Protein 2F4I (pdb70)

Solvent-accessible surface area: 35828 Å² total

Structure (mmCIF, N/CA/C/O backbone):
data_2F4I
#
_entry.id   2F4I
#
_cell.length_a   65.677
_cell.length_b   78.075
_cell.length_c   82.487
_cell.angle_alpha   90.00
_cell.angle_beta   93.40
_cell.angle_gamma   90.00
#
_symmetry.space_group_name_H-M   'P 1 21 1'
#
loop_
_entity.id
_entity.type
_entity.pdbx_description
1 polymer 'hypothetical protein TM0957'
2 non-polymer 'CHLORIDE ION'
3 non-polymer 'MAGNESIUM ION'
4 water water
#
loop_
_atom_site.group_PDB
_atom_site.id
_atom_site.type_symbol
_atom_site.label_atom_id
_atom_site.label_alt_id
_atom_site.label_comp_id
_atom_site.label_asym_id
_atom_site.label_entity_id
_atom_site.label_seq_id
_atom_site.pdbx_PDB_ins_code
_atom_site.Cartn_x
_atom_site.Cartn_y
_atom_site.Cartn_z
_atom_site.occupancy
_atom_site.B_iso_or_equiv
_atom_site.auth_seq_id
_atom_site.auth_comp_id
_atom_site.auth_asym_id
_atom_site.auth_atom_id
_atom_site.pdbx_PDB_model_num
ATOM 1 N N . PHE A 1 19 ? 62.967 52.175 -10.387 1.00 25.11 39 PHE A N 1
ATOM 2 C CA . PHE A 1 19 ? 63.433 51.486 -9.137 1.00 23.70 39 PHE A CA 1
ATOM 3 C C . PHE A 1 19 ? 62.596 50.234 -8.912 1.00 22.85 39 PHE A C 1
ATOM 4 O O . PHE A 1 19 ? 61.369 50.280 -9.006 1.00 24.17 39 PHE A O 1
ATOM 12 N N . ASP A 1 20 ? 63.264 49.120 -8.640 1.00 21.98 40 ASP A N 1
ATOM 13 C CA . ASP A 1 20 ? 62.610 47.849 -8.441 1.00 20.53 40 ASP A CA 1
ATOM 14 C C . ASP A 1 20 ? 62.692 47.431 -6.968 1.00 18.87 40 ASP A C 1
ATOM 15 O O . ASP A 1 20 ? 63.725 46.942 -6.520 1.00 17.96 40 ASP A O 1
ATOM 20 N N . PRO A 1 21 ? 61.604 47.627 -6.214 1.00 18.75 41 PRO A N 1
ATOM 21 C CA . PRO A 1 21 ? 61.625 47.211 -4.811 1.00 18.14 41 PRO A CA 1
ATOM 22 C C . PRO A 1 21 ? 61.629 45.689 -4.576 1.00 17.52 41 PRO A C 1
ATOM 23 O O . PRO A 1 21 ? 62.072 45.234 -3.521 1.00 16.07 41 PRO A O 1
ATOM 36 N N . ARG A 1 23 ? 63.269 43.245 -6.452 1.00 19.14 43 ARG A N 1
ATOM 37 C CA . ARG A 1 23 ? 64.674 42.894 -6.547 1.00 17.13 43 ARG A CA 1
ATOM 38 C C . ARG A 1 23 ? 65.468 43.442 -5.347 1.00 16.69 43 ARG A C 1
ATOM 39 O O . ARG A 1 23 ? 66.294 42.737 -4.746 1.00 17.31 43 ARG A O 1
ATOM 47 N N . TYR A 1 24 ? 65.242 44.691 -4.993 1.00 17.65 44 TYR A N 1
ATOM 48 C CA . TYR A 1 24 ? 66.004 45.286 -3.893 1.00 17.16 44 TYR A CA 1
ATOM 49 C C . TYR A 1 24 ? 65.790 44.506 -2.600 1.00 16.50 44 TYR A C 1
ATOM 50 O O . TYR A 1 24 ? 66.740 44.215 -1.856 1.00 16.21 44 TYR A O 1
ATOM 59 N N . ALA A 1 25 ? 64.538 44.140 -2.335 1.00 16.34 45 ALA A N 1
ATOM 60 C CA . ALA A 1 25 ? 64.198 43.362 -1.156 1.00 15.92 45 ALA A CA 1
ATOM 61 C C . ALA A 1 25 ? 64.871 42.001 -1.145 1.00 15.35 45 ALA A C 1
ATOM 62 O O . ALA A 1 25 ? 65.339 41.527 -0.104 1.00 15.14 45 ALA A O 1
ATOM 64 N N . ARG A 1 26 ? 64.868 41.341 -2.291 1.00 15.34 46 ARG A N 1
ATOM 65 C CA . ARG A 1 26 ? 65.468 40.010 -2.464 1.00 15.96 46 ARG A CA 1
ATOM 66 C C . ARG A 1 26 ? 66.973 40.042 -2.204 1.00 16.77 46 ARG A C 1
ATOM 67 O O . ARG A 1 26 ? 67.514 39.147 -1.539 1.00 14.80 46 ARG A O 1
ATOM 75 N N . GLU A 1 27 ? 67.622 41.106 -2.671 1.00 17.14 47 GLU A N 1
ATOM 76 C CA . GLU A 1 27 ? 69.044 41.362 -2.388 1.00 17.66 47 GLU A CA 1
ATOM 77 C C . GLU A 1 27 ? 69.320 41.651 -0.923 1.00 16.17 47 GLU A C 1
ATOM 78 O O . GLU A 1 27 ? 70.302 41.162 -0.368 1.00 15.27 47 GLU A O 1
ATOM 84 N N . LEU A 1 28 ? 68.453 42.433 -0.278 1.00 15.94 48 LEU A N 1
ATOM 85 C CA . LEU A 1 28 ? 68.610 42.646 1.158 1.00 16.81 48 LEU A CA 1
ATOM 86 C C . LEU A 1 28 ? 68.494 41.313 1.928 1.00 17.15 48 LEU A C 1
ATOM 87 O O . LEU A 1 28 ? 69.170 41.103 2.925 1.00 17.37 48 LEU A O 1
ATOM 92 N N . TRP A 1 29 ? 67.599 40.443 1.485 1.00 15.57 49 TRP A N 1
ATOM 93 C CA . TRP A 1 29 ? 67.313 39.194 2.173 1.00 15.89 49 TRP A CA 1
ATOM 94 C C . TRP A 1 29 ? 68.524 38.295 2.136 1.00 17.20 49 TRP A C 1
ATOM 95 O O . TRP A 1 29 ? 68.891 37.730 3.131 1.00 18.97 49 TRP A O 1
ATOM 106 N N . PHE A 1 30 ? 69.137 38.158 0.964 1.00 16.94 50 PHE A N 1
ATOM 107 C CA . PHE A 1 30 ? 70.418 37.472 0.811 1.00 16.25 50 PHE A CA 1
ATOM 108 C C . PHE A 1 30 ? 71.532 38.014 1.721 1.00 17.38 50 PHE A C 1
ATOM 109 O O . PHE A 1 30 ? 72.314 37.262 2.264 1.00 16.18 50 PHE A O 1
ATOM 126 N N . LEU A 1 32 ? 70.936 39.674 4.567 1.00 19.07 52 LEU A N 1
ATOM 127 C CA . LEU A 1 32 ? 70.456 39.301 5.892 1.00 19.33 52 LEU A CA 1
ATOM 128 C C . LEU A 1 32 ? 70.706 37.807 6.238 1.00 19.62 52 LEU A C 1
ATOM 129 O O . LEU A 1 32 ? 71.095 37.459 7.364 1.00 15.90 52 LEU A O 1
ATOM 134 N N . GLN A 1 33 ? 70.480 36.930 5.259 1.00 18.97 53 GLN A N 1
ATOM 135 C CA . GLN A 1 33 ? 70.795 35.518 5.424 1.00 18.52 53 GLN A CA 1
ATOM 136 C C . GLN A 1 33 ? 72.263 35.288 5.757 1.00 19.00 53 GLN A C 1
ATOM 137 O O . GLN A 1 33 ? 72.598 34.475 6.622 1.00 18.82 53 GLN A O 1
ATOM 143 N N . ASP A 1 34 ? 73.146 35.987 5.047 1.00 18.68 54 ASP A N 1
ATOM 144 C CA . ASP A 1 34 ? 74.577 35.929 5.329 1.00 16.46 54 ASP A CA 1
ATOM 145 C C . ASP A 1 34 ? 74.890 36.417 6.740 1.00 16.92 54 ASP A C 1
ATOM 146 O O . ASP A 1 34 ? 75.686 35.820 7.443 1.00 16.35 54 ASP A O 1
ATOM 167 N N . ASN A 1 37 ? 73.846 33.747 9.226 1.00 21.98 57 ASN A N 1
ATOM 168 C CA . ASN A 1 37 ? 74.868 32.709 9.225 1.00 25.74 57 ASN A CA 1
ATOM 169 C C . ASN A 1 37 ? 76.098 33.083 10.052 1.00 25.84 57 ASN A C 1
ATOM 170 O O . ASN A 1 37 ? 76.765 32.224 10.576 1.00 25.37 57 ASN A O 1
ATOM 175 N N . GLU A 1 38 ? 76.374 34.371 10.165 1.00 26.22 58 GLU A N 1
ATOM 176 C CA . GLU A 1 38 ? 77.600 34.843 10.750 1.00 26.81 58 GLU A CA 1
ATOM 177 C C . GLU A 1 38 ? 77.433 35.071 12.247 1.00 27.91 58 GLU A C 1
ATOM 178 O O . GLU A 1 38 ? 78.423 35.203 12.986 1.00 26.93 58 GLU A O 1
ATOM 184 N N . GLY A 1 39 ? 76.173 35.119 12.680 1.00 26.97 59 GLY A N 1
ATOM 185 C CA . GLY A 1 39 ? 75.830 35.370 14.077 1.00 25.11 59 GLY A CA 1
ATOM 186 C C . GLY A 1 39 ? 75.068 36.672 14.190 1.00 25.02 59 GLY A C 1
ATOM 187 O O . GLY A 1 39 ? 75.620 37.766 13.999 1.00 26.46 59 GLY A O 1
ATOM 188 N N . LEU A 1 40 ? 73.778 36.562 14.483 1.00 23.48 60 LEU A N 1
ATOM 189 C CA . LEU A 1 40 ? 72.954 37.726 14.661 1.00 22.63 60 LEU A CA 1
ATOM 190 C C . LEU A 1 40 ? 71.893 37.490 15.744 1.00 21.47 60 LEU A C 1
ATOM 191 O O . LEU A 1 40 ? 71.174 36.514 15.671 1.00 22.16 60 LEU A O 1
ATOM 196 N N . GLY A 1 41 ? 71.771 38.386 16.728 1.00 18.26 61 GLY A N 1
ATOM 197 C CA . GLY A 1 41 ? 70.726 38.315 17.732 1.00 17.36 61 GLY A CA 1
ATOM 198 C C . GLY A 1 41 ? 71.299 38.107 19.114 1.00 16.76 61 GLY A C 1
ATOM 199 O O . GLY A 1 41 ? 72.278 37.376 19.271 1.00 17.90 61 GLY A O 1
ATOM 200 N N . TYR A 1 42 ? 70.680 38.728 20.104 1.00 15.46 62 TYR A N 1
ATOM 201 C CA . TYR A 1 42 ? 71.056 38.515 21.496 1.00 16.75 62 TYR A CA 1
ATOM 202 C C . TYR A 1 42 ? 70.351 37.255 22.045 1.00 16.21 62 TYR A C 1
ATOM 203 O O . TYR A 1 42 ? 69.282 36.847 21.578 1.00 15.88 62 TYR A O 1
ATOM 212 N N . ASP A 1 43 ? 70.968 36.643 23.035 1.00 17.45 63 ASP A N 1
ATOM 213 C CA . ASP A 1 43 ? 70.396 35.510 23.703 1.00 17.08 63 ASP A CA 1
ATOM 214 C C . ASP A 1 43 ? 68.972 35.829 24.209 1.00 17.08 63 ASP A C 1
ATOM 215 O O . ASP A 1 43 ? 68.782 36.738 25.031 1.00 15.90 63 ASP A O 1
ATOM 220 N N . ALA A 1 44 ? 67.992 35.069 23.714 1.00 16.15 64 ALA A N 1
ATOM 221 C CA . ALA A 1 44 ? 66.578 35.283 24.040 1.00 16.42 64 ALA A CA 1
ATOM 222 C C . ALA A 1 44 ? 66.259 35.293 25.559 1.00 16.79 64 ALA A C 1
ATOM 223 O O . ALA A 1 44 ? 65.571 36.194 26.038 1.00 16.01 64 ALA A O 1
ATOM 225 N N . VAL A 1 45 ? 66.782 34.332 26.315 1.00 16.99 65 VAL A N 1
ATOM 226 C CA . VAL A 1 45 ? 66.495 34.246 27.759 1.00 16.82 65 VAL A CA 1
ATOM 227 C C . VAL A 1 45 ? 67.030 35.473 28.497 1.00 18.65 65 VAL A C 1
ATOM 228 O O . VAL A 1 45 ? 66.313 36.077 29.295 1.00 19.04 65 VAL A O 1
ATOM 232 N N . GLU A 1 46 ? 68.271 35.870 28.189 1.00 20.09 66 GLU A N 1
ATOM 233 C CA . GLU A 1 46 ? 68.870 37.060 28.805 1.00 20.90 66 GLU A CA 1
ATOM 234 C C . GLU A 1 46 ? 68.067 38.337 28.531 1.00 20.35 66 GLU A C 1
ATOM 235 O O . GLU A 1 46 ? 67.842 39.125 29.451 1.00 19.58 66 GLU A O 1
ATOM 246 N N . VAL A 1 47 ? 67.707 38.573 27.261 1.00 18.04 67 VAL A N 1
ATOM 247 C CA . VAL A 1 47 ? 66.910 39.738 26.887 1.00 15.96 67 VAL A CA 1
ATOM 248 C C . VAL A 1 47 ? 65.550 39.745 27.636 1.00 16.52 67 VAL A C 1
ATOM 249 O O . VAL A 1 47 ? 65.219 40.735 28.305 1.00 14.99 67 VAL A O 1
ATOM 253 N N . LEU A 1 48 ? 64.791 38.650 27.560 1.00 15.25 68 LEU A N 1
ATOM 254 C CA . LEU A 1 48 ? 63.504 38.603 28.245 1.00 16.38 68 LEU A CA 1
ATOM 255 C C . LEU A 1 48 ? 63.606 38.761 29.790 1.00 16.51 68 LEU A C 1
ATOM 256 O O . LEU A 1 48 ? 62.796 39.436 30.405 1.00 15.07 68 LEU A O 1
ATOM 261 N N . ASN A 1 49 ? 64.600 38.125 30.399 1.00 17.14 69 ASN A N 1
ATOM 262 C CA . ASN A 1 49 ? 64.842 38.315 31.833 1.00 16.97 69 ASN A CA 1
ATOM 263 C C . ASN A 1 49 ? 65.134 39.760 32.173 1.00 16.57 69 ASN A C 1
ATOM 264 O O . ASN A 1 49 ? 64.650 40.273 33.164 1.00 15.81 69 ASN A O 1
ATOM 269 N N . THR A 1 50 ? 65.931 40.420 31.336 1.00 16.96 70 THR A N 1
ATOM 270 C CA . THR A 1 50 ? 66.215 41.842 31.557 1.00 16.75 70 THR A CA 1
ATOM 271 C C . THR A 1 50 ? 64.954 42.720 31.371 1.00 17.04 70 THR A C 1
ATOM 272 O O . THR A 1 50 ? 64.750 43.674 32.129 1.00 17.05 70 THR A O 1
ATOM 276 N N . LEU A 1 51 ? 64.117 42.399 30.391 1.00 17.05 71 LEU A N 1
ATOM 277 C CA . LEU A 1 51 ? 62.850 43.119 30.189 1.00 17.66 71 LEU A CA 1
ATOM 278 C C . LEU A 1 51 ? 61.966 43.000 31.413 1.00 17.37 71 LEU A C 1
ATOM 279 O O . LEU A 1 51 ? 61.342 43.957 31.825 1.00 19.35 71 LEU A O 1
ATOM 284 N N . ASP A 1 52 ? 61.922 41.818 32.011 1.00 19.86 72 ASP A N 1
ATOM 285 C CA . ASP A 1 52 ? 61.099 41.588 33.212 1.00 20.01 72 ASP A CA 1
ATOM 286 C C . ASP A 1 52 ? 61.606 42.317 34.416 1.00 21.37 72 ASP A C 1
ATOM 287 O O . ASP A 1 52 ? 60.839 42.692 35.287 1.00 21.98 72 ASP A O 1
ATOM 292 N N . GLU A 1 53 ? 62.909 42.441 34.504 1.00 22.17 73 GLU A N 1
ATOM 293 C CA . GLU A 1 53 ? 63.530 43.148 35.609 1.00 24.23 73 GLU A CA 1
ATOM 294 C C . GLU A 1 53 ? 63.572 44.677 35.439 1.00 22.84 73 GLU A C 1
ATOM 295 O O . GLU A 1 53 ? 63.304 45.407 36.365 1.00 22.22 73 GLU A O 1
ATOM 301 N N . ASN A 1 54 ? 63.894 45.148 34.232 1.00 22.95 74 ASN A N 1
ATOM 302 C CA . ASN A 1 54 ? 64.166 46.551 33.991 1.00 22.42 74 ASN A CA 1
ATOM 303 C C . ASN A 1 54 ? 64.143 46.876 32.495 1.00 20.93 74 ASN A C 1
ATOM 304 O O . ASN A 1 54 ? 65.179 46.808 31.827 1.00 20.05 74 ASN A O 1
ATOM 309 N N . PRO A 1 55 ? 62.966 47.238 31.966 1.00 20.64 75 PRO A N 1
ATOM 310 C CA . PRO A 1 55 ? 62.818 47.415 30.527 1.00 19.75 75 PRO A CA 1
ATOM 311 C C . PRO A 1 55 ? 63.705 48.504 29.941 1.00 20.19 75 PRO A C 1
ATOM 312 O O . PRO A 1 55 ? 64.184 48.335 28.840 1.00 19.83 75 PRO A O 1
ATOM 316 N N . GLU A 1 56 ? 63.962 49.580 30.674 1.00 21.28 76 GLU A N 1
ATOM 317 C CA . GLU A 1 56 ? 64.851 50.644 30.172 1.00 21.83 76 GLU A CA 1
ATOM 318 C C . GLU A 1 56 ? 66.300 50.180 30.064 1.00 18.99 76 GLU A C 1
ATOM 319 O O . GLU A 1 56 ? 66.930 50.477 29.079 1.00 18.64 76 GLU A O 1
ATOM 330 N N . LEU A 1 57 ? 66.783 49.393 31.018 1.00 18.00 77 LEU A N 1
ATOM 331 C CA . LEU A 1 57 ? 68.057 48.733 30.883 1.00 17.92 77 LEU A CA 1
ATOM 332 C C . LEU A 1 57 ? 68.071 47.823 29.686 1.00 18.14 77 LEU A C 1
ATOM 333 O O . LEU A 1 57 ? 69.050 47.829 28.962 1.00 20.11 77 LEU A O 1
ATOM 338 N N . ALA A 1 58 ? 67.009 47.038 29.473 1.00 18.09 78 ALA A N 1
ATOM 339 C CA . ALA A 1 58 ? 66.899 46.176 28.283 1.00 17.82 78 ALA A CA 1
ATOM 340 C C . ALA A 1 58 ? 66.998 47.009 27.004 1.00 17.60 78 ALA A C 1
ATOM 341 O O . ALA A 1 58 ? 67.787 46.685 26.125 1.00 18.97 78 ALA A O 1
ATOM 343 N N . HIS A 1 59 ? 66.253 48.103 26.903 1.00 19.08 79 HIS A N 1
ATOM 344 C CA . HIS A 1 59 ? 66.316 48.924 25.693 1.00 19.71 79 HIS A CA 1
ATOM 345 C C . HIS A 1 59 ? 67.780 49.342 25.475 1.00 19.79 79 HIS A C 1
ATOM 346 O O . HIS A 1 59 ? 68.296 49.206 24.397 1.00 21.24 79 HIS A O 1
ATOM 353 N N . GLN A 1 60 ? 68.433 49.851 26.510 1.00 21.21 80 GLN A N 1
ATOM 354 C CA . GLN A 1 60 ? 69.815 50.325 26.443 1.00 22.09 80 GLN A CA 1
ATOM 355 C C . GLN A 1 60 ? 70.778 49.241 25.993 1.00 20.43 80 GLN A C 1
ATOM 356 O O . GLN A 1 60 ? 71.640 49.456 25.158 1.00 20.04 80 GLN A O 1
ATOM 377 N N . PHE A 1 62 ? 70.129 46.094 24.642 1.00 17.85 82 PHE A N 1
ATOM 378 C CA . PHE A 1 62 ? 69.789 45.163 23.589 1.00 16.42 82 PHE A CA 1
ATOM 379 C C . PHE A 1 62 ? 69.026 45.718 22.348 1.00 17.43 82 PHE A C 1
ATOM 380 O O . PHE A 1 62 ? 68.870 45.003 21.341 1.00 18.20 82 PHE A O 1
ATOM 388 N N . ALA A 1 63 ? 68.515 46.942 22.412 1.00 18.57 83 ALA A N 1
ATOM 389 C CA . ALA A 1 63 ? 67.625 47.402 21.367 1.00 17.60 83 ALA A CA 1
ATOM 390 C C . ALA A 1 63 ? 68.284 48.492 20.511 1.00 17.43 83 ALA A C 1
ATOM 391 O O . ALA A 1 63 ? 69.170 49.189 20.954 1.00 13.62 83 ALA A O 1
ATOM 404 N N . VAL A 1 65 ? 67.436 51.945 18.084 1.00 19.43 85 VAL A N 1
ATOM 405 C CA . VAL A 1 65 ? 66.525 53.078 17.932 1.00 20.16 85 VAL A CA 1
ATOM 406 C C . VAL A 1 65 ? 66.692 53.539 16.488 1.00 18.59 85 VAL A C 1
ATOM 407 O O . VAL A 1 65 ? 67.792 53.450 15.950 1.00 19.06 85 VAL A O 1
ATOM 411 N N . VAL A 1 66 ? 65.630 53.982 15.842 1.00 18.52 86 VAL A N 1
ATOM 412 C CA . VAL A 1 66 ? 65.754 54.529 14.481 1.00 18.53 86 VAL A CA 1
ATOM 413 C C . VAL A 1 66 ? 65.181 55.934 14.497 1.00 17.20 86 VAL A C 1
ATOM 414 O O . VAL A 1 66 ? 64.060 56.162 14.934 1.00 18.35 86 VAL A O 1
ATOM 418 N N . GLY A 1 67 ? 65.994 56.872 14.043 1.00 16.77 87 GLY A N 1
ATOM 419 C CA . GLY A 1 67 ? 65.647 58.272 14.158 1.00 18.76 87 GLY A CA 1
ATOM 420 C C . GLY A 1 67 ? 65.588 58.640 15.622 1.00 18.52 87 GLY A C 1
ATOM 421 O O . GLY A 1 67 ? 66.407 58.171 16.430 1.00 21.05 87 GLY A O 1
ATOM 422 N N . VAL A 1 68 ? 64.608 59.461 15.970 1.00 18.36 88 VAL A N 1
ATOM 423 C CA . VAL A 1 68 ? 64.446 59.932 17.341 1.00 17.39 88 VAL A CA 1
ATOM 424 C C . VAL A 1 68 ? 63.161 59.380 17.993 1.00 17.95 88 VAL A C 1
ATOM 425 O O . VAL A 1 68 ? 62.768 59.879 19.026 1.00 23.53 88 VAL A O 1
ATOM 429 N N . SER A 1 69 ? 62.525 58.364 17.404 1.00 16.98 89 SER A N 1
ATOM 430 C CA . SER A 1 69 ? 61.261 57.779 17.954 1.00 17.44 89 SER A CA 1
ATOM 431 C C . SER A 1 69 ? 61.387 56.950 19.267 1.00 16.30 89 SER A C 1
ATOM 432 O O . SER A 1 69 ? 62.475 56.584 19.716 1.00 13.43 89 SER A O 1
ATOM 435 N N . ASN A 1 70 ? 60.237 56.597 19.830 1.00 17.97 90 ASN A N 1
ATOM 436 C CA . ASN A 1 70 ? 60.176 55.898 21.123 1.00 19.05 90 ASN A CA 1
ATOM 437 C C . ASN A 1 70 ? 60.076 54.412 21.001 1.00 17.03 90 ASN A C 1
ATOM 438 O O . ASN A 1 70 ? 59.908 53.699 22.011 1.00 12.41 90 ASN A O 1
ATOM 443 N N . TYR A 1 71 ? 60.178 53.941 19.758 1.00 16.69 91 TYR A N 1
ATOM 444 C CA . TYR A 1 71 ? 60.186 52.516 19.489 1.00 17.28 91 TYR A CA 1
ATOM 445 C C . TYR A 1 71 ? 61.583 51.939 19.648 1.00 14.86 91 TYR A C 1
ATOM 446 O O . TYR A 1 71 ? 62.575 52.561 19.298 1.00 16.23 91 TYR A O 1
ATOM 455 N N . ARG A 1 72 ? 61.638 50.745 20.207 1.00 17.19 92 ARG A N 1
ATOM 456 C CA . ARG A 1 72 ? 62.871 50.023 20.507 1.00 17.36 92 ARG A CA 1
ATOM 457 C C . ARG A 1 72 ? 62.871 48.681 19.770 1.00 15.01 92 ARG A C 1
ATOM 458 O O . ARG A 1 72 ? 61.987 47.873 19.959 1.00 14.02 92 ARG A O 1
ATOM 466 N N . TYR A 1 73 ? 63.850 48.467 18.903 1.00 15.93 93 TYR A N 1
ATOM 467 C CA . TYR A 1 73 ? 63.865 47.317 17.993 1.00 16.64 93 TYR A CA 1
ATOM 468 C C . TYR A 1 73 ? 64.866 46.254 18.440 1.00 16.34 93 TYR A C 1
ATOM 469 O O . TYR A 1 73 ? 66.066 46.515 18.501 1.00 16.66 93 TYR A O 1
ATOM 478 N N . TYR A 1 74 ? 64.337 45.058 18.729 1.00 16.00 94 TYR A N 1
ATOM 479 C CA . TYR A 1 74 ? 65.094 43.959 19.312 1.00 16.97 94 TYR A CA 1
ATOM 480 C C . TYR A 1 74 ? 65.301 42.866 18.286 1.00 16.94 94 TYR A C 1
ATOM 481 O O . TYR A 1 74 ? 64.420 42.608 17.455 1.00 17.35 94 TYR A O 1
ATOM 490 N N . ILE A 1 75 ? 66.458 42.212 18.364 1.00 17.26 95 ILE A N 1
ATOM 491 C CA . ILE A 1 75 ? 66.657 40.976 17.647 1.00 18.46 95 ILE A CA 1
ATOM 492 C C . ILE A 1 75 ? 67.233 39.939 18.604 1.00 16.74 95 ILE A C 1
ATOM 493 O O . ILE A 1 75 ? 68.228 40.205 19.301 1.00 14.65 95 ILE A O 1
ATOM 498 N N . ILE A 1 76 ? 66.514 38.815 18.716 1.00 17.33 96 ILE A N 1
ATOM 499 C CA . ILE A 1 76 ? 66.854 37.730 19.625 1.00 17.87 96 ILE A CA 1
ATOM 500 C C . ILE A 1 76 ? 67.049 36.417 18.875 1.00 18.36 96 ILE A C 1
ATOM 501 O O . ILE A 1 76 ? 66.562 36.228 17.762 1.00 16.93 96 ILE A O 1
ATOM 506 N N . GLN A 1 77 ? 67.865 35.552 19.462 1.00 18.93 97 GLN A N 1
ATOM 507 C CA . GLN A 1 77 ? 68.018 34.225 18.942 1.00 20.83 97 GLN A CA 1
ATOM 508 C C . GLN A 1 77 ? 67.985 33.239 20.100 1.00 18.22 97 GLN A C 1
ATOM 509 O O . GLN A 1 77 ? 68.315 33.562 21.246 1.00 16.37 97 GLN A O 1
ATOM 515 N N . GLY A 1 78 ? 67.546 32.036 19.807 1.00 17.43 98 GLY A N 1
ATOM 516 C CA . GLY A 1 78 ? 67.513 31.006 20.831 1.00 18.50 98 GLY A CA 1
ATOM 517 C C . GLY A 1 78 ? 66.904 29.712 20.358 1.00 17.69 98 GLY A C 1
ATOM 518 O O . GLY A 1 78 ? 66.752 29.475 19.177 1.00 14.48 98 GLY A O 1
ATOM 519 N N . VAL A 1 79 ? 66.586 28.866 21.317 1.00 18.76 99 VAL A N 1
ATOM 520 C CA . VAL A 1 79 ? 65.943 27.601 21.047 1.00 20.42 99 VAL A CA 1
ATOM 521 C C . VAL A 1 79 ? 64.718 27.555 21.933 1.00 20.57 99 VAL A C 1
ATOM 522 O O . VAL A 1 79 ? 64.809 27.783 23.116 1.00 22.61 99 VAL A O 1
ATOM 526 N N . GLY A 1 80 ? 63.564 27.274 21.346 1.00 20.61 100 GLY A N 1
ATOM 527 C CA . GLY A 1 80 ? 62.336 27.202 22.104 1.00 20.69 100 GLY A CA 1
ATOM 528 C C . GLY A 1 80 ? 61.614 25.904 21.859 1.00 20.60 100 GLY A C 1
ATOM 529 O O . GLY A 1 80 ? 61.848 25.215 20.861 1.00 21.27 100 GLY A O 1
ATOM 530 N N . GLU A 1 81 ? 60.725 25.569 22.781 1.00 18.46 101 GLU A N 1
ATOM 531 C CA . GLU A 1 81 ? 59.886 24.406 22.613 1.00 19.02 101 GLU A CA 1
ATOM 532 C C . GLU A 1 81 ? 58.488 24.850 22.182 1.00 17.12 101 GLU A C 1
ATOM 533 O O . GLU A 1 81 ? 57.920 25.737 22.794 1.00 16.51 101 GLU A O 1
ATOM 539 N N . ILE A 1 82 ? 57.951 24.198 21.146 1.00 16.51 102 ILE A N 1
ATOM 540 C CA . ILE A 1 82 ? 56.618 24.487 20.641 1.00 16.37 102 ILE A CA 1
ATOM 541 C C . ILE A 1 82 ? 55.579 24.065 21.684 1.00 17.74 102 ILE A C 1
ATOM 542 O O . ILE A 1 82 ? 55.544 22.931 22.110 1.00 17.23 102 ILE A O 1
ATOM 547 N N . VAL A 1 83 ? 54.761 25.031 22.103 1.00 19.56 103 VAL A N 1
ATOM 548 C CA . VAL A 1 83 ? 53.699 24.837 23.098 1.00 19.03 103 VAL A CA 1
ATOM 549 C C . VAL A 1 83 ? 52.339 24.703 22.407 1.00 19.37 103 VAL A C 1
ATOM 550 O O . VAL A 1 83 ? 51.462 23.926 22.827 1.00 19.44 103 VAL A O 1
ATOM 554 N N . GLU A 1 84 ? 52.161 25.459 21.334 1.00 20.00 104 GLU A N 1
ATOM 555 C CA . GLU A 1 84 ? 50.933 25.419 20.558 1.00 19.34 104 GLU A CA 1
ATOM 556 C C . GLU A 1 84 ? 51.228 25.877 19.130 1.00 17.74 104 GLU A C 1
ATOM 557 O O . GLU A 1 84 ? 51.996 26.803 18.914 1.00 16.15 104 GLU A O 1
ATOM 563 N N . ILE A 1 85 ? 50.596 25.214 18.173 1.00 17.93 105 ILE A N 1
ATOM 564 C CA . ILE A 1 85 ? 50.675 25.522 16.748 1.00 16.57 105 ILE A CA 1
ATOM 565 C C . ILE A 1 85 ? 49.347 26.169 16.315 1.00 17.69 105 ILE A C 1
ATOM 566 O O . ILE A 1 85 ? 48.271 25.613 16.532 1.00 17.97 105 ILE A O 1
ATOM 580 N N . ASP A 1 87 ? 47.267 28.732 13.122 1.00 20.98 107 ASP A N 1
ATOM 581 C CA . ASP A 1 87 ? 47.227 28.988 11.673 1.00 22.48 107 ASP A CA 1
ATOM 582 C C . ASP A 1 87 ? 48.260 30.033 11.246 1.00 22.31 107 ASP A C 1
ATOM 583 O O . ASP A 1 87 ? 48.752 29.991 10.125 1.00 24.08 107 ASP A O 1
ATOM 588 N N . ASP A 1 88 ? 48.549 30.962 12.155 1.00 20.71 108 ASP A N 1
ATOM 589 C CA . ASP A 1 88 ? 49.353 32.138 11.878 1.00 21.39 108 ASP A CA 1
ATOM 590 C C . ASP A 1 88 ? 50.660 32.202 12.671 1.00 19.54 108 ASP A C 1
ATOM 591 O O . ASP A 1 88 ? 51.307 33.255 12.709 1.00 19.44 108 ASP A O 1
ATOM 596 N N . GLY A 1 89 ? 51.052 31.102 13.305 1.00 17.37 109 GLY A N 1
ATOM 597 C CA . GLY A 1 89 ? 52.311 31.063 14.027 1.00 16.03 109 GLY A CA 1
ATOM 598 C C . GLY A 1 89 ? 52.433 29.968 15.054 1.00 16.44 109 GLY A C 1
ATOM 599 O O . GLY A 1 89 ? 51.608 29.056 15.139 1.00 15.70 109 GLY A O 1
ATOM 600 N N . ILE A 1 90 ? 53.507 30.036 15.826 1.00 17.88 110 ILE A N 1
ATOM 601 C CA . ILE A 1 90 ? 53.722 29.092 16.923 1.00 16.48 110 ILE A CA 1
ATOM 602 C C . ILE A 1 90 ? 53.961 29.848 18.237 1.00 16.35 110 ILE A C 1
ATOM 603 O O . ILE A 1 90 ? 54.605 30.904 18.266 1.00 15.89 110 ILE A O 1
ATOM 608 N N . LEU A 1 91 ? 53.403 29.311 19.312 1.00 16.76 111 LEU A N 1
ATOM 609 C CA . LEU A 1 91 ? 53.730 29.744 20.677 1.00 17.84 111 LEU A CA 1
ATOM 610 C C . LEU A 1 91 ? 54.860 28.865 21.166 1.00 17.65 111 LEU A C 1
ATOM 611 O O . LEU A 1 91 ? 54.814 27.661 21.000 1.00 15.11 111 LEU A O 1
ATOM 616 N N . VAL A 1 92 ? 55.886 29.511 21.724 1.00 18.07 112 VAL A N 1
ATOM 617 C CA . VAL A 1 92 ? 57.158 28.884 22.066 1.00 19.06 112 VAL A CA 1
ATOM 618 C C . VAL A 1 92 ? 57.558 29.302 23.489 1.00 19.17 112 VAL A C 1
ATOM 619 O O . VAL A 1 92 ? 57.439 30.455 23.873 1.00 17.95 112 VAL A O 1
ATOM 632 N N . VAL A 1 94 ? 60.711 29.553 26.037 1.00 18.84 114 VAL A N 1
ATOM 633 C CA . VAL A 1 94 ? 62.180 29.598 26.174 1.00 18.32 114 VAL A CA 1
ATOM 634 C C . VAL A 1 94 ? 62.625 29.557 27.634 1.00 18.17 114 VAL A C 1
ATOM 635 O O . VAL A 1 94 ? 63.803 29.307 27.900 1.00 18.83 114 VAL A O 1
ATOM 639 N N . ARG A 1 95 ? 61.695 29.771 28.565 1.00 16.74 115 ARG A N 1
ATOM 640 C CA . ARG A 1 95 ? 62.001 29.680 29.970 1.00 16.35 115 ARG A CA 1
ATOM 641 C C . ARG A 1 95 ? 60.978 28.796 30.702 1.00 17.57 115 ARG A C 1
ATOM 642 O O . ARG A 1 95 ? 59.843 28.674 30.284 1.00 17.43 115 ARG A O 1
ATOM 650 N N . GLU A 1 96 ? 61.400 28.184 31.805 1.00 19.21 116 GLU A N 1
ATOM 651 C CA . GLU A 1 96 ? 60.508 27.363 32.639 1.00 20.48 116 GLU A CA 1
ATOM 652 C C . GLU A 1 96 ? 59.762 28.234 33.644 1.00 17.34 116 GLU A C 1
ATOM 653 O O . GLU A 1 96 ? 60.110 29.388 33.825 1.00 14.69 116 GLU A O 1
ATOM 659 N N . ASN A 1 97 ? 58.730 27.678 34.273 1.00 16.52 117 ASN A N 1
ATOM 660 C CA . ASN A 1 97 ? 57.966 28.335 35.354 1.00 16.03 117 ASN A CA 1
ATOM 661 C C . ASN A 1 97 ? 57.239 29.620 34.936 1.00 16.71 117 ASN A C 1
ATOM 662 O O . ASN A 1 97 ? 56.932 30.439 35.790 1.00 18.28 117 ASN A O 1
ATOM 671 N N . ARG A 1 98 ? 56.914 29.794 33.665 1.00 17.30 118 ARG A N 1
ATOM 672 C CA . ARG A 1 98 ? 56.157 30.980 33.248 1.00 19.27 118 ARG A CA 1
ATOM 673 C C . ARG A 1 98 ? 54.653 30.681 33.102 1.00 17.98 118 ARG A C 1
ATOM 674 O O . ARG A 1 98 ? 54.253 29.553 32.844 1.00 18.29 118 ARG A O 1
ATOM 689 N N . VAL A 1 100 ? 52.459 31.959 30.797 1.00 17.14 120 VAL A N 1
ATOM 690 C CA . VAL A 1 100 ? 52.106 31.816 29.382 1.00 17.28 120 VAL A CA 1
ATOM 691 C C . VAL A 1 100 ? 53.391 31.696 28.583 1.00 17.86 120 VAL A C 1
ATOM 692 O O . VAL A 1 100 ? 54.475 32.051 29.082 1.00 19.20 120 VAL A O 1
ATOM 696 N N . PRO A 1 101 ? 53.298 31.165 27.355 1.00 18.03 121 PRO A N 1
ATOM 697 C CA . PRO A 1 101 ? 54.488 31.147 26.494 1.00 17.33 121 PRO A CA 1
ATOM 698 C C . PRO A 1 101 ? 55.227 32.491 26.356 1.00 16.97 121 PRO A C 1
ATOM 699 O O . PRO A 1 101 ? 54.640 33.547 26.478 1.00 18.34 121 PRO A O 1
ATOM 703 N N . ASP A 1 102 ? 56.535 32.427 26.171 1.00 16.80 122 ASP A N 1
ATOM 704 C CA . ASP A 1 102 ? 57.369 33.618 26.110 1.00 17.56 122 ASP A CA 1
ATOM 705 C C . ASP A 1 102 ? 57.140 34.375 24.806 1.00 18.42 122 ASP A C 1
ATOM 706 O O . ASP A 1 102 ? 57.088 35.606 24.824 1.00 16.51 122 ASP A O 1
ATOM 711 N N . LEU A 1 103 ? 57.052 33.615 23.702 1.00 17.05 123 LEU A N 1
ATOM 712 C CA . LEU A 1 103 ? 57.074 34.161 22.343 1.00 18.17 123 LEU A CA 1
ATOM 713 C C . LEU A 1 103 ? 55.929 33.606 21.492 1.00 17.98 123 LEU A C 1
ATOM 714 O O . LEU A 1 103 ? 55.607 32.424 21.561 1.00 16.24 123 LEU A O 1
ATOM 719 N N . PHE A 1 104 ? 55.289 34.492 20.732 1.00 18.77 124 PHE A N 1
ATOM 720 C CA . PHE A 1 104 ? 54.419 34.086 19.649 1.00 17.80 124 PHE A CA 1
ATOM 721 C C . PHE A 1 104 ? 55.142 34.468 18.368 1.00 16.68 124 PHE A C 1
ATOM 722 O O . PHE A 1 104 ? 55.251 35.630 18.050 1.00 16.26 124 PHE A O 1
ATOM 730 N N . LEU A 1 105 ? 55.648 33.466 17.675 1.00 16.27 125 LEU A N 1
ATOM 731 C CA . LEU A 1 105 ? 56.356 33.632 16.434 1.00 16.34 125 LEU A CA 1
ATOM 732 C C . LEU A 1 105 ? 55.330 33.550 15.309 1.00 17.20 125 LEU A C 1
ATOM 733 O O . LEU A 1 105 ? 54.886 32.458 14.975 1.00 16.71 125 LEU A O 1
ATOM 738 N N . SER A 1 106 ? 54.952 34.706 14.742 1.00 17.68 126 SER A N 1
ATOM 739 C CA . SER A 1 106 ? 53.821 34.800 13.792 1.00 19.33 126 SER A CA 1
ATOM 740 C C . SER A 1 106 ? 54.142 35.341 12.396 1.00 18.32 126 SER A C 1
ATOM 741 O O . SER A 1 106 ? 55.222 35.912 12.173 1.00 17.96 126 SER A O 1
ATOM 744 N N . ASN A 1 107 ? 53.170 35.184 11.496 1.00 18.58 127 ASN A N 1
ATOM 745 C CA . ASN A 1 107 ? 53.247 35.706 10.117 1.00 20.00 127 ASN A CA 1
ATOM 746 C C . ASN A 1 107 ? 52.604 37.095 9.973 1.00 21.95 127 ASN A C 1
ATOM 747 O O . ASN A 1 107 ? 52.366 37.567 8.856 1.00 22.87 127 ASN A O 1
ATOM 752 N N . HIS A 1 108 ? 52.308 37.745 11.097 1.00 22.48 128 HIS A N 1
ATOM 753 C CA . HIS A 1 108 ? 51.724 39.094 11.071 1.00 23.62 128 HIS A CA 1
ATOM 754 C C . HIS A 1 108 ? 52.843 40.102 10.918 1.00 23.60 128 HIS A C 1
ATOM 755 O O . HIS A 1 108 ? 53.275 40.703 11.890 1.00 24.30 128 HIS A O 1
ATOM 762 N N . ILE A 1 109 ? 53.332 40.263 9.692 1.00 23.68 129 ILE A N 1
ATOM 763 C CA . ILE A 1 109 ? 54.510 41.108 9.380 1.00 22.59 129 ILE A CA 1
ATOM 764 C C . ILE A 1 109 ? 54.076 42.3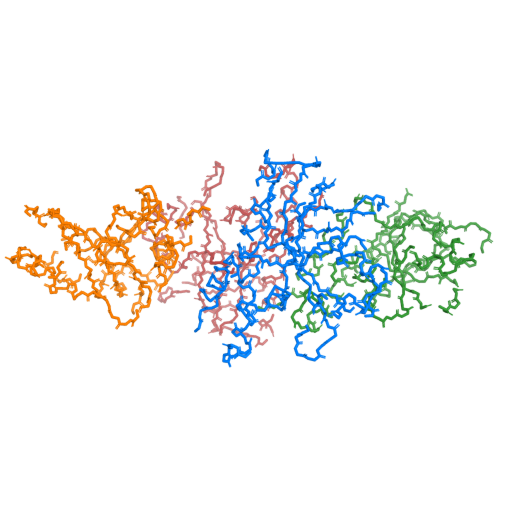78 8.633 1.00 22.62 129 ILE A C 1
ATOM 765 O O . ILE A 1 109 ? 53.582 42.305 7.517 1.00 20.43 129 ILE A O 1
ATOM 770 N N . PHE A 1 110 ? 54.220 43.521 9.292 1.00 23.18 130 PHE A N 1
ATOM 771 C CA . PHE A 1 110 ? 53.803 44.810 8.771 1.00 25.15 130 PHE A CA 1
ATOM 772 C C . PHE A 1 110 ? 54.947 45.788 9.029 1.00 22.96 130 PHE A C 1
ATOM 773 O O . PHE A 1 110 ? 55.616 45.669 10.011 1.00 19.44 130 PHE A O 1
ATOM 781 N N . GLY A 1 111 ? 55.137 46.786 8.177 1.00 21.43 131 GLY A N 1
ATOM 782 C CA . GLY A 1 111 ? 56.016 47.896 8.519 1.00 20.43 131 GLY A CA 1
ATOM 783 C C . GLY A 1 111 ? 57.519 47.611 8.594 1.00 20.77 131 GLY A C 1
ATOM 784 O O . GLY A 1 111 ? 58.069 46.709 7.928 1.00 18.82 131 GLY A O 1
ATOM 785 N N . ASN A 1 112 ? 58.180 48.411 9.417 1.00 20.04 132 ASN A N 1
ATOM 786 C CA . ASN A 1 112 ? 59.621 48.602 9.328 1.00 20.92 132 ASN A CA 1
ATOM 787 C C . ASN A 1 112 ? 60.398 47.887 10.402 1.00 15.98 132 ASN A C 1
ATOM 788 O O . ASN A 1 112 ? 61.596 48.110 10.502 1.00 18.12 132 ASN A O 1
ATOM 793 N N . GLY A 1 113 ? 59.732 47.041 11.186 1.00 17.66 133 GLY A N 1
ATOM 794 C CA . GLY A 1 113 ? 60.360 46.236 12.222 1.00 17.39 133 GLY A CA 1
ATOM 795 C C . GLY A 1 113 ? 61.538 45.410 11.801 1.00 16.58 133 GLY A C 1
ATOM 796 O O . GLY A 1 113 ? 62.490 45.335 12.539 1.00 18.98 133 GLY A O 1
ATOM 797 N N . ILE A 1 114 ? 61.481 44.776 10.621 1.00 18.06 134 ILE A N 1
ATOM 798 C CA . ILE A 1 114 ? 62.618 43.910 10.181 1.00 18.38 134 ILE A CA 1
ATOM 799 C C . ILE A 1 114 ? 63.815 44.782 9.829 1.00 18.19 134 ILE A C 1
ATOM 800 O O . ILE A 1 114 ? 64.892 44.540 10.317 1.00 18.90 134 ILE A O 1
ATOM 805 N N . VAL A 1 115 ? 63.611 45.814 9.013 1.00 17.42 135 VAL A N 1
ATOM 806 C CA . VAL A 1 115 ? 64.731 46.658 8.571 1.00 18.76 135 VAL A CA 1
ATOM 807 C C . VAL A 1 115 ? 65.305 47.486 9.717 1.00 16.68 135 VAL A C 1
ATOM 808 O O . VAL A 1 115 ? 66.485 47.697 9.760 1.00 17.23 135 VAL A O 1
ATOM 812 N N . ASN A 1 116 ? 64.458 47.908 10.647 1.00 17.63 136 ASN A N 1
ATOM 813 C CA . ASN A 1 116 ? 64.886 48.688 11.815 1.00 17.88 136 ASN A CA 1
ATOM 814 C C . ASN A 1 116 ? 65.569 47.863 12.899 1.00 16.78 136 ASN A C 1
ATOM 815 O O . ASN A 1 116 ? 66.583 48.303 13.456 1.00 17.81 136 ASN A O 1
ATOM 820 N N . ALA A 1 117 ? 65.083 46.654 13.150 1.00 16.22 137 ALA A N 1
ATOM 821 C CA . ALA A 1 117 ? 65.749 45.729 14.108 1.00 17.27 137 ALA A CA 1
ATOM 822 C C . ALA A 1 117 ? 67.091 45.213 13.620 1.00 18.21 137 ALA A C 1
ATOM 823 O O . ALA A 1 117 ? 68.007 45.036 14.436 1.00 19.64 137 ALA A O 1
ATOM 825 N N . THR A 1 118 ? 67.207 44.958 12.306 1.00 18.47 138 THR A N 1
ATOM 826 C CA . THR A 1 118 ? 68.406 44.332 11.700 1.00 18.74 138 THR A CA 1
ATOM 827 C C . THR A 1 118 ? 69.433 45.361 11.180 1.00 20.15 138 THR A C 1
ATOM 828 O O . THR A 1 118 ? 70.637 45.080 11.055 1.00 20.27 138 THR A O 1
ATOM 832 N N . GLY A 1 119 ? 68.938 46.553 10.870 1.00 20.01 139 GLY A N 1
ATOM 833 C CA . GLY A 1 119 ? 69.709 47.599 10.211 1.00 19.53 139 GLY A CA 1
ATOM 834 C C . GLY A 1 119 ? 70.098 47.311 8.768 1.00 20.83 139 GLY A C 1
ATOM 835 O O . GLY A 1 119 ? 71.027 47.948 8.217 1.00 21.92 139 GLY A O 1
ATOM 836 N N . ILE A 1 120 ? 69.408 46.368 8.132 1.00 20.22 140 ILE A N 1
ATOM 837 C CA . ILE A 1 120 ? 69.743 45.918 6.760 1.00 19.11 140 ILE A CA 1
ATOM 838 C C . ILE A 1 120 ? 69.481 46.997 5.720 1.00 20.45 140 ILE A C 1
ATOM 839 O O . ILE A 1 120 ? 70.180 47.075 4.718 1.00 21.68 140 ILE A O 1
ATOM 844 N N . ALA A 1 121 ? 68.510 47.866 6.000 1.00 19.32 141 ALA A N 1
ATOM 845 C CA . ALA A 1 121 ? 68.220 49.044 5.174 1.00 18.34 141 ALA A CA 1
ATOM 846 C C . ALA A 1 121 ? 67.853 50.216 6.072 1.00 18.40 141 ALA A C 1
ATOM 847 O O . ALA A 1 121 ? 67.315 50.051 7.149 1.00 20.07 141 ALA A O 1
ATOM 863 N N . GLU A 1 124 ? 68.102 56.532 4.528 1.00 21.31 144 GLU A N 1
ATOM 864 C CA . GLU A 1 124 ? 69.129 57.258 3.782 1.00 23.22 144 GLU A CA 1
ATOM 865 C C . GLU A 1 124 ? 69.660 56.479 2.573 1.00 21.96 144 GLU A C 1
ATOM 866 O O . GLU A 1 124 ? 70.304 57.049 1.707 1.00 22.93 144 GLU A O 1
ATOM 872 N N . ASP A 1 125 ? 69.386 55.174 2.505 1.00 20.69 145 ASP A N 1
ATOM 873 C CA . ASP A 1 125 ? 69.816 54.379 1.352 1.00 20.47 145 ASP A CA 1
ATOM 874 C C . ASP A 1 125 ? 68.960 54.640 0.121 1.00 19.26 145 ASP A C 1
ATOM 875 O O . ASP A 1 125 ? 69.269 54.148 -0.943 1.00 19.40 145 ASP A O 1
ATOM 880 N N . PHE A 1 126 ? 67.857 55.364 0.270 1.00 19.12 146 PHE A N 1
ATOM 881 C CA . PHE A 1 126 ? 66.892 55.501 -0.812 1.00 18.28 146 PHE A CA 1
ATOM 882 C C . PHE A 1 126 ? 66.736 56.939 -1.242 1.00 19.45 146 PHE A C 1
ATOM 883 O O . PHE A 1 126 ? 66.896 57.859 -0.438 1.00 19.30 146 PHE A O 1
ATOM 891 N N . ASP A 1 127 ? 66.418 57.147 -2.515 1.00 20.07 147 ASP A N 1
ATOM 892 C CA . ASP A 1 127 ? 66.194 58.503 -3.020 1.00 20.93 147 ASP A CA 1
ATOM 893 C C . ASP A 1 127 ? 64.772 59.004 -2.681 1.00 19.73 147 ASP A C 1
ATOM 894 O O . ASP A 1 127 ? 64.570 60.172 -2.515 1.00 19.11 147 ASP A O 1
ATOM 897 N N . ARG A 1 128 ? 63.802 58.103 -2.574 1.00 19.75 148 ARG A N 1
ATOM 898 C CA . ARG A 1 128 ? 62.428 58.441 -2.227 1.00 19.02 148 ARG A CA 1
ATOM 899 C C . ARG A 1 128 ? 61.930 57.652 -1.015 1.00 18.21 148 ARG A C 1
ATOM 900 O O . ARG A 1 128 ? 62.317 56.514 -0.789 1.00 17.44 148 ARG A O 1
ATOM 908 N N . ILE A 1 129 ? 61.028 58.263 -0.258 1.00 18.03 149 ILE A N 1
ATOM 909 C CA . ILE A 1 129 ? 60.418 57.600 0.878 1.00 19.76 149 ILE A CA 1
ATOM 910 C C . ILE A 1 129 ? 59.565 56.403 0.445 1.00 19.04 149 ILE A C 1
ATOM 911 O O . ILE A 1 129 ? 59.588 55.379 1.111 1.00 18.18 149 ILE A O 1
ATOM 916 N N . ILE A 1 130 ? 58.868 56.529 -0.677 1.00 18.78 150 ILE A N 1
ATOM 917 C CA . ILE A 1 130 ? 58.056 55.470 -1.202 1.00 19.71 150 ILE A CA 1
ATOM 918 C C . ILE A 1 130 ? 58.934 54.240 -1.579 1.00 19.49 150 ILE A C 1
ATOM 919 O O . ILE A 1 130 ? 58.497 53.116 -1.364 1.00 19.12 150 ILE A O 1
ATOM 924 N N . ASP A 1 131 ? 60.167 54.456 -2.077 1.00 18.62 151 ASP A N 1
ATOM 925 C CA . ASP A 1 131 ? 61.108 53.355 -2.384 1.00 18.18 151 ASP A CA 1
ATOM 926 C C . ASP A 1 131 ? 61.477 52.541 -1.124 1.00 17.77 151 ASP A C 1
ATOM 927 O O . ASP A 1 131 ? 61.628 51.311 -1.162 1.00 16.38 151 ASP A O 1
ATOM 932 N N . PHE A 1 132 ? 61.663 53.259 -0.024 1.00 17.88 152 PHE A N 1
ATOM 933 C CA . PHE A 1 132 ? 61.915 52.635 1.256 1.00 18.16 152 PHE A CA 1
ATOM 934 C C . PHE A 1 132 ? 60.712 51.822 1.685 1.00 18.18 152 PHE A C 1
ATOM 935 O O . PHE A 1 132 ? 60.849 50.659 2.049 1.00 19.04 152 PHE A O 1
ATOM 943 N N . ASN A 1 133 ? 59.537 52.415 1.612 1.00 17.71 153 ASN A N 1
ATOM 944 C CA . ASN A 1 133 ? 58.310 51.746 2.024 1.00 19.14 153 ASN A CA 1
ATOM 945 C C . ASN A 1 133 ? 57.982 50.522 1.186 1.00 17.71 153 ASN A C 1
ATOM 946 O O . ASN A 1 133 ? 57.721 49.495 1.745 1.00 18.48 153 ASN A O 1
ATOM 951 N N . LEU A 1 134 ? 58.015 50.624 -0.130 1.00 17.73 154 LEU A N 1
ATOM 952 C CA . LEU A 1 134 ? 57.743 49.455 -0.992 1.00 17.77 154 LEU A CA 1
ATOM 953 C C . LEU A 1 134 ? 58.776 48.307 -0.772 1.00 17.46 154 LEU A C 1
ATOM 954 O O . LEU A 1 134 ? 58.423 47.128 -0.799 1.00 15.61 154 LEU A O 1
ATOM 959 N N . THR A 1 135 ? 60.046 48.660 -0.549 1.00 16.64 155 THR A N 1
ATOM 960 C CA . THR A 1 135 ? 61.096 47.680 -0.281 1.00 16.10 155 THR A CA 1
ATOM 961 C C . THR A 1 135 ? 60.857 46.919 1.028 1.00 17.24 155 THR A C 1
ATOM 962 O O . THR A 1 135 ? 60.940 45.672 1.043 1.00 17.34 155 THR A O 1
ATOM 966 N N . ALA A 1 136 ? 60.490 47.653 2.083 1.00 16.80 156 ALA A N 1
ATOM 967 C CA . ALA A 1 136 ? 60.074 47.054 3.361 1.00 18.19 156 ALA A CA 1
ATOM 968 C C . ALA A 1 136 ? 58.882 46.084 3.208 1.00 16.97 156 ALA A C 1
ATOM 969 O O . ALA A 1 136 ? 58.906 45.008 3.751 1.00 15.73 156 ALA A O 1
ATOM 971 N N . THR A 1 137 ? 57.880 46.437 2.418 1.00 18.49 157 THR A N 1
ATOM 972 C CA . THR A 1 137 ? 56.776 45.558 2.082 1.00 18.12 157 THR A CA 1
ATOM 973 C C . THR A 1 137 ? 57.222 44.270 1.380 1.00 16.77 157 THR A C 1
ATOM 974 O O . THR A 1 137 ? 56.764 43.211 1.742 1.00 17.43 157 THR A O 1
ATOM 978 N N . GLU A 1 138 ? 58.087 44.388 0.381 1.00 16.82 158 GLU A N 1
ATOM 979 C CA . GLU A 1 138 ? 58.591 43.232 -0.357 1.00 17.66 158 GLU A CA 1
ATOM 980 C C . GLU A 1 138 ? 59.413 42.294 0.502 1.00 16.30 158 GLU A C 1
ATOM 981 O O . GLU A 1 138 ? 59.332 41.092 0.319 1.00 15.55 158 GLU A O 1
ATOM 987 N N . LEU A 1 139 ? 60.246 42.855 1.381 1.00 13.65 159 LEU A N 1
ATOM 988 C CA . LEU A 1 139 ? 61.014 42.049 2.271 1.00 16.06 159 LEU A CA 1
ATOM 989 C C . LEU A 1 139 ? 60.104 41.312 3.309 1.00 17.04 159 LEU A C 1
ATOM 990 O O . LEU A 1 139 ? 60.378 40.202 3.669 1.00 17.21 159 LEU A O 1
ATOM 995 N N . ASN A 1 140 ? 59.057 41.961 3.791 1.00 17.10 160 ASN A N 1
ATOM 996 C CA . ASN A 1 140 ? 58.099 41.335 4.694 1.00 18.27 160 ASN A CA 1
ATOM 997 C C . ASN A 1 140 ? 57.364 40.167 4.037 1.00 17.84 160 ASN A C 1
ATOM 998 O O . ASN A 1 140 ? 57.110 39.165 4.675 1.00 16.40 160 ASN A O 1
ATOM 1012 N N . ILE A 1 142 ? 58.731 38.305 1.655 1.00 15.35 162 ILE A N 1
ATOM 1013 C CA . ILE A 1 142 ? 59.712 37.197 1.571 1.00 15.10 162 ILE A CA 1
ATOM 1014 C C . ILE A 1 142 ? 59.672 36.428 2.891 1.00 15.63 162 ILE A C 1
ATOM 1015 O O . ILE A 1 142 ? 59.507 35.198 2.897 1.00 16.27 162 ILE A O 1
ATOM 1020 N N . VAL A 1 143 ? 59.760 37.148 3.999 1.00 16.51 163 VAL A N 1
ATOM 1021 C CA . VAL A 1 143 ? 59.839 36.508 5.299 1.00 16.71 163 VAL A CA 1
ATOM 1022 C C . VAL A 1 143 ? 58.515 35.773 5.651 1.00 16.58 163 VAL A C 1
ATOM 1023 O O . VAL A 1 143 ? 58.547 34.648 6.135 1.00 17.75 163 VAL A O 1
ATOM 1038 N N . GLU A 1 145 ? 56.320 34.425 3.604 1.00 18.74 165 GLU A N 1
ATOM 1039 C CA . GLU A 1 145 ? 56.134 33.271 2.761 1.00 19.17 165 GLU A CA 1
ATOM 1040 C C . GLU A 1 145 ? 57.253 32.245 2.901 1.00 18.90 165 GLU A C 1
ATOM 1041 O O . GLU A 1 145 ? 56.981 31.066 3.050 1.00 19.44 165 GLU A O 1
ATOM 1047 N N . GLU A 1 146 ? 58.497 32.694 2.925 1.00 19.09 166 GLU A N 1
ATOM 1048 C CA . GLU A 1 146 ? 59.635 31.783 2.780 1.00 19.76 166 GLU A CA 1
ATOM 1049 C C . GLU A 1 146 ? 60.298 31.412 4.085 1.00 18.36 166 GLU A C 1
ATOM 1050 O O . GLU A 1 146 ? 61.158 30.534 4.086 1.00 19.50 166 GLU A O 1
ATOM 1056 N N . VAL A 1 147 ? 59.907 32.076 5.174 1.00 17.85 167 VAL A N 1
ATOM 1057 C CA . VAL A 1 147 ? 60.291 31.644 6.527 1.00 17.74 167 VAL A CA 1
ATOM 1058 C C . VAL A 1 147 ? 59.081 31.114 7.308 1.00 18.19 167 VAL A C 1
ATOM 1059 O O . VAL A 1 147 ? 59.034 29.938 7.634 1.00 18.00 167 VAL A O 1
ATOM 1063 N N . VAL A 1 148 ? 58.087 31.963 7.575 1.00 19.61 168 VAL A N 1
ATOM 1064 C CA . VAL A 1 148 ? 57.017 31.592 8.519 1.00 19.66 168 VAL A CA 1
ATOM 1065 C C . VAL A 1 148 ? 56.031 30.605 7.923 1.00 19.01 168 VAL A C 1
ATOM 1066 O O . VAL A 1 148 ? 55.882 29.525 8.469 1.00 18.27 168 VAL A O 1
ATOM 1070 N N . ASN A 1 149 ? 55.373 30.966 6.823 1.00 18.36 169 ASN A N 1
ATOM 1071 C CA . ASN A 1 149 ? 54.329 30.097 6.230 1.00 19.13 169 ASN A CA 1
ATOM 1072 C C . ASN A 1 149 ? 54.926 28.775 5.733 1.00 18.43 169 ASN A C 1
ATOM 1073 O O . ASN A 1 149 ? 54.289 27.719 5.847 1.00 18.33 169 ASN A O 1
ATOM 1078 N N . SER A 1 150 ? 56.143 28.854 5.199 1.00 19.09 170 SER A N 1
ATOM 1079 C CA . SER A 1 150 ? 56.933 27.694 4.797 1.00 20.10 170 SER A CA 1
ATOM 1080 C C . SER A 1 150 ? 57.145 26.701 5.953 1.00 17.55 170 SER A C 1
ATOM 1081 O O . SER A 1 150 ? 56.948 25.504 5.818 1.00 17.63 170 SER A O 1
ATOM 1084 N N . PHE A 1 151 ? 57.524 27.238 7.107 1.00 17.22 171 PHE A N 1
ATOM 1085 C CA . PHE A 1 151 ? 57.757 26.419 8.311 1.00 16.69 171 PHE A CA 1
ATOM 1086 C C . PHE A 1 151 ? 56.469 25.803 8.835 1.00 17.19 171 PHE A C 1
ATOM 1087 O O . PHE A 1 151 ? 56.452 24.644 9.252 1.00 18.20 171 PHE A O 1
ATOM 1095 N N . LEU A 1 152 ? 55.378 26.556 8.793 1.00 17.77 172 LEU A N 1
ATOM 1096 C CA . LEU A 1 152 ? 54.064 26.033 9.207 1.00 16.52 172 LEU A CA 1
ATOM 1097 C C . LEU A 1 152 ? 53.600 24.903 8.299 1.00 17.48 172 LEU A C 1
ATOM 1098 O O . LEU A 1 152 ? 52.969 23.940 8.750 1.00 14.20 172 LEU A O 1
ATOM 1112 N N . GLN A 1 154 ? 55.673 22.842 6.630 1.00 19.22 174 GLN A N 1
ATOM 1113 C CA . GLN A 1 154 ? 56.478 21.654 6.908 1.00 19.89 174 GLN A CA 1
ATOM 1114 C C . GLN A 1 154 ? 56.129 21.007 8.269 1.00 18.51 174 GLN A C 1
ATOM 1115 O O . GLN A 1 154 ? 56.229 19.799 8.409 1.00 17.97 174 GLN A O 1
ATOM 1121 N N . LEU A 1 155 ? 55.640 21.785 9.241 1.00 17.97 175 LEU A N 1
ATOM 1122 C CA . LEU A 1 155 ? 55.057 21.196 10.450 1.00 17.23 175 LEU A CA 1
ATOM 1123 C C . LEU A 1 155 ? 53.868 20.289 10.152 1.00 17.60 175 LEU A C 1
ATOM 1124 O O . LEU A 1 155 ? 53.774 19.212 10.722 1.00 18.42 175 LEU A O 1
ATOM 1129 N N . SER A 1 156 ? 52.964 20.719 9.262 1.00 18.05 176 SER A N 1
ATOM 1130 C CA . SER A 1 156 ? 51.785 19.912 8.871 1.00 17.82 176 SER A CA 1
ATOM 1131 C C . SER A 1 156 ? 52.183 18.627 8.178 1.00 18.33 176 SER A C 1
ATOM 1132 O O . SER A 1 156 ? 51.451 17.644 8.255 1.00 18.71 176 SER A O 1
ATOM 1143 N N . GLY A 1 158 ? 54.803 16.843 8.888 1.00 19.72 178 GLY A N 1
ATOM 1144 C CA . GLY A 1 158 ? 55.425 15.922 9.849 1.00 19.17 178 GLY A CA 1
ATOM 1145 C C . GLY A 1 158 ? 56.782 16.341 10.401 1.00 19.10 178 GLY A C 1
ATOM 1146 O O . GLY A 1 158 ? 57.409 15.573 11.157 1.00 18.93 178 GLY A O 1
ATOM 1147 N N . ALA A 1 159 ? 57.228 17.551 10.051 1.00 17.62 179 ALA A N 1
ATOM 1148 C CA . ALA A 1 159 ? 58.572 18.030 10.448 1.00 18.83 179 ALA A CA 1
ATOM 1149 C C . ALA A 1 159 ? 58.713 18.234 11.943 1.00 18.21 179 ALA A C 1
ATOM 1150 O O . ALA A 1 159 ? 59.817 18.125 12.470 1.00 19.70 179 ALA A O 1
ATOM 1152 N N . GLY A 1 160 ? 57.609 18.527 12.617 1.00 18.31 180 GLY A N 1
ATOM 1153 C CA . GLY A 1 160 ? 57.611 18.695 14.066 1.00 17.37 180 GLY A CA 1
ATOM 1154 C C . GLY A 1 160 ? 56.201 18.863 14.572 1.00 18.22 180 GLY A C 1
ATOM 1155 O O . GLY A 1 160 ? 55.256 18.899 13.772 1.00 18.14 180 GLY A O 1
ATOM 1156 N N . SER A 1 161 ? 56.051 18.975 15.889 1.00 17.89 181 SER A N 1
ATOM 1157 C CA . SER A 1 161 ? 54.747 19.193 16.501 1.00 19.25 181 SER A CA 1
ATOM 1158 C C . SER A 1 161 ? 54.907 19.865 17.870 1.00 18.81 181 SER A C 1
ATOM 1159 O O . SER A 1 161 ? 56.013 20.268 18.219 1.00 17.96 181 SER A O 1
ATOM 1162 N N . VAL A 1 162 ? 53.810 20.023 18.616 1.00 18.81 182 VAL A N 1
ATOM 1163 C CA . VAL A 1 162 ? 53.868 20.519 19.993 1.00 18.20 182 VAL A CA 1
ATOM 1164 C C . VAL A 1 162 ? 54.899 19.656 20.724 1.00 17.43 182 VAL A C 1
ATOM 1165 O O . VAL A 1 162 ? 54.892 18.439 20.601 1.00 17.23 182 VAL A O 1
ATOM 1169 N N . GLY A 1 163 ? 55.812 20.305 21.447 1.00 17.72 183 GLY A N 1
ATOM 1170 C CA . GLY A 1 163 ? 56.882 19.594 22.146 1.00 17.05 183 GLY A CA 1
ATOM 1171 C C . GLY A 1 163 ? 58.216 19.567 21.408 1.00 17.75 183 GLY A C 1
ATOM 1172 O O . GLY A 1 163 ? 59.247 19.285 22.031 1.00 18.45 183 GLY A O 1
ATOM 1173 N N . SER A 1 164 ? 58.213 19.857 20.099 1.00 18.18 184 SER A N 1
ATOM 1174 C CA . SER A 1 164 ? 59.455 19.918 19.311 1.00 18.42 184 SER A CA 1
ATOM 1175 C C . SER A 1 164 ? 60.258 21.162 19.668 1.00 16.70 184 SER A C 1
ATOM 1176 O O . SER A 1 164 ? 59.706 22.148 20.116 1.00 16.94 184 SER A O 1
ATOM 1179 N N . LEU A 1 165 ? 61.567 21.086 19.489 1.00 16.48 185 LEU A N 1
ATOM 1180 C CA . LEU A 1 165 ? 62.458 22.215 19.719 1.00 17.57 185 LEU A CA 1
ATOM 1181 C C . LEU A 1 165 ? 62.738 22.923 18.397 1.00 17.65 185 LEU A C 1
ATOM 1182 O O . LEU A 1 165 ? 62.913 22.255 17.387 1.00 16.01 185 LEU A O 1
ATOM 1187 N N . VAL A 1 166 ? 62.739 24.266 18.420 1.00 18.41 186 VAL A N 1
ATOM 1188 C CA . VAL A 1 166 ? 62.958 25.112 17.231 1.00 17.93 186 VAL A CA 1
ATOM 1189 C C . VAL A 1 166 ? 64.057 26.151 17.507 1.00 19.15 186 VAL A C 1
ATOM 1190 O O . VAL A 1 166 ? 63.927 26.976 18.430 1.00 20.86 186 VAL A O 1
ATOM 1197 N N . ARG A 1 167 ? 65.113 26.159 16.693 1.00 20.43 187 ARG A N 1
ATOM 1198 C CA . ARG A 1 167 ? 66.056 27.272 16.692 1.00 23.16 187 ARG A CA 1
ATOM 1199 C C . ARG A 1 167 ? 65.437 28.460 15.945 1.00 19.65 187 ARG A C 1
ATOM 1200 O O . ARG A 1 167 ? 64.872 28.292 14.870 1.00 17.96 187 ARG A O 1
ATOM 1204 N N . PHE A 1 168 ? 65.526 29.658 16.520 1.00 17.77 188 PHE A N 1
ATOM 1205 C CA . PHE A 1 168 ? 64.951 30.847 15.898 1.00 16.56 188 PHE A CA 1
ATOM 1206 C C . PHE A 1 168 ? 65.891 32.052 15.954 1.00 15.73 188 PHE A C 1
ATOM 1207 O O . PHE A 1 168 ? 66.758 32.145 16.794 1.00 13.93 188 PHE A O 1
ATOM 1215 N N . ILE A 1 169 ? 65.686 32.963 15.026 1.00 16.74 189 ILE A N 1
ATOM 1216 C CA . ILE A 1 169 ? 66.124 34.347 15.140 1.00 15.70 189 ILE A CA 1
ATOM 1217 C C . ILE A 1 169 ? 64.842 35.130 14.864 1.00 15.91 189 ILE A C 1
ATOM 1218 O O . ILE A 1 169 ? 64.129 34.812 13.903 1.00 16.19 189 ILE A O 1
ATOM 1223 N N . ALA A 1 170 ? 64.518 36.086 15.735 1.00 15.54 190 ALA A N 1
ATOM 1224 C CA . ALA A 1 170 ? 63.281 36.844 15.628 1.00 16.10 190 ALA A CA 1
ATOM 1225 C C . ALA A 1 170 ? 63.461 38.294 16.068 1.00 16.44 190 ALA A C 1
ATOM 1226 O O . ALA A 1 170 ? 64.377 38.610 16.831 1.00 14.46 190 ALA A O 1
ATOM 1228 N N . VAL A 1 171 ? 62.585 39.161 15.549 1.00 16.30 191 VAL A N 1
ATOM 1229 C CA . VAL A 1 171 ? 62.616 40.616 15.828 1.00 17.00 191 VAL A CA 1
ATOM 1230 C C . VAL A 1 171 ? 61.318 41.031 16.465 1.00 16.93 191 VAL A C 1
ATOM 1231 O O . VAL A 1 171 ? 60.268 40.434 16.217 1.00 16.43 191 VAL A O 1
ATOM 1235 N N . PHE A 1 172 ? 61.394 42.005 17.362 1.00 18.67 192 PHE A N 1
ATOM 1236 C CA . PHE A 1 172 ? 60.196 42.557 17.946 1.00 16.19 192 PHE A CA 1
ATOM 1237 C C . PHE A 1 172 ? 60.448 43.989 18.307 1.00 17.72 192 PHE A C 1
ATOM 1238 O O . PHE A 1 172 ? 61.591 44.411 18.393 1.00 16.61 192 PHE A O 1
ATOM 1246 N N . THR A 1 173 ? 59.361 44.751 18.414 1.00 18.92 193 THR A N 1
ATOM 1247 C CA . THR A 1 173 ? 59.407 46.192 18.648 1.00 18.75 193 THR A CA 1
ATOM 1248 C C . THR A 1 173 ? 58.635 46.520 19.905 1.00 17.42 193 THR A C 1
ATOM 1249 O O . THR A 1 173 ? 57.528 46.072 20.038 1.00 17.52 193 THR A O 1
ATOM 1253 N N . LEU A 1 174 ? 59.241 47.282 20.816 1.00 16.61 194 LEU A N 1
ATOM 1254 C CA . LEU A 1 174 ? 58.567 47.749 21.993 1.00 15.84 194 LEU A CA 1
ATOM 1255 C C . LEU A 1 174 ? 58.478 49.265 21.952 1.00 16.67 194 LEU A C 1
ATOM 1256 O O . LEU A 1 174 ? 59.320 49.936 21.375 1.00 17.21 194 LEU A O 1
ATOM 1261 N N . LEU A 1 175 ? 57.473 49.791 22.628 1.00 16.37 195 LEU A N 1
ATOM 1262 C CA . LEU A 1 175 ? 57.373 51.188 22.862 1.00 17.48 195 LEU A CA 1
ATOM 1263 C C . LEU A 1 175 ? 58.008 51.449 24.230 1.00 18.30 195 LEU A C 1
ATOM 1264 O O . LEU A 1 175 ? 57.748 50.726 25.163 1.00 18.66 195 LEU A O 1
ATOM 1278 N N . ASP A 1 177 ? 58.386 52.596 27.732 1.00 20.00 197 ASP A N 1
ATOM 1279 C CA . ASP A 1 177 ? 57.423 52.804 28.838 1.00 20.34 197 ASP A CA 1
ATOM 1280 C C . ASP A 1 177 ? 56.132 52.012 28.736 1.00 19.84 197 ASP A C 1
ATOM 1281 O O . ASP A 1 177 ? 55.263 52.127 29.587 1.00 19.32 197 ASP A O 1
ATOM 1286 N N . GLU A 1 178 ? 56.015 51.166 27.721 1.00 21.91 198 GLU A N 1
ATOM 1287 C CA . GLU A 1 178 ? 54.862 50.268 27.626 1.00 22.15 198 GLU A CA 1
ATOM 1288 C C . GLU A 1 178 ? 55.164 49.061 28.535 1.00 22.93 198 GLU A C 1
ATOM 1289 O O . GLU A 1 178 ? 56.303 48.602 28.656 1.00 21.38 198 GLU A O 1
ATOM 1300 N N . GLU A 1 179 ? 54.158 48.582 29.246 1.00 24.31 199 GLU A N 1
ATOM 1301 C CA . GLU A 1 179 ? 54.349 47.377 30.060 1.00 25.25 199 GLU A CA 1
ATOM 1302 C C . GLU A 1 179 ? 54.605 46.158 29.152 1.00 23.99 199 GLU A C 1
ATOM 1303 O O . GLU A 1 179 ? 53.954 45.992 28.131 1.00 25.66 199 GLU A O 1
ATOM 1306 N N . ILE A 1 180 ? 55.560 45.317 29.523 1.00 25.20 200 ILE A N 1
ATOM 1307 C CA . ILE A 1 180 ? 55.829 44.068 28.803 1.00 25.30 200 ILE A CA 1
ATOM 1308 C C . ILE A 1 180 ? 54.673 43.116 29.054 1.00 23.38 200 ILE A C 1
ATOM 1309 O O . ILE A 1 180 ? 54.351 42.850 30.191 1.00 23.12 200 ILE A O 1
ATOM 1322 N N . TYR A 1 182 ? 53.142 39.230 27.900 1.00 18.94 202 TYR A N 1
ATOM 1323 C CA . TYR A 1 182 ? 53.471 37.969 27.273 1.00 18.63 202 TYR A CA 1
ATOM 1324 C C . TYR A 1 182 ? 52.186 37.355 26.732 1.00 17.22 202 TYR A C 1
ATOM 1325 O O . TYR A 1 182 ? 51.109 37.669 27.208 1.00 17.66 202 TYR A O 1
ATOM 1334 N N . PRO A 1 183 ? 52.288 36.517 25.701 1.00 17.08 203 PRO A N 1
ATOM 1335 C CA . PRO A 1 183 ? 53.458 36.282 24.862 1.00 16.45 203 PRO A CA 1
ATOM 1336 C C . PRO A 1 183 ? 53.910 37.505 24.062 1.00 17.37 203 PRO A C 1
ATOM 1337 O O . PRO A 1 183 ? 53.085 38.266 23.598 1.00 17.62 203 PRO A O 1
ATOM 1341 N N . ILE A 1 184 ? 55.222 37.689 23.910 1.00 18.74 204 ILE A N 1
ATOM 1342 C CA . ILE A 1 184 ? 55.746 38.716 23.029 1.00 18.78 204 ILE A CA 1
ATOM 1343 C C . ILE A 1 184 ? 55.614 38.205 21.597 1.00 20.23 204 ILE A C 1
ATOM 1344 O O . ILE A 1 184 ? 56.110 37.109 21.278 1.00 18.73 204 ILE A O 1
ATOM 1349 N N . GLU A 1 185 ? 54.932 38.993 20.756 1.00 20.68 205 GLU A N 1
ATOM 1350 C CA . GLU A 1 185 ? 54.783 38.702 19.348 1.00 22.59 205 GLU A CA 1
ATOM 1351 C C . GLU A 1 185 ? 56.069 39.130 18.654 1.00 19.59 205 GLU A C 1
ATOM 1352 O O . GLU A 1 185 ? 56.522 40.222 18.827 1.00 19.01 205 GLU A O 1
ATOM 1358 N N . ALA A 1 186 ? 56.670 38.228 17.902 1.00 18.76 206 ALA A N 1
ATOM 1359 C CA . ALA A 1 186 ? 57.952 38.443 17.312 1.00 18.01 206 ALA A CA 1
ATOM 1360 C C . ALA A 1 186 ? 57.888 37.900 15.896 1.00 17.65 206 ALA A C 1
ATOM 1361 O O . ALA A 1 186 ? 57.140 36.960 15.631 1.00 17.59 206 ALA A O 1
ATOM 1363 N N . ILE A 1 187 ? 58.622 38.528 14.987 1.00 18.54 207 ILE A N 1
ATOM 1364 C CA . ILE A 1 187 ? 58.673 38.070 13.596 1.00 18.35 207 ILE A CA 1
ATOM 1365 C C . ILE A 1 187 ? 59.906 37.229 13.429 1.00 16.79 207 ILE A C 1
ATOM 1366 O O . ILE A 1 187 ? 60.999 37.712 13.596 1.00 15.92 207 ILE A O 1
ATOM 1371 N N . PRO A 1 188 ? 59.718 35.952 13.117 1.00 17.22 208 PRO A N 1
ATOM 1372 C CA . PRO A 1 188 ? 60.866 35.077 12.872 1.00 16.71 208 PRO A CA 1
ATOM 1373 C C . PRO A 1 188 ? 61.545 35.251 11.514 1.00 17.45 208 PRO A C 1
ATOM 1374 O O . PRO A 1 188 ? 60.882 35.307 10.490 1.00 18.73 208 PRO A O 1
ATOM 1378 N N . LEU A 1 189 ? 62.865 35.406 11.562 1.00 16.83 209 LEU A N 1
ATOM 1379 C CA . LEU A 1 189 ? 63.707 35.562 10.372 1.00 17.86 209 LEU A CA 1
ATOM 1380 C C . LEU A 1 189 ? 64.366 34.242 10.048 1.00 18.13 209 LEU A C 1
ATOM 1381 O O . LEU A 1 189 ? 64.859 34.048 8.949 1.00 16.71 209 LEU A O 1
ATOM 1386 N N . TYR A 1 190 ? 64.387 33.352 11.039 1.00 18.95 210 TYR A N 1
ATOM 1387 C CA . TYR A 1 190 ? 64.984 32.028 10.923 1.00 19.08 210 TYR A CA 1
ATOM 1388 C C . TYR A 1 190 ? 64.218 31.087 11.863 1.00 18.51 210 TYR A C 1
ATOM 1389 O O . TYR A 1 190 ? 63.942 31.438 12.991 1.00 16.24 210 TYR A O 1
ATOM 1398 N N . LEU A 1 191 ? 63.847 29.920 11.344 1.00 18.83 211 LEU A N 1
ATOM 1399 C CA . LEU A 1 191 ? 63.061 28.910 12.067 1.00 20.26 211 LEU A CA 1
ATOM 1400 C C . LEU A 1 191 ? 63.469 27.571 11.589 1.00 21.63 211 LEU A C 1
ATOM 1401 O O . LEU A 1 191 ? 63.330 27.289 10.393 1.00 25.14 211 LEU A O 1
ATOM 1406 N N . GLU A 1 192 ? 63.963 26.724 12.481 1.00 23.20 212 GLU A N 1
ATOM 1407 C CA . GLU A 1 192 ? 64.302 25.364 12.076 1.00 25.43 212 GLU A CA 1
ATOM 1408 C C . GLU A 1 192 ? 64.161 24.414 13.259 1.00 24.80 212 GLU A C 1
ATOM 1409 O O . GLU A 1 192 ? 64.487 24.784 14.398 1.00 24.81 212 GLU A O 1
ATOM 1412 N N . ILE A 1 193 ? 63.632 23.217 12.990 1.00 22.07 213 ILE A N 1
ATOM 1413 C CA . ILE A 1 193 ? 63.481 22.211 14.019 1.00 22.93 213 ILE A CA 1
ATOM 1414 C C . ILE A 1 193 ? 64.854 21.715 14.439 1.00 24.03 213 ILE A C 1
ATOM 1415 O O . ILE A 1 193 ? 65.713 21.433 13.600 1.00 22.67 213 ILE A O 1
ATOM 1420 N N . GLN A 1 194 ? 65.048 21.638 15.748 1.00 26.28 214 GLN A N 1
ATOM 1421 C CA . GLN A 1 194 ? 66.273 21.172 16.358 1.00 29.13 214 GLN A CA 1
ATOM 1422 C C . GLN A 1 194 ? 65.953 19.958 17.249 1.00 27.61 214 GLN A C 1
ATOM 1423 O O . GLN A 1 194 ? 66.320 18.831 16.943 1.00 28.82 214 GLN A O 1
ATOM 1434 N N . GLY B 1 18 ? 74.501 24.902 3.818 1.00 35.04 38 GLY B N 1
ATOM 1435 C CA . GLY B 1 18 ? 74.715 24.284 2.481 1.00 33.41 38 GLY B CA 1
ATOM 1436 C C . GLY B 1 18 ? 74.433 25.163 1.262 1.00 30.20 38 GLY B C 1
ATOM 1437 O O . GLY B 1 18 ? 73.967 26.299 1.392 1.00 30.24 38 GLY B O 1
ATOM 1438 N N . PHE B 1 19 ? 74.717 24.638 0.075 1.00 25.05 39 PHE B N 1
ATOM 1439 C CA . PHE B 1 19 ? 74.568 25.406 -1.161 1.00 23.86 39 PHE B CA 1
ATOM 1440 C C . PHE B 1 19 ? 73.099 25.671 -1.477 1.00 22.80 39 PHE B C 1
ATOM 1441 O O . PHE B 1 19 ? 72.262 24.776 -1.400 1.00 23.67 39 PHE B O 1
ATOM 1449 N N . ASP B 1 20 ? 72.809 26.899 -1.883 1.00 21.83 40 ASP B N 1
ATOM 1450 C CA . ASP B 1 20 ? 71.453 27.320 -2.204 1.00 20.33 40 ASP B CA 1
ATOM 1451 C C . ASP B 1 20 ? 71.286 27.652 -3.687 1.00 18.92 40 ASP B C 1
ATOM 1452 O O . ASP B 1 20 ? 71.580 28.753 -4.093 1.00 17.82 40 ASP B O 1
ATOM 1457 N N . PRO B 1 21 ? 70.808 26.691 -4.505 1.00 19.16 41 PRO B N 1
ATOM 1458 C CA . PRO B 1 21 ? 70.686 26.903 -5.954 1.00 18.24 41 PRO B CA 1
ATOM 1459 C C . PRO B 1 21 ? 69.596 27.925 -6.348 1.00 17.22 41 PRO B C 1
ATOM 1460 O O . PRO B 1 21 ? 69.698 28.605 -7.355 1.00 15.89 41 PRO B O 1
ATOM 1475 N N . ARG B 1 23 ? 68.724 30.720 -4.582 1.00 19.32 43 ARG B N 1
ATOM 1476 C CA . ARG B 1 23 ? 69.399 31.999 -4.392 1.00 17.24 43 ARG B CA 1
ATOM 1477 C C . ARG B 1 23 ? 70.444 32.265 -5.503 1.00 16.93 43 ARG B C 1
ATOM 1478 O O . ARG B 1 23 ? 70.527 33.359 -6.058 1.00 16.51 43 ARG B O 1
ATOM 1486 N N . TYR B 1 24 ? 71.261 31.257 -5.799 1.00 17.52 44 TYR B N 1
ATOM 1487 C CA . TYR B 1 24 ? 72.326 31.428 -6.768 1.00 17.36 44 TYR B CA 1
ATOM 1488 C C . TYR B 1 24 ? 71.752 31.773 -8.134 1.00 16.44 44 TYR B C 1
ATOM 1489 O O . TYR B 1 24 ? 72.300 32.618 -8.841 1.00 15.35 44 TYR B O 1
ATOM 1498 N N . ALA B 1 25 ? 70.650 31.099 -8.495 1.00 15.87 45 ALA B N 1
ATOM 1499 C CA . ALA B 1 25 ? 69.981 31.327 -9.775 1.00 16.28 45 ALA B CA 1
ATOM 1500 C C . ALA B 1 25 ? 69.415 32.731 -9.888 1.00 15.25 45 ALA B C 1
ATOM 1501 O O . ALA B 1 25 ? 69.554 33.340 -10.929 1.00 14.12 45 ALA B O 1
ATOM 1503 N N . ARG B 1 26 ? 68.811 33.221 -8.799 1.00 15.55 46 ARG B N 1
ATOM 1504 C CA . ARG B 1 26 ? 68.246 34.554 -8.691 1.00 15.94 46 ARG B CA 1
ATOM 1505 C C . ARG B 1 26 ? 69.317 35.628 -8.848 1.00 16.58 46 ARG B C 1
ATOM 1506 O O . ARG B 1 26 ? 69.137 36.608 -9.562 1.00 14.72 46 ARG B O 1
ATOM 1514 N N . GLU B 1 27 ? 70.448 35.432 -8.182 1.00 17.03 47 GLU B N 1
ATOM 1515 C CA . GLU B 1 27 ? 71.569 36.348 -8.301 1.00 17.47 47 GLU B CA 1
ATOM 1516 C C . GLU B 1 27 ? 72.110 36.370 -9.709 1.00 16.30 47 GLU B C 1
ATOM 1517 O O . GLU B 1 27 ? 72.469 37.430 -10.217 1.00 15.90 47 GLU B O 1
ATOM 1523 N N . LEU B 1 28 ? 72.191 35.197 -10.331 1.00 15.25 48 LEU B N 1
ATOM 1524 C CA . LEU B 1 28 ? 72.564 35.105 -11.737 1.00 16.99 48 LEU B CA 1
ATOM 1525 C C . LEU B 1 28 ? 71.578 35.866 -12.661 1.00 17.12 48 LEU B C 1
ATOM 1526 O O . LEU B 1 28 ? 71.987 36.576 -13.616 1.00 17.06 48 LEU B O 1
ATOM 1531 N N . TRP B 1 29 ? 70.292 35.745 -12.350 1.00 15.70 49 TRP B N 1
ATOM 1532 C CA . TRP B 1 29 ? 69.242 36.454 -13.110 1.00 16.13 49 TRP B CA 1
ATOM 1533 C C . TRP B 1 29 ? 69.373 37.965 -13.014 1.00 16.63 49 TRP B C 1
ATOM 1534 O O . TRP B 1 29 ? 69.273 38.642 -14.026 1.00 18.74 49 TRP B O 1
ATOM 1545 N N . PHE B 1 30 ? 69.580 38.490 -11.811 1.00 16.41 50 PHE B N 1
ATOM 1546 C CA . PHE B 1 30 ? 69.864 39.942 -11.615 1.00 16.39 50 PHE B CA 1
ATOM 1547 C C . PHE B 1 30 ? 71.043 40.448 -12.435 1.00 17.24 50 PHE B C 1
ATOM 1548 O O . PHE B 1 30 ? 71.015 41.508 -12.992 1.00 15.92 50 PHE B O 1
ATOM 1563 N N . LEU B 1 32 ? 72.203 38.982 -15.146 1.00 19.23 52 LEU B N 1
ATOM 1564 C CA . LEU B 1 32 ? 71.756 38.901 -16.526 1.00 19.70 52 LEU B CA 1
ATOM 1565 C C . LEU B 1 32 ? 70.824 40.070 -16.889 1.00 19.67 52 LEU B C 1
ATOM 1566 O O . LEU B 1 32 ? 70.943 40.647 -17.978 1.00 17.06 52 LEU B O 1
ATOM 1571 N N . GLN B 1 33 ? 69.921 40.443 -15.979 1.00 19.07 53 GLN B N 1
ATOM 1572 C CA . GLN B 1 33 ? 69.084 41.647 -16.166 1.00 18.21 53 GLN B CA 1
ATOM 1573 C C . GLN B 1 33 ? 69.912 42.910 -16.431 1.00 18.69 53 GLN B C 1
ATOM 1574 O O . GLN B 1 33 ? 69.572 43.737 -17.274 1.00 18.76 53 GLN B O 1
ATOM 1585 N N . ASP B 1 34 ? 70.960 43.088 -15.647 1.00 17.78 54 ASP B N 1
ATOM 1586 C CA . ASP B 1 34 ? 71.853 44.239 -15.820 1.00 16.86 54 ASP B CA 1
ATOM 1587 C C . ASP B 1 34 ? 72.578 44.198 -17.149 1.00 16.69 54 ASP B C 1
ATOM 1588 O O . ASP B 1 34 ? 72.708 45.207 -17.802 1.00 15.60 54 ASP B O 1
ATOM 1609 N N . ASN B 1 37 ? 70.106 45.247 -19.873 1.00 21.97 57 ASN B N 1
ATOM 1610 C CA . ASN B 1 37 ? 69.971 46.686 -19.859 1.00 25.71 57 ASN B CA 1
ATOM 1611 C C . ASN B 1 37 ? 71.141 47.425 -20.504 1.00 26.12 57 ASN B C 1
ATOM 1612 O O . ASN B 1 37 ? 70.938 48.476 -21.096 1.00 25.56 57 ASN B O 1
ATOM 1617 N N . GLU B 1 38 ? 72.348 46.888 -20.393 1.00 29.75 58 GLU B N 1
ATOM 1618 C CA . GLU B 1 38 ? 73.501 47.473 -21.083 1.00 31.88 58 GLU B CA 1
ATOM 1619 C C . GLU B 1 38 ? 73.439 47.290 -22.604 1.00 29.46 58 GLU B C 1
ATOM 1620 O O . GLU B 1 38 ? 73.868 48.156 -23.372 1.00 31.00 58 GLU B O 1
ATOM 1626 N N . GLY B 1 39 ? 72.873 46.178 -23.031 1.00 27.38 59 GLY B N 1
ATOM 1627 C CA . GLY B 1 39 ? 72.942 45.752 -24.424 1.00 25.48 59 GLY B CA 1
ATOM 1628 C C . GLY B 1 39 ? 73.527 44.363 -24.462 1.00 24.98 59 GLY B C 1
ATOM 1629 O O . GLY B 1 39 ? 74.682 44.161 -24.073 1.00 27.03 59 GLY B O 1
ATOM 1630 N N . LEU B 1 40 ? 72.713 43.404 -24.888 1.00 23.78 60 LEU B N 1
ATOM 1631 C CA . LEU B 1 40 ? 73.134 42.008 -25.013 1.00 22.63 60 LEU B CA 1
ATOM 1632 C C . LEU B 1 40 ? 72.436 41.393 -26.216 1.00 21.60 60 LEU B C 1
ATOM 1633 O O . LEU B 1 40 ? 71.229 41.577 -26.404 1.00 22.17 60 LEU B O 1
ATOM 1638 N N . GLY B 1 41 ? 73.215 40.682 -27.034 1.00 18.92 61 GLY B N 1
ATOM 1639 C CA . GLY B 1 41 ? 72.678 39.938 -28.168 1.00 17.49 61 GLY B CA 1
ATOM 1640 C C . GLY B 1 41 ? 73.153 40.550 -29.453 1.00 16.49 61 GLY B C 1
ATOM 1641 O O . GLY B 1 41 ? 73.311 41.736 -29.547 1.00 18.91 61 GLY B O 1
ATOM 1642 N N . TYR B 1 42 ? 73.401 39.730 -30.452 1.00 16.38 62 TYR B N 1
ATOM 1643 C CA . TYR B 1 42 ? 73.687 40.218 -31.792 1.00 16.98 62 TYR B CA 1
ATOM 1644 C C . TYR B 1 42 ? 72.376 40.373 -32.518 1.00 15.86 62 TYR B C 1
ATOM 1645 O O . TYR B 1 42 ? 71.375 39.804 -32.140 1.00 15.97 62 TYR B O 1
ATOM 1654 N N . ASP B 1 43 ? 72.383 41.161 -33.561 1.00 17.08 63 ASP B N 1
ATOM 1655 C CA . ASP B 1 43 ? 71.188 41.390 -34.345 1.00 17.20 63 ASP B CA 1
ATOM 1656 C C . ASP B 1 43 ? 70.623 40.095 -34.941 1.00 16.71 63 ASP B C 1
ATOM 1657 O O . ASP B 1 43 ? 71.293 39.405 -35.681 1.00 15.55 63 ASP B O 1
ATOM 1662 N N . ALA B 1 44 ? 69.369 39.800 -34.627 1.00 16.21 64 ALA B N 1
ATOM 1663 C CA . ALA B 1 44 ? 68.720 38.565 -35.073 1.00 16.12 64 ALA B CA 1
ATOM 1664 C C . ALA B 1 44 ? 68.784 38.344 -36.594 1.00 16.77 64 ALA B C 1
ATOM 1665 O O . ALA B 1 44 ? 69.120 37.244 -37.019 1.00 16.50 64 ALA B O 1
ATOM 1667 N N . VAL B 1 45 ? 68.449 39.354 -37.395 1.00 16.85 65 VAL B N 1
ATOM 1668 C CA . VAL B 1 45 ? 68.426 39.213 -38.859 1.00 16.76 65 VAL B CA 1
ATOM 1669 C C . VAL B 1 45 ? 69.817 38.857 -39.382 1.00 18.18 65 VAL B C 1
ATOM 1670 O O . VAL B 1 45 ? 69.968 37.924 -40.164 1.00 18.58 65 VAL B O 1
ATOM 1674 N N . GLU B 1 46 ? 70.824 39.601 -38.942 1.00 19.73 66 GLU B N 1
ATOM 1675 C CA . GLU B 1 46 ? 72.219 39.360 -39.349 1.00 21.11 66 GLU B CA 1
ATOM 1676 C C . GLU B 1 46 ? 72.709 37.944 -39.021 1.00 19.86 66 GLU B C 1
ATOM 1677 O O . GLU B 1 46 ? 73.308 37.259 -39.862 1.00 18.79 66 GLU B O 1
ATOM 1683 N N . VAL B 1 47 ? 72.475 37.522 -37.779 1.00 17.50 67 VAL B N 1
ATOM 1684 C CA . VAL B 1 47 ? 72.862 36.174 -37.361 1.00 16.24 67 VAL B CA 1
ATOM 1685 C C . VAL B 1 47 ? 72.151 35.112 -38.219 1.00 15.99 67 VAL B C 1
ATOM 1686 O O . VAL B 1 47 ? 72.800 34.222 -38.754 1.00 14.78 67 VAL B O 1
ATOM 1690 N N . LEU B 1 48 ? 70.830 35.210 -38.351 1.00 15.08 68 LEU B N 1
ATOM 1691 C CA . LEU B 1 48 ? 70.081 34.208 -39.134 1.00 16.38 68 LEU B CA 1
ATOM 1692 C C . LEU B 1 48 ? 70.485 34.174 -40.615 1.00 16.43 68 LEU B C 1
ATOM 1693 O O . LEU B 1 48 ? 70.671 33.088 -41.179 1.00 15.57 68 LEU B O 1
ATOM 1698 N N . ASN B 1 49 ? 70.671 35.339 -41.222 1.00 16.78 69 ASN B N 1
ATOM 1699 C CA . ASN B 1 49 ? 71.155 35.403 -42.627 1.00 16.87 69 ASN B CA 1
ATOM 1700 C C . ASN B 1 49 ? 72.552 34.778 -42.764 1.00 16.72 69 ASN B C 1
ATOM 1701 O O . ASN B 1 49 ? 72.849 34.103 -43.737 1.00 16.26 69 ASN B O 1
ATOM 1706 N N . THR B 1 50 ? 73.420 35.001 -41.781 1.00 17.24 70 THR B N 1
ATOM 1707 C CA . THR B 1 50 ? 74.761 34.385 -41.818 1.00 17.07 70 THR B CA 1
ATOM 1708 C C . THR B 1 50 ? 74.692 32.858 -41.627 1.00 17.45 70 THR B C 1
ATOM 1709 O O . THR B 1 50 ? 75.391 32.130 -42.300 1.00 17.31 70 THR B O 1
ATOM 1713 N N . LEU B 1 51 ? 73.817 32.389 -40.743 1.00 17.22 71 LEU B N 1
ATOM 1714 C CA . LEU B 1 51 ? 73.587 30.947 -40.590 1.00 17.67 71 LEU B CA 1
ATOM 1715 C C . LEU B 1 51 ? 73.106 30.286 -41.890 1.00 17.62 71 LEU B C 1
ATOM 1716 O O . LEU B 1 51 ? 73.451 29.142 -42.178 1.00 19.46 71 LEU B O 1
ATOM 1721 N N . ASP B 1 52 ? 72.274 30.986 -42.641 1.00 19.45 72 ASP B N 1
ATOM 1722 C CA . ASP B 1 52 ? 71.769 30.478 -43.906 1.00 20.03 72 ASP B CA 1
ATOM 1723 C C . ASP B 1 52 ? 72.864 30.440 -44.992 1.00 21.47 72 ASP B C 1
ATOM 1724 O O . ASP B 1 52 ? 72.905 29.518 -45.804 1.00 21.88 72 ASP B O 1
ATOM 1729 N N . GLU B 1 53 ? 73.725 31.454 -45.013 1.00 22.26 73 GLU B N 1
ATOM 1730 C CA . GLU B 1 53 ? 74.791 31.542 -46.003 1.00 23.74 73 GLU B CA 1
ATOM 1731 C C . GLU B 1 53 ? 75.946 30.645 -45.643 1.00 22.88 73 GLU B C 1
ATOM 1732 O O . GLU B 1 53 ? 76.491 29.977 -46.502 1.00 22.46 73 GLU B O 1
ATOM 1734 N N . ASN B 1 54 ? 76.339 30.643 -44.372 1.00 23.13 74 ASN B N 1
ATOM 1735 C CA . ASN B 1 54 ? 77.640 30.066 -43.965 1.00 22.72 74 ASN B CA 1
ATOM 1736 C C . ASN B 1 54 ? 77.698 29.783 -42.454 1.00 20.83 74 ASN B C 1
ATOM 1737 O O . ASN B 1 54 ? 78.241 30.577 -41.684 1.00 20.35 74 ASN B O 1
ATOM 1742 N N . PRO B 1 55 ? 77.132 28.648 -42.028 1.00 20.35 75 PRO B N 1
ATOM 1743 C CA . PRO B 1 55 ? 77.019 28.289 -40.609 1.00 20.03 75 PRO B CA 1
ATOM 1744 C C . PRO B 1 55 ? 78.318 28.355 -39.798 1.00 20.45 75 PRO B C 1
ATOM 1745 O O . PRO B 1 55 ? 78.299 28.800 -38.648 1.00 19.74 75 PRO B O 1
ATOM 1749 N N . GLU B 1 56 ? 79.433 27.929 -40.384 1.00 21.61 76 GLU B N 1
ATOM 1750 C CA . GLU B 1 56 ? 80.727 28.006 -39.681 1.00 22.36 76 GLU B CA 1
ATOM 1751 C C . GLU B 1 56 ? 81.163 29.464 -39.441 1.00 19.53 76 GLU B C 1
ATOM 1752 O O . GLU B 1 56 ? 81.716 29.766 -38.384 1.00 19.03 76 GLU B O 1
ATOM 1758 N N . LEU B 1 57 ? 80.902 30.343 -40.405 1.00 18.05 77 LEU B N 1
ATOM 1759 C CA . LEU B 1 57 ? 81.171 31.769 -40.246 1.00 18.40 77 LEU B CA 1
ATOM 1760 C C . LEU B 1 57 ? 80.289 32.339 -39.119 1.00 18.45 77 LEU B C 1
ATOM 1761 O O . LEU B 1 57 ? 80.756 33.085 -38.263 1.00 19.61 77 LEU B O 1
ATOM 1766 N N . ALA B 1 58 ? 79.024 31.953 -39.106 1.00 18.15 78 ALA B N 1
ATOM 1767 C CA . ALA B 1 58 ? 78.132 32.351 -38.032 1.00 17.71 78 ALA B CA 1
ATOM 1768 C C . ALA B 1 58 ? 78.654 31.860 -36.654 1.00 17.81 78 ALA B C 1
ATOM 1769 O O . ALA B 1 58 ? 78.667 32.613 -35.685 1.00 18.27 78 ALA B O 1
ATOM 1771 N N . HIS B 1 59 ? 79.077 30.600 -36.564 1.00 19.08 79 HIS B N 1
ATOM 1772 C CA . HIS B 1 59 ? 79.601 30.087 -35.303 1.00 19.90 79 HIS B CA 1
ATOM 1773 C C . HIS B 1 59 ? 80.789 30.966 -34.823 1.00 20.35 79 HIS B C 1
ATOM 1774 O O . HIS B 1 59 ? 80.801 31.441 -33.696 1.00 21.36 79 HIS B O 1
ATOM 1781 N N . GLN B 1 60 ? 81.744 31.201 -35.716 1.00 21.25 80 GLN B N 1
ATOM 1782 C CA . GLN B 1 60 ? 82.952 32.004 -35.442 1.00 22.11 80 GLN B CA 1
ATOM 1783 C C . GLN B 1 60 ? 82.635 33.462 -35.060 1.00 20.33 80 GLN B C 1
ATOM 1784 O O . GLN B 1 60 ? 83.205 34.017 -34.140 1.00 20.40 80 GLN B O 1
ATOM 1804 N N . PHE B 1 62 ? 79.494 34.861 -34.168 1.00 17.29 82 PHE B N 1
ATOM 1805 C CA . PHE B 1 62 ? 78.399 35.181 -33.240 1.00 17.18 82 PHE B CA 1
ATOM 1806 C C . PHE B 1 62 ? 78.192 34.213 -32.055 1.00 17.35 82 PHE B C 1
ATOM 1807 O O . PHE B 1 62 ? 77.431 34.518 -31.176 1.00 17.70 82 PHE B O 1
ATOM 1815 N N . ALA B 1 63 ? 78.855 33.059 -32.045 1.00 18.80 83 ALA B N 1
ATOM 1816 C CA . ALA B 1 63 ? 78.567 32.023 -31.038 1.00 17.40 83 ALA B CA 1
ATOM 1817 C C . ALA B 1 63 ? 79.677 31.928 -30.011 1.00 17.08 83 ALA B C 1
ATOM 1818 O O . ALA B 1 63 ? 80.812 32.302 -30.286 1.00 14.45 83 ALA B O 1
ATOM 1831 N N . VAL B 1 65 ? 81.571 29.061 -27.314 1.00 19.47 85 VAL B N 1
ATOM 1832 C CA . VAL B 1 65 ? 81.872 27.648 -27.096 1.00 20.11 85 VAL B CA 1
ATOM 1833 C C . VAL B 1 65 ? 82.160 27.459 -25.595 1.00 18.35 85 VAL B C 1
ATOM 1834 O O . VAL B 1 65 ? 82.627 28.351 -24.931 1.00 18.12 85 VAL B O 1
ATOM 1838 N N . VAL B 1 66 ? 81.809 26.302 -25.065 1.00 18.73 86 VAL B N 1
ATOM 1839 C CA . VAL B 1 66 ? 82.090 25.971 -23.679 1.00 18.29 86 VAL B CA 1
ATOM 1840 C C . VAL B 1 66 ? 82.879 24.664 -23.785 1.00 17.58 86 VAL B C 1
ATOM 1841 O O . VAL B 1 66 ? 82.449 23.730 -24.459 1.00 18.23 86 VAL B O 1
ATOM 1845 N N . GLY B 1 67 ? 84.052 24.610 -23.177 1.00 17.77 87 GLY B N 1
ATOM 1846 C CA . GLY B 1 67 ? 84.850 23.403 -23.171 1.00 16.55 87 GLY B CA 1
ATOM 1847 C C . GLY B 1 67 ? 85.315 23.094 -24.563 1.00 16.71 87 GLY B C 1
ATOM 1848 O O . GLY B 1 67 ? 85.747 23.976 -25.264 1.00 16.86 87 GLY B O 1
ATOM 1849 N N . VAL B 1 68 ? 85.239 21.830 -24.949 1.00 18.10 88 VAL B N 1
ATOM 1850 C CA . VAL B 1 68 ? 85.607 21.403 -26.293 1.00 19.25 88 VAL B CA 1
ATOM 1851 C C . VAL B 1 68 ? 84.421 20.711 -26.973 1.00 18.08 88 VAL B C 1
ATOM 1852 O O . VAL B 1 68 ? 84.625 19.920 -27.892 1.00 16.28 88 VAL B O 1
ATOM 1856 N N . SER B 1 69 ? 83.190 21.033 -26.550 1.00 16.16 89 SER B N 1
ATOM 1857 C CA . SER B 1 69 ? 81.994 20.479 -27.203 1.00 14.75 89 SER B CA 1
ATOM 1858 C C . SER B 1 69 ? 81.728 21.091 -28.586 1.00 14.91 89 SER B C 1
ATOM 1859 O O . SER B 1 69 ? 82.324 22.115 -28.972 1.00 17.68 89 SER B O 1
ATOM 1862 N N . ASN B 1 70 ? 80.856 20.419 -29.334 1.00 15.08 90 ASN B N 1
ATOM 1863 C CA . ASN B 1 70 ? 80.429 20.845 -30.675 1.00 14.69 90 ASN B CA 1
ATOM 1864 C C . ASN B 1 70 ? 79.235 21.771 -30.666 1.00 12.08 90 ASN B C 1
ATOM 1865 O O . ASN B 1 70 ? 78.792 22.221 -31.712 1.00 13.37 90 ASN B O 1
ATOM 1870 N N . TYR B 1 71 ? 78.727 22.058 -29.482 1.00 15.11 91 TYR B N 1
ATOM 1871 C CA . TYR B 1 71 ? 77.646 23.002 -29.318 1.00 15.12 91 TYR B CA 1
ATOM 1872 C C . TYR B 1 71 ? 78.093 24.420 -29.540 1.00 17.98 91 TYR B C 1
ATOM 1873 O O . TYR B 1 71 ? 79.205 24.830 -29.159 1.00 16.12 91 TYR B O 1
ATOM 1882 N N . ARG B 1 72 ? 77.148 25.182 -30.079 1.00 17.42 92 ARG B N 1
ATOM 1883 C CA . ARG B 1 72 ? 77.375 26.595 -30.315 1.00 17.10 92 ARG B CA 1
ATOM 1884 C C . ARG B 1 72 ? 76.196 27.412 -29.801 1.00 15.18 92 ARG B C 1
ATOM 1885 O O . ARG B 1 72 ? 75.069 27.235 -30.235 1.00 13.94 92 ARG B O 1
ATOM 1893 N N . TYR B 1 73 ? 76.477 28.282 -28.848 1.00 16.37 93 TYR B N 1
ATOM 1894 C CA . TYR B 1 73 ? 75.464 28.997 -28.079 1.00 16.75 93 TYR B CA 1
ATOM 1895 C C . TYR B 1 73 ? 75.321 30.416 -28.582 1.00 16.41 93 TYR B C 1
ATOM 1896 O O . TYR B 1 73 ? 76.288 31.160 -28.591 1.00 17.80 93 TYR B O 1
ATOM 1905 N N . TYR B 1 74 ? 74.114 30.783 -28.983 1.00 16.19 94 TYR B N 1
ATOM 1906 C CA . TYR B 1 74 ? 73.827 32.075 -29.584 1.00 16.98 94 TYR B CA 1
ATOM 1907 C C . TYR B 1 74 ? 72.921 32.903 -28.675 1.00 17.14 94 TYR B C 1
ATOM 1908 O O . TYR B 1 74 ? 72.042 32.350 -28.015 1.00 17.51 94 TYR B O 1
ATOM 1917 N N . ILE B 1 75 ? 73.151 34.218 -28.648 1.00 17.91 95 ILE B N 1
ATOM 1918 C CA . ILE B 1 75 ? 72.210 35.195 -28.076 1.00 18.80 95 ILE B CA 1
ATOM 1919 C C . ILE B 1 75 ? 71.911 36.199 -29.177 1.00 16.53 95 ILE B C 1
ATOM 1920 O O . ILE B 1 75 ? 72.817 36.837 -29.725 1.00 13.65 95 ILE B O 1
ATOM 1925 N N . ILE B 1 76 ? 70.633 36.352 -29.459 1.00 17.28 96 ILE B N 1
ATOM 1926 C CA . ILE B 1 76 ? 70.177 37.297 -30.451 1.00 17.90 96 ILE B CA 1
ATOM 1927 C C . ILE B 1 76 ? 69.215 38.288 -29.821 1.00 18.53 96 ILE B C 1
ATOM 1928 O O . ILE B 1 76 ? 68.614 38.018 -28.768 1.00 17.60 96 ILE B O 1
ATOM 1933 N N . GLN B 1 77 ? 69.126 39.461 -30.431 1.00 18.90 97 GLN B N 1
ATOM 1934 C CA . GLN B 1 77 ? 68.093 40.407 -30.094 1.00 20.60 97 GLN B CA 1
ATOM 1935 C C . GLN B 1 77 ? 67.525 41.016 -31.356 1.00 18.37 97 GLN B C 1
ATOM 1936 O O . GLN B 1 77 ? 68.177 41.054 -32.394 1.00 16.03 97 GLN B O 1
ATOM 1942 N N . GLY B 1 78 ? 66.291 41.501 -31.249 1.00 17.92 98 GLY B N 1
ATOM 1943 C CA . GLY B 1 78 ? 65.625 42.132 -32.364 1.00 18.56 98 GLY B CA 1
ATOM 1944 C C . GLY B 1 78 ? 64.188 42.490 -32.071 1.00 18.20 98 GLY B C 1
ATOM 1945 O O . GLY B 1 78 ? 63.769 42.565 -30.911 1.00 14.79 98 GLY B O 1
ATOM 1946 N N . VAL B 1 79 ? 63.451 42.733 -33.146 1.00 18.65 99 VAL B N 1
ATOM 1947 C CA . VAL B 1 79 ? 62.046 43.019 -33.058 1.00 20.22 99 VAL B CA 1
ATOM 1948 C C . VAL B 1 79 ? 61.385 42.072 -34.034 1.00 20.54 99 VAL B C 1
ATOM 1949 O O . VAL B 1 79 ? 61.770 42.023 -35.198 1.00 22.53 99 VAL B O 1
ATOM 1953 N N . GLY B 1 80 ? 60.406 41.318 -33.551 1.00 19.87 100 GLY B N 1
ATOM 1954 C CA . GLY B 1 80 ? 59.688 40.398 -34.389 1.00 20.61 100 GLY B CA 1
ATOM 1955 C C . GLY B 1 80 ? 58.215 40.643 -34.374 1.00 20.26 100 GLY B C 1
ATOM 1956 O O . GLY B 1 80 ? 57.703 41.233 -33.433 1.00 21.23 100 GLY B O 1
ATOM 1957 N N . GLU B 1 81 ? 57.535 40.167 -35.405 1.00 18.34 101 GLU B N 1
ATOM 1958 C CA . GLU B 1 81 ? 56.103 40.253 -35.477 1.00 19.02 101 GLU B CA 1
ATOM 1959 C C . GLU B 1 81 ? 55.488 38.912 -35.093 1.00 16.98 101 GLU B C 1
ATOM 1960 O O . GLU B 1 81 ? 55.856 37.895 -35.655 1.00 17.04 101 GLU B O 1
ATOM 1966 N N . ILE B 1 82 ? 54.524 38.928 -34.169 1.00 16.98 102 ILE B N 1
ATOM 1967 C CA . ILE B 1 82 ? 53.806 37.724 -33.759 1.00 16.46 102 ILE B CA 1
ATOM 1968 C C . ILE B 1 82 ? 52.991 37.221 -34.955 1.00 17.96 102 ILE B C 1
ATOM 1969 O O . ILE B 1 82 ? 52.196 37.955 -35.535 1.00 17.44 102 ILE B O 1
ATOM 1974 N N . VAL B 1 83 ? 53.244 35.972 -35.326 1.00 19.63 103 VAL B N 1
ATOM 1975 C CA . VAL B 1 83 ? 52.559 35.275 -36.425 1.00 18.86 103 VAL B CA 1
ATOM 1976 C C . VAL B 1 83 ? 51.516 34.289 -35.859 1.00 19.38 103 VAL B C 1
ATOM 1977 O O . VAL B 1 83 ? 50.456 34.073 -36.449 1.00 19.64 103 VAL B O 1
ATOM 1981 N N . GLU B 1 84 ? 51.821 33.698 -34.707 1.00 20.54 104 GLU B N 1
ATOM 1982 C CA . GLU B 1 84 ? 50.936 32.742 -34.042 1.00 19.72 104 GLU B CA 1
ATOM 1983 C C . GLU B 1 84 ? 51.215 32.766 -32.555 1.00 17.59 104 GLU B C 1
ATOM 1984 O O . GLU B 1 84 ? 52.364 32.874 -32.157 1.00 16.12 104 GLU B O 1
ATOM 1990 N N . ILE B 1 85 ? 50.158 32.655 -31.752 1.00 17.93 105 ILE B N 1
ATOM 1991 C CA . ILE B 1 85 ? 50.226 32.540 -30.294 1.00 16.30 105 ILE B CA 1
ATOM 1992 C C . ILE B 1 85 ? 49.826 31.121 -29.893 1.00 17.30 105 ILE B C 1
ATOM 1993 O O . ILE B 1 85 ? 48.744 30.673 -30.214 1.00 18.07 105 ILE B O 1
ATOM 2007 N N . ASP B 1 87 ? 50.032 27.978 -26.573 1.00 20.78 107 ASP B N 1
ATOM 2008 C CA . ASP B 1 87 ? 50.011 27.781 -25.131 1.00 22.34 107 ASP B CA 1
ATOM 2009 C C . ASP B 1 87 ? 51.375 27.956 -24.490 1.00 22.15 107 ASP B C 1
ATOM 2010 O O . ASP B 1 87 ? 51.483 28.392 -23.332 1.00 24.00 107 ASP B O 1
ATOM 2015 N N . ASP B 1 88 ? 52.397 27.581 -25.251 1.00 20.83 108 ASP B N 1
ATOM 2016 C CA . ASP B 1 88 ? 53.752 27.415 -24.791 1.00 21.28 108 ASP B CA 1
ATOM 2017 C C . ASP B 1 88 ? 54.739 28.405 -25.422 1.00 19.32 108 ASP B C 1
ATOM 2018 O O . ASP B 1 88 ? 55.957 28.289 -25.226 1.00 19.60 108 ASP B O 1
ATOM 2023 N N . GLY B 1 89 ? 54.242 29.385 -26.168 1.00 17.14 109 GLY B N 1
ATOM 2024 C CA . GLY B 1 89 ? 55.123 30.367 -26.783 1.00 16.30 109 GLY B CA 1
ATOM 2025 C C . GLY B 1 89 ? 54.495 31.163 -27.906 1.00 16.55 109 GLY B C 1
ATOM 2026 O O . GLY B 1 89 ? 53.317 31.028 -28.167 1.00 15.39 109 GLY B O 1
ATOM 2027 N N . ILE B 1 90 ? 55.317 31.986 -28.559 1.00 17.69 110 ILE B N 1
ATOM 2028 C CA . ILE B 1 90 ? 54.930 32.743 -29.761 1.00 16.77 110 ILE B CA 1
ATOM 2029 C C . ILE B 1 90 ? 55.852 32.438 -30.938 1.00 16.40 110 ILE B C 1
ATOM 2030 O O . ILE B 1 90 ? 57.083 32.285 -30.785 1.00 16.36 110 ILE B O 1
ATOM 2035 N N . LEU B 1 91 ? 55.238 32.280 -32.110 1.00 17.01 111 LEU B N 1
ATOM 2036 C CA . LEU B 1 91 ? 55.979 32.187 -33.369 1.00 18.01 111 LEU B CA 1
ATOM 2037 C C . LEU B 1 91 ? 56.104 33.615 -33.883 1.00 17.89 111 LEU B C 1
ATOM 2038 O O . LEU B 1 91 ? 55.124 34.337 -33.935 1.00 15.51 111 LEU B O 1
ATOM 2043 N N . VAL B 1 92 ? 57.317 33.979 -34.298 1.00 18.36 112 VAL B N 1
ATOM 2044 C CA . VAL B 1 92 ? 57.668 35.353 -34.578 1.00 19.04 112 VAL B CA 1
ATOM 2045 C C . VAL B 1 92 ? 58.465 35.410 -35.880 1.00 19.27 112 VAL B C 1
ATOM 2046 O O . VAL B 1 92 ? 59.350 34.584 -36.108 1.00 18.29 112 VAL B O 1
ATOM 2061 N N . VAL B 1 94 ? 61.084 37.620 -38.159 1.00 18.10 114 VAL B N 1
ATOM 2062 C CA . VAL B 1 94 ? 62.061 38.708 -38.195 1.00 18.04 114 VAL B CA 1
ATOM 2063 C C . VAL B 1 94 ? 62.436 39.096 -39.641 1.00 17.73 114 VAL B C 1
ATOM 2064 O O . VAL B 1 94 ? 63.006 40.161 -39.884 1.00 18.32 114 VAL B O 1
ATOM 2068 N N . ARG B 1 95 ? 62.109 38.231 -40.599 1.00 17.21 115 ARG B N 1
ATOM 2069 C CA . ARG B 1 95 ? 62.379 38.484 -42.001 1.00 16.45 115 ARG B CA 1
ATOM 2070 C C . ARG B 1 95 ? 61.131 38.244 -42.839 1.00 17.48 115 ARG B C 1
ATOM 2071 O O . ARG B 1 95 ? 60.226 37.518 -42.445 1.00 17.24 115 ARG B O 1
ATOM 2079 N N . GLU B 1 96 ? 61.107 38.860 -44.009 1.00 19.16 116 GLU B N 1
ATOM 2080 C CA . GLU B 1 96 ? 60.029 38.691 -44.961 1.00 20.39 116 GLU B CA 1
ATOM 2081 C C . GLU B 1 96 ? 60.277 37.496 -45.879 1.00 17.26 116 GLU B C 1
ATOM 2082 O O . GLU B 1 96 ? 61.362 36.983 -45.923 1.00 14.62 116 GLU B O 1
ATOM 2088 N N . ASN B 1 97 ? 59.242 37.087 -46.610 1.00 16.53 117 ASN B N 1
ATOM 2089 C CA . ASN B 1 97 ? 59.300 36.072 -47.672 1.00 16.29 117 ASN B CA 1
ATOM 2090 C C . ASN B 1 97 ? 59.806 34.720 -47.241 1.00 16.81 117 ASN B C 1
ATOM 2091 O O . ASN B 1 97 ? 60.332 33.985 -48.061 1.00 18.72 117 ASN B O 1
ATOM 2096 N N . ARG B 1 98 ? 59.669 34.386 -45.967 1.00 17.59 118 ARG B N 1
ATOM 2097 C CA . ARG B 1 98 ? 60.099 33.070 -45.469 1.00 19.19 118 ARG B CA 1
ATOM 2098 C C . ARG B 1 98 ? 58.909 32.088 -45.450 1.00 17.96 118 ARG B C 1
ATOM 2099 O O . ARG B 1 98 ? 57.769 32.491 -45.310 1.00 17.84 118 ARG B O 1
ATOM 2114 N N . VAL B 1 100 ? 58.282 29.576 -43.244 1.00 17.31 120 VAL B N 1
ATOM 2115 C CA . VAL B 1 100 ? 57.791 29.429 -41.872 1.00 17.68 120 VAL B CA 1
ATOM 2116 C C . VAL B 1 100 ? 58.369 30.556 -41.030 1.00 18.00 120 VAL B C 1
ATOM 2117 O O . VAL B 1 100 ? 59.354 31.180 -41.423 1.00 19.41 120 VAL B O 1
ATOM 2121 N N . PRO B 1 101 ? 57.776 30.821 -39.854 1.00 18.53 121 PRO B N 1
ATOM 2122 C CA . PRO B 1 101 ? 58.369 31.818 -38.965 1.00 17.56 121 PRO B CA 1
ATOM 2123 C C . PRO B 1 101 ? 59.847 31.534 -38.558 1.00 17.39 121 PRO B C 1
ATOM 2124 O O . PRO B 1 101 ? 60.309 30.401 -38.503 1.00 17.83 121 PRO B O 1
ATOM 2128 N N . ASP B 1 102 ? 60.586 32.595 -38.299 1.00 17.49 122 ASP B N 1
ATOM 2129 C CA . ASP B 1 102 ? 62.003 32.464 -38.029 1.00 17.43 122 ASP B CA 1
ATOM 2130 C C . ASP B 1 102 ? 62.241 31.854 -36.647 1.00 18.40 122 ASP B C 1
ATOM 2131 O O . ASP B 1 102 ? 63.167 31.059 -36.467 1.00 16.82 122 ASP B O 1
ATOM 2136 N N . LEU B 1 103 ? 61.420 32.257 -35.671 1.00 17.15 123 LEU B N 1
ATOM 2137 C CA . LEU B 1 103 ? 61.654 31.894 -34.279 1.00 18.02 123 LEU B CA 1
ATOM 2138 C C . LEU B 1 103 ? 60.399 31.406 -33.606 1.00 17.73 123 LEU B C 1
ATOM 2139 O O . LEU B 1 103 ? 59.311 31.932 -33.865 1.00 16.32 123 LEU B O 1
ATOM 2144 N N . PHE B 1 104 ? 60.557 30.366 -32.782 1.00 18.49 124 PHE B N 1
ATOM 2145 C CA . PHE B 1 104 ? 59.575 29.962 -31.794 1.00 17.07 124 PHE B CA 1
ATOM 2146 C C . PHE B 1 104 ? 60.150 30.303 -30.420 1.00 16.77 124 PHE B C 1
ATOM 2147 O O . PHE B 1 104 ? 61.071 29.649 -29.938 1.00 15.68 124 PHE B O 1
ATOM 2155 N N . LEU B 1 105 ? 59.600 31.356 -29.813 1.00 16.70 125 LEU B N 1
ATOM 2156 C CA . LEU B 1 105 ? 60.020 31.823 -28.519 1.00 16.23 125 LEU B CA 1
ATOM 2157 C C . LEU B 1 105 ? 59.124 31.149 -27.499 1.00 16.88 125 LEU B C 1
ATOM 2158 O O . LEU B 1 105 ? 57.954 31.503 -27.378 1.00 16.67 125 LEU B O 1
ATOM 2163 N N . SER B 1 106 ? 59.669 30.176 -26.781 1.00 17.0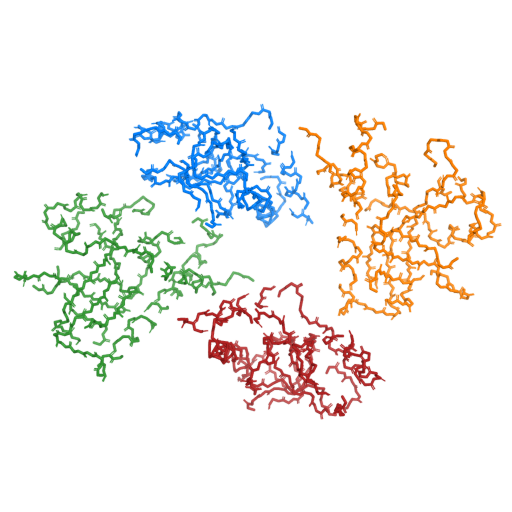7 126 SER B N 1
ATOM 2164 C CA . SER B 1 106 ? 58.875 29.266 -25.979 1.00 19.20 126 SER B CA 1
ATOM 2165 C C . SER B 1 106 ? 59.277 29.151 -24.508 1.00 18.46 126 SER B C 1
ATOM 2166 O O . SER B 1 106 ? 60.359 29.559 -24.093 1.00 18.42 126 SER B O 1
ATOM 2169 N N . ASN B 1 107 ? 58.391 28.508 -23.750 1.00 18.97 127 ASN B N 1
ATOM 2170 C CA . ASN B 1 107 ? 58.573 28.230 -22.327 1.00 19.89 127 ASN B CA 1
ATOM 2171 C C . ASN B 1 107 ? 59.184 26.842 -22.046 1.00 21.93 127 ASN B C 1
ATOM 2172 O O . ASN B 1 107 ? 59.192 26.389 -20.891 1.00 23.30 127 ASN B O 1
ATOM 2177 N N . HIS B 1 108 ? 59.702 26.197 -23.098 1.00 22.38 128 HIS B N 1
ATOM 2178 C CA . HIS B 1 108 ? 60.384 24.917 -23.031 1.00 23.52 128 HIS B CA 1
ATOM 2179 C C . HIS B 1 108 ? 61.852 25.264 -22.806 1.00 24.06 128 HIS B C 1
ATOM 2180 O O . HIS B 1 108 ? 62.677 25.266 -23.717 1.00 23.91 128 HIS B O 1
ATOM 2193 N N . ILE B 1 109 ? 62.146 25.610 -21.562 1.00 28.05 129 ILE B N 1
ATOM 2194 C CA . ILE B 1 109 ? 63.454 26.094 -21.196 1.00 29.18 129 ILE B CA 1
ATOM 2195 C C . ILE B 1 109 ? 64.254 24.925 -20.602 1.00 28.66 129 ILE B C 1
ATOM 2196 O O . ILE B 1 109 ? 64.115 24.574 -19.411 1.00 25.30 129 ILE B O 1
ATOM 2201 N N . PHE B 1 110 ? 65.048 24.310 -21.488 1.00 26.40 130 PHE B N 1
ATOM 2202 C CA . PHE B 1 110 ? 65.849 23.141 -21.185 1.00 28.39 130 PHE B CA 1
ATOM 2203 C C . PHE B 1 110 ? 67.299 23.307 -21.642 1.00 29.72 130 PHE B C 1
ATOM 2204 O O . PHE B 1 110 ? 67.643 24.173 -22.507 1.00 31.47 130 PHE B O 1
ATOM 2212 N N . GLY B 1 111 ? 68.153 22.454 -21.071 1.00 25.13 131 GLY B N 1
ATOM 2213 C CA . GLY B 1 111 ? 69.573 22.547 -21.313 1.00 23.40 131 GLY B CA 1
ATOM 2214 C C . GLY B 1 111 ? 70.158 23.749 -20.596 1.00 21.20 131 GLY B C 1
ATOM 2215 O O . GLY B 1 111 ? 69.467 24.498 -19.910 1.00 22.17 131 GLY B O 1
ATOM 2216 N N . ASN B 1 112 ? 71.460 23.904 -20.759 1.00 20.37 132 ASN B N 1
ATOM 2217 C CA . ASN B 1 112 ? 72.247 24.870 -20.044 1.00 16.80 132 ASN B CA 1
ATOM 2218 C C . ASN B 1 112 ? 72.590 26.040 -20.951 1.00 18.64 132 ASN B C 1
ATOM 2219 O O . ASN B 1 112 ? 73.571 26.746 -20.717 1.00 17.83 132 ASN B O 1
ATOM 2224 N N . GLY B 1 113 ? 71.741 26.249 -21.961 1.00 17.80 133 GLY B N 1
ATOM 2225 C CA . GLY B 1 113 ? 71.883 27.333 -22.932 1.00 17.85 133 GLY B CA 1
ATOM 2226 C C . GLY B 1 113 ? 71.953 28.755 -22.406 1.00 17.05 133 GLY B C 1
ATOM 2227 O O . GLY B 1 113 ? 72.667 29.597 -22.963 1.00 18.84 133 GLY B O 1
ATOM 2228 N N . ILE B 1 114 ? 71.242 29.057 -21.334 1.00 18.00 134 ILE B N 1
ATOM 2229 C CA . ILE B 1 114 ? 71.310 30.415 -20.793 1.00 18.15 134 ILE B CA 1
ATOM 2230 C C . ILE B 1 114 ? 72.695 30.702 -20.239 1.00 18.54 134 ILE B C 1
ATOM 2231 O O . ILE B 1 114 ? 73.312 31.738 -20.535 1.00 18.64 134 ILE B O 1
ATOM 2236 N N . VAL B 1 115 ? 73.178 29.806 -19.402 1.00 17.30 135 VAL B N 1
ATOM 2237 C CA . VAL B 1 115 ? 74.456 30.030 -18.767 1.00 17.80 135 VAL B CA 1
ATOM 2238 C C . VAL B 1 115 ? 75.583 29.948 -19.790 1.00 16.89 135 VAL B C 1
ATOM 2239 O O . VAL B 1 115 ? 76.521 30.732 -19.768 1.00 17.20 135 VAL B O 1
ATOM 2243 N N . ASN B 1 116 ? 75.475 29.035 -20.737 1.00 17.77 136 ASN B N 1
ATOM 2244 C CA . ASN B 1 116 ? 76.541 28.835 -21.713 1.00 17.92 136 ASN B CA 1
ATOM 2245 C C . ASN B 1 116 ? 76.605 29.946 -22.785 1.00 17.12 136 ASN B C 1
ATOM 2246 O O . ASN B 1 116 ? 77.698 30.349 -23.217 1.00 16.52 136 ASN B O 1
ATOM 2251 N N . ALA B 1 117 ? 75.440 30.443 -23.197 1.00 16.52 137 ALA B N 1
ATOM 2252 C CA . ALA B 1 117 ? 75.406 31.545 -24.151 1.00 16.67 137 ALA B CA 1
ATOM 2253 C C . ALA B 1 117 ? 75.873 32.848 -23.546 1.00 18.16 137 ALA B C 1
ATOM 2254 O O . ALA B 1 117 ? 76.455 33.666 -24.240 1.00 19.24 137 ALA B O 1
ATOM 2256 N N . THR B 1 118 ? 75.580 33.077 -22.270 1.00 18.27 138 THR B N 1
ATOM 2257 C CA . THR B 1 118 ? 75.858 34.371 -21.642 1.00 18.35 138 THR B CA 1
ATOM 2258 C C . THR B 1 118 ? 77.176 34.378 -20.876 1.00 20.40 138 THR B C 1
ATOM 2259 O O . THR B 1 118 ? 77.714 35.463 -20.585 1.00 19.98 138 THR B O 1
ATOM 2263 N N . GLY B 1 119 ? 77.666 33.186 -20.502 1.00 20.64 139 GLY B N 1
ATOM 2264 C CA . GLY B 1 119 ? 78.842 33.073 -19.642 1.00 19.96 139 GLY B CA 1
ATOM 2265 C C . GLY B 1 119 ? 78.644 33.582 -18.223 1.00 20.58 139 GLY B C 1
ATOM 2266 O O . GLY B 1 119 ? 79.617 33.845 -17.546 1.00 21.51 139 GLY B O 1
ATOM 2267 N N . ILE B 1 120 ? 77.407 33.682 -17.737 1.00 20.53 140 ILE B N 1
ATOM 2268 C CA . ILE B 1 120 ? 77.192 34.133 -16.341 1.00 19.27 140 ILE B CA 1
ATOM 2269 C C . ILE B 1 120 ? 77.599 33.124 -15.249 1.00 20.43 140 ILE B C 1
ATOM 2270 O O . ILE B 1 120 ? 77.824 33.507 -14.105 1.00 21.24 140 ILE B O 1
ATOM 2275 N N . ALA B 1 121 ? 77.624 31.833 -15.585 1.00 19.63 141 ALA B N 1
ATOM 2276 C CA . ALA B 1 121 ? 78.097 30.802 -14.672 1.00 18.20 141 ALA B CA 1
ATOM 2277 C C . ALA B 1 121 ? 78.813 29.763 -15.530 1.00 18.43 141 ALA B C 1
ATOM 2278 O O . ALA B 1 121 ? 78.536 29.622 -16.721 1.00 19.85 141 ALA B O 1
ATOM 2297 N N . GLU B 1 124 ? 82.959 25.237 -13.291 1.00 21.57 144 GLU B N 1
ATOM 2298 C CA . GLU B 1 124 ? 84.076 25.506 -12.372 1.00 22.50 144 GLU B CA 1
ATOM 2299 C C . GLU B 1 124 ? 83.608 26.302 -11.149 1.00 21.33 144 GLU B C 1
ATOM 2300 O O . GLU B 1 124 ? 84.233 26.252 -10.087 1.00 23.65 144 GLU B O 1
ATOM 2311 N N . ASP B 1 125 ? 82.536 27.062 -11.293 1.00 19.75 145 ASP B N 1
ATOM 2312 C CA . ASP B 1 125 ? 82.059 27.913 -10.225 1.00 20.31 145 ASP B CA 1
ATOM 2313 C C . ASP B 1 125 ? 81.367 27.112 -9.100 1.00 19.29 145 ASP B C 1
ATOM 2314 O O . ASP B 1 125 ? 80.962 27.692 -8.105 1.00 20.30 145 ASP B O 1
ATOM 2319 N N . PHE B 1 126 ? 81.215 25.802 -9.265 1.00 18.84 146 PHE B N 1
ATOM 2320 C CA . PHE B 1 126 ? 80.389 24.971 -8.372 1.00 18.91 146 PHE B CA 1
ATOM 2321 C C . PHE B 1 126 ? 81.188 23.832 -7.790 1.00 19.42 146 PHE B C 1
ATOM 2322 O O . PHE B 1 126 ? 81.988 23.239 -8.518 1.00 19.19 146 PHE B O 1
ATOM 2330 N N . ASP B 1 127 ? 80.965 23.525 -6.509 1.00 19.40 147 ASP B N 1
ATOM 2331 C CA . ASP B 1 127 ? 81.676 22.459 -5.822 1.00 20.76 147 ASP B CA 1
ATOM 2332 C C . ASP B 1 127 ? 81.141 21.098 -6.260 1.00 19.84 147 ASP B C 1
ATOM 2333 O O . ASP B 1 127 ? 81.894 20.174 -6.296 1.00 19.29 147 ASP B O 1
ATOM 2336 N N . ARG B 1 128 ? 79.859 20.999 -6.606 1.00 19.32 148 ARG B N 1
ATOM 2337 C CA . ARG B 1 128 ? 79.227 19.745 -7.014 1.00 18.49 148 ARG B CA 1
ATOM 2338 C C . ARG B 1 128 ? 78.520 19.922 -8.354 1.00 17.98 148 ARG B C 1
ATOM 2339 O O . ARG B 1 128 ? 78.070 21.030 -8.682 1.00 17.63 148 ARG B O 1
ATOM 2347 N N . ILE B 1 129 ? 78.494 18.852 -9.160 1.00 17.52 149 ILE B N 1
ATOM 2348 C CA . ILE B 1 129 ? 77.813 18.870 -10.427 1.00 19.56 149 ILE B CA 1
ATOM 2349 C C . ILE B 1 129 ? 76.287 19.136 -10.216 1.00 18.78 149 ILE B C 1
ATOM 2350 O O . ILE B 1 129 ? 75.624 19.808 -10.986 1.00 18.17 149 ILE B O 1
ATOM 2355 N N . ILE B 1 130 ? 75.740 18.562 -9.165 1.00 18.93 150 ILE B N 1
ATOM 2356 C CA . ILE B 1 130 ? 74.333 18.741 -8.845 1.00 20.05 150 ILE B CA 1
ATOM 2357 C C . ILE B 1 130 ? 74.007 20.210 -8.485 1.00 18.95 150 ILE B C 1
ATOM 2358 O O . ILE B 1 130 ? 72.921 20.689 -8.749 1.00 19.24 150 ILE B O 1
ATOM 2363 N N . ASP B 1 131 ? 74.953 20.923 -7.881 1.00 18.71 151 ASP B N 1
ATOM 2364 C CA . ASP B 1 131 ? 74.781 22.350 -7.609 1.00 17.79 151 ASP B CA 1
ATOM 2365 C C . ASP B 1 131 ? 74.568 23.116 -8.914 1.00 17.59 151 ASP B C 1
ATOM 2366 O O . ASP B 1 131 ? 73.681 23.969 -8.981 1.00 16.35 151 ASP B O 1
ATOM 2371 N N . PHE B 1 132 ? 75.400 22.809 -9.920 1.00 17.86 152 PHE B N 1
ATOM 2372 C CA . PHE B 1 132 ? 75.325 23.401 -11.260 1.00 18.34 152 PHE B CA 1
ATOM 2373 C C . PHE B 1 132 ? 73.953 23.155 -11.877 1.00 18.75 152 PHE B C 1
ATOM 2374 O O . PHE B 1 132 ? 73.289 24.061 -12.357 1.00 18.65 152 PHE B O 1
ATOM 2382 N N . ASN B 1 133 ? 73.556 21.888 -11.854 1.00 17.75 153 ASN B N 1
ATOM 2383 C CA . ASN B 1 133 ? 72.314 21.450 -12.486 1.00 18.98 153 ASN B CA 1
ATOM 2384 C C . ASN B 1 133 ? 71.050 22.027 -11.825 1.00 18.17 153 ASN B C 1
ATOM 2385 O O . ASN B 1 133 ? 70.114 22.436 -12.485 1.00 18.59 153 ASN B O 1
ATOM 2390 N N . LEU B 1 134 ? 71.026 22.018 -10.503 1.00 18.11 154 LEU B N 1
ATOM 2391 C CA . LEU B 1 134 ? 69.919 22.615 -9.750 1.00 17.80 154 LEU B CA 1
ATOM 2392 C C . LEU B 1 134 ? 69.840 24.140 -9.933 1.00 17.32 154 LEU B C 1
ATOM 2393 O O . LEU B 1 134 ? 68.750 24.682 -10.007 1.00 15.87 154 LEU B O 1
ATOM 2398 N N . THR B 1 135 ? 70.984 24.821 -10.031 1.00 16.70 155 THR B N 1
ATOM 2399 C CA . THR B 1 135 ? 71.005 26.254 -10.380 1.00 16.53 155 THR B CA 1
ATOM 2400 C C . THR B 1 135 ? 70.456 26.506 -11.752 1.00 17.00 155 THR B C 1
ATOM 2401 O O . THR B 1 135 ? 69.634 27.385 -11.936 1.00 17.68 155 THR B O 1
ATOM 2405 N N . ALA B 1 136 ? 70.946 25.753 -12.723 1.00 16.23 156 ALA B N 1
ATOM 2406 C CA . ALA B 1 136 ? 70.429 25.807 -14.066 1.00 18.47 156 ALA B CA 1
ATOM 2407 C C . ALA B 1 136 ? 68.895 25.691 -14.044 1.00 17.32 156 ALA B C 1
ATOM 2408 O O . ALA B 1 136 ? 68.159 26.428 -14.741 1.00 15.81 156 ALA B O 1
ATOM 2410 N N . THR B 1 137 ? 68.435 24.735 -13.222 1.00 18.16 157 THR B N 1
ATOM 2411 C CA . THR B 1 137 ? 66.996 24.437 -13.094 1.00 17.85 157 THR B CA 1
ATOM 2412 C C . THR B 1 137 ? 66.217 25.609 -12.517 1.00 16.77 157 THR B C 1
ATOM 2413 O O . THR B 1 137 ? 65.186 25.987 -13.081 1.00 17.69 157 THR B O 1
ATOM 2417 N N . GLU B 1 138 ? 66.728 26.212 -11.457 1.00 16.76 158 GLU B N 1
ATOM 2418 C CA . GLU B 1 138 ? 66.094 27.360 -10.849 1.00 17.59 158 GLU B CA 1
ATOM 2419 C C . GLU B 1 138 ? 66.103 28.583 -11.759 1.00 16.07 158 GLU B C 1
ATOM 2420 O O . GLU B 1 138 ? 65.137 29.339 -11.807 1.00 16.00 158 GLU B O 1
ATOM 2426 N N . LEU B 1 139 ? 67.204 28.800 -12.457 1.00 14.57 159 LEU B N 1
ATOM 2427 C CA . LEU B 1 139 ? 67.305 29.910 -13.394 1.00 15.99 159 LEU B CA 1
ATOM 2428 C C . LEU B 1 139 ? 66.295 29.782 -14.542 1.00 16.78 159 LEU B C 1
ATOM 2429 O O . LEU B 1 139 ? 65.628 30.737 -14.916 1.00 16.52 159 LEU B O 1
ATOM 2434 N N . ASN B 1 140 ? 66.205 28.581 -15.090 1.00 17.52 160 ASN B N 1
ATOM 2435 C CA . ASN B 1 140 ? 65.238 28.257 -16.151 1.00 17.92 160 ASN B CA 1
ATOM 2436 C C . ASN B 1 140 ? 63.796 28.416 -15.678 1.00 17.83 160 ASN B C 1
ATOM 2437 O O . ASN B 1 140 ? 62.953 28.853 -16.454 1.00 16.02 160 ASN B O 1
ATOM 2451 N N . ILE B 1 142 ? 62.807 30.657 -13.429 1.00 14.98 162 ILE B N 1
ATOM 2452 C CA . ILE B 1 142 ? 62.609 32.085 -13.410 1.00 15.38 162 ILE B CA 1
ATOM 2453 C C . ILE B 1 142 ? 62.202 32.610 -14.781 1.00 15.24 162 ILE B C 1
ATOM 2454 O O . ILE B 1 142 ? 61.275 33.401 -14.924 1.00 15.85 162 ILE B O 1
ATOM 2459 N N . VAL B 1 143 ? 62.934 32.180 -15.794 1.00 16.96 163 VAL B N 1
ATOM 2460 C CA . VAL B 1 143 ? 62.694 32.668 -17.149 1.00 16.55 163 VAL B CA 1
ATOM 2461 C C . VAL B 1 143 ? 61.364 32.155 -17.662 1.00 16.55 163 VAL B C 1
ATOM 2462 O O . VAL B 1 143 ? 60.595 32.900 -18.211 1.00 18.19 163 VAL B O 1
ATOM 2474 N N . GLU B 1 145 ? 58.664 31.328 -15.960 1.00 19.47 165 GLU B N 1
ATOM 2475 C CA . GLU B 1 145 ? 57.559 31.934 -15.253 1.00 19.32 165 GLU B CA 1
ATOM 2476 C C . GLU B 1 145 ? 57.511 33.452 -15.416 1.00 19.33 165 GLU B C 1
ATOM 2477 O O . GLU B 1 145 ? 56.447 34.030 -15.727 1.00 19.64 165 GLU B O 1
ATOM 2483 N N . GLU B 1 146 ? 58.653 34.102 -15.237 1.00 18.75 166 GLU B N 1
ATOM 2484 C CA . GLU B 1 146 ? 58.660 35.540 -15.086 1.00 19.29 166 GLU B CA 1
ATOM 2485 C C . GLU B 1 146 ? 58.977 36.280 -16.363 1.00 18.56 166 GLU B C 1
ATOM 2486 O O . GLU B 1 146 ? 58.834 37.497 -16.419 1.00 19.79 166 GLU B O 1
ATOM 2492 N N . VAL B 1 147 ? 59.389 35.558 -17.400 1.00 18.09 167 VAL B N 1
ATOM 2493 C CA . VAL B 1 147 ? 59.519 36.145 -18.709 1.00 17.59 167 VAL B CA 1
ATOM 2494 C C . VAL B 1 147 ? 58.435 35.594 -19.659 1.00 18.52 167 VAL B C 1
ATOM 2495 O O . VAL B 1 147 ? 57.628 36.369 -20.172 1.00 17.61 167 VAL B O 1
ATOM 2499 N N . VAL B 1 148 ? 58.417 34.279 -19.892 1.00 19.35 168 VAL B N 1
ATOM 2500 C CA . VAL B 1 148 ? 57.594 33.740 -20.993 1.00 19.61 168 VAL B CA 1
ATOM 2501 C C . VAL B 1 148 ? 56.127 33.634 -20.590 1.00 19.15 168 VAL B C 1
ATOM 2502 O O . VAL B 1 148 ? 55.253 34.223 -21.249 1.00 17.69 168 VAL B O 1
ATOM 2506 N N . ASN B 1 149 ? 55.854 32.878 -19.524 1.00 17.93 169 ASN B N 1
ATOM 2507 C CA . ASN B 1 149 ? 54.463 32.631 -19.121 1.00 18.97 169 ASN B CA 1
ATOM 2508 C C . ASN B 1 149 ? 53.717 33.904 -18.726 1.00 18.65 169 ASN B C 1
ATOM 2509 O O . ASN B 1 149 ? 52.522 34.069 -18.992 1.00 18.13 169 ASN B O 1
ATOM 2514 N N . SER B 1 150 ? 54.451 34.785 -18.082 1.00 19.25 170 SER B N 1
ATOM 2515 C CA . SER B 1 150 ? 53.992 36.117 -17.753 1.00 19.88 170 SER B CA 1
ATOM 2516 C C . SER B 1 150 ? 53.598 36.947 -19.017 1.00 17.66 170 SER B C 1
ATOM 2517 O O . SER B 1 150 ? 52.560 37.626 -19.037 1.00 17.90 170 SER B O 1
ATOM 2520 N N . PHE B 1 151 ? 54.418 36.870 -20.059 1.00 16.74 171 PHE B N 1
ATOM 2521 C CA . PHE B 1 151 ? 54.157 37.558 -21.324 1.00 16.73 171 PHE B CA 1
ATOM 2522 C C . PHE B 1 151 ? 52.963 36.969 -22.067 1.00 17.23 171 PHE B C 1
ATOM 2523 O O . PHE B 1 151 ? 52.146 37.703 -22.599 1.00 17.42 171 PHE B O 1
ATOM 2531 N N . LEU B 1 152 ? 52.847 35.641 -22.069 1.00 17.90 172 LEU B N 1
ATOM 2532 C CA . LEU B 1 152 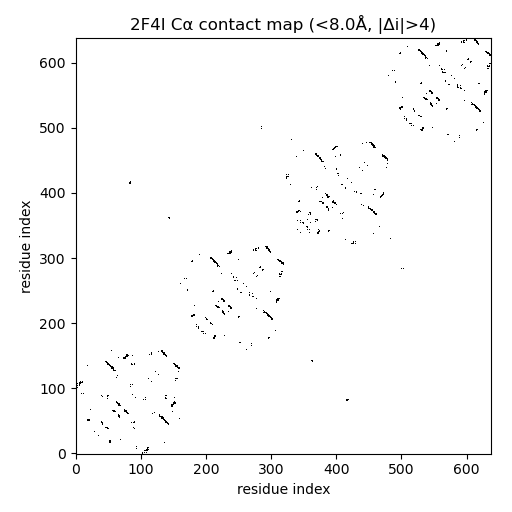? 51.706 34.986 -22.667 1.00 16.05 172 LEU B CA 1
ATOM 2533 C C . LEU B 1 152 ? 50.419 35.400 -21.956 1.00 17.64 172 LEU B C 1
ATOM 2534 O O . LEU B 1 152 ? 49.385 35.609 -22.596 1.00 14.38 172 LEU B O 1
ATOM 2548 N N . GLN B 1 154 ? 49.831 38.260 -20.322 1.00 19.70 174 GLN B N 1
ATOM 2549 C CA . GLN B 1 154 ? 49.500 39.641 -20.697 1.00 20.01 174 GLN B CA 1
ATOM 2550 C C . GLN B 1 154 ? 48.915 39.740 -22.087 1.00 18.31 174 GLN B C 1
ATOM 2551 O O . GLN B 1 154 ? 48.054 40.583 -22.312 1.00 17.58 174 GLN B O 1
ATOM 2557 N N . LEU B 1 155 ? 49.377 38.908 -23.015 1.00 17.40 175 LEU B N 1
ATOM 2558 C CA . LEU B 1 155 ? 48.771 38.854 -24.338 1.00 17.09 175 LEU B CA 1
ATOM 2559 C C . LEU B 1 155 ? 47.290 38.506 -24.247 1.00 17.63 175 LEU B C 1
ATOM 2560 O O . LEU B 1 155 ? 46.485 39.147 -24.900 1.00 18.14 175 LEU B O 1
ATOM 2565 N N . SER B 1 156 ? 46.934 37.508 -23.434 1.00 17.82 176 SER B N 1
ATOM 2566 C CA . SER B 1 156 ? 45.529 37.088 -23.288 1.00 17.70 176 SER B CA 1
ATOM 2567 C C . SER B 1 156 ? 44.672 38.196 -22.662 1.00 18.14 176 SER B C 1
ATOM 2568 O O . SER B 1 156 ? 43.471 38.254 -22.863 1.00 18.51 176 SER B O 1
ATOM 2582 N N . GLY B 1 158 ? 45.016 41.343 -23.411 1.00 19.74 178 GLY B N 1
ATOM 2583 C CA . GLY B 1 158 ? 44.901 42.404 -24.408 1.00 19.26 178 GLY B CA 1
ATOM 2584 C C . GLY B 1 158 ? 46.177 43.189 -24.729 1.00 19.05 178 GLY B C 1
ATOM 2585 O O . GLY B 1 158 ? 46.098 44.168 -25.466 1.00 18.91 178 GLY B O 1
ATOM 2586 N N . ALA B 1 159 ? 47.332 42.767 -24.197 1.00 17.64 179 ALA B N 1
ATOM 2587 C CA . ALA B 1 159 ? 48.613 43.480 -24.399 1.00 18.65 179 ALA B CA 1
ATOM 2588 C C . ALA B 1 159 ? 49.033 43.517 -25.859 1.00 18.45 179 ALA B C 1
ATOM 2589 O O . ALA B 1 159 ? 49.722 44.436 -26.293 1.00 19.43 179 ALA B O 1
ATOM 2591 N N . GLY B 1 160 ? 48.652 42.489 -26.605 1.00 18.79 180 GLY B N 1
ATOM 2592 C CA . GLY B 1 160 ? 49.023 42.383 -27.998 1.00 17.17 180 GLY B CA 1
ATOM 2593 C C . GLY B 1 160 ? 48.320 41.193 -28.591 1.00 18.12 180 GLY B C 1
ATOM 2594 O O . GLY B 1 160 ? 47.581 40.494 -27.884 1.00 17.38 180 GLY B O 1
ATOM 2595 N N . SER B 1 161 ? 48.567 40.965 -29.887 1.00 17.84 181 SER B N 1
ATOM 2596 C CA . SER B 1 161 ? 48.018 39.815 -30.599 1.00 19.18 181 SER B CA 1
ATOM 2597 C C . SER B 1 161 ? 48.861 39.501 -31.842 1.00 18.81 181 SER B C 1
ATOM 2598 O O . SER B 1 161 ? 49.936 40.076 -32.021 1.00 17.93 181 SER B O 1
ATOM 2601 N N . VAL B 1 162 ? 48.398 38.570 -32.672 1.00 18.79 182 VAL B N 1
ATOM 2602 C CA . VAL B 1 162 ? 49.039 38.302 -33.970 1.00 18.30 182 VAL B CA 1
ATOM 2603 C C . VAL B 1 162 ? 49.163 39.644 -34.669 1.00 17.18 182 VAL B C 1
ATOM 2604 O O . VAL B 1 162 ? 48.237 40.429 -34.613 1.00 17.66 182 VAL B O 1
ATOM 2608 N N . GLY B 1 163 ? 50.324 39.930 -35.248 1.00 17.07 183 GLY B N 1
ATOM 2609 C CA . GLY B 1 163 ? 50.589 41.201 -35.888 1.00 16.80 183 GLY B CA 1
ATOM 2610 C C . GLY B 1 163 ? 51.342 42.206 -35.022 1.00 17.59 183 GLY B C 1
ATOM 2611 O O . GLY B 1 163 ? 51.928 43.174 -35.545 1.00 17.97 183 GLY B O 1
ATOM 2612 N N . SER B 1 164 ? 51.303 42.023 -33.698 1.00 17.82 184 SER B N 1
ATOM 2613 C CA . SER B 1 164 ? 51.993 42.939 -32.791 1.00 18.51 184 SER B CA 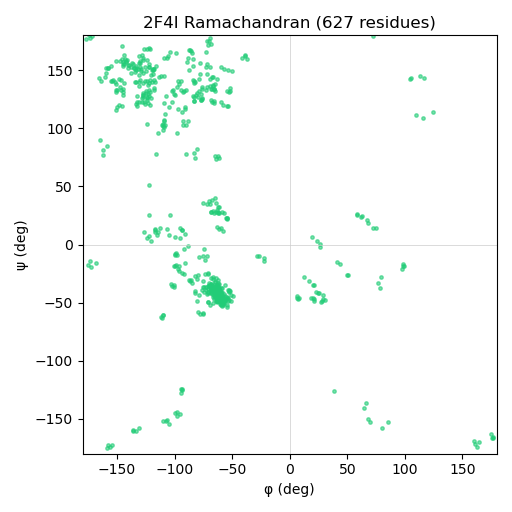1
ATOM 2614 C C . SER B 1 164 ? 53.501 42.784 -32.931 1.00 17.03 184 SER B C 1
ATOM 2615 O O . SER B 1 164 ? 53.990 41.715 -33.299 1.00 16.69 184 SER B O 1
ATOM 2618 N N . LEU B 1 165 ? 54.229 43.853 -32.644 1.00 16.66 185 LEU B N 1
ATOM 2619 C CA . LEU B 1 165 ? 55.679 43.805 -32.679 1.00 17.73 185 LEU B CA 1
ATOM 2620 C C . LEU B 1 165 ? 56.212 43.575 -31.249 1.00 17.86 185 LEU B C 1
ATOM 2621 O O . LEU B 1 165 ? 55.668 44.111 -30.285 1.00 16.63 185 LEU B O 1
ATOM 2626 N N . VAL B 1 166 ? 57.253 42.764 -31.127 1.00 18.28 186 VAL B N 1
ATOM 2627 C CA . VAL B 1 166 ? 57.806 42.373 -29.811 1.00 18.42 186 VAL B CA 1
ATOM 2628 C C . VAL B 1 166 ? 59.338 42.513 -29.827 1.00 18.85 186 VAL B C 1
ATOM 2629 O O . VAL B 1 166 ? 59.995 41.913 -30.650 1.00 20.53 186 VAL B O 1
ATOM 2633 N N . ARG B 1 167 ? 59.881 43.331 -28.940 1.00 20.27 187 ARG B N 1
ATOM 2634 C CA . ARG B 1 167 ? 61.317 43.346 -28.690 1.00 23.31 187 ARG B CA 1
ATOM 2635 C C . ARG B 1 167 ? 61.687 42.082 -27.909 1.00 20.20 187 ARG B C 1
ATOM 2636 O O . ARG B 1 167 ? 61.005 41.709 -26.956 1.00 18.77 187 ARG B O 1
ATOM 2644 N N . PHE B 1 168 ? 62.743 41.402 -28.337 1.00 18.09 188 PHE B N 1
ATOM 2645 C CA . PHE B 1 168 ? 63.190 40.184 -27.662 1.00 16.71 188 PHE B CA 1
ATOM 2646 C C . PHE B 1 168 ? 64.696 40.151 -27.530 1.00 15.91 188 PHE B C 1
ATOM 2647 O O . PHE B 1 168 ? 65.392 40.780 -28.310 1.00 13.53 188 PHE B O 1
ATOM 2655 N N . ILE B 1 169 ? 65.156 39.444 -26.485 1.00 17.53 189 ILE B N 1
ATOM 2656 C CA . ILE B 1 169 ? 66.503 38.873 -26.392 1.00 15.62 189 ILE B CA 1
ATOM 2657 C C . ILE B 1 169 ? 66.262 37.387 -26.187 1.00 16.08 189 ILE B C 1
ATOM 2658 O O . ILE B 1 169 ? 65.437 36.997 -25.366 1.00 16.36 189 ILE B O 1
ATOM 2663 N N . ALA B 1 170 ? 66.972 36.550 -26.948 1.00 16.14 190 ALA B N 1
ATOM 2664 C CA . ALA B 1 170 ? 66.742 35.123 -26.922 1.00 16.10 190 ALA B CA 1
ATOM 2665 C C . ALA B 1 170 ? 68.028 34.341 -27.096 1.00 16.45 190 ALA B C 1
ATOM 2666 O O . ALA B 1 170 ? 68.958 34.840 -27.712 1.00 14.85 190 ALA B O 1
ATOM 2668 N N . VAL B 1 171 ? 68.059 33.113 -26.574 1.00 15.99 191 VAL B N 1
ATOM 2669 C CA . VAL B 1 171 ? 69.227 32.239 -26.668 1.00 16.58 191 VAL B CA 1
ATOM 2670 C C . VAL B 1 171 ? 68.807 30.972 -27.370 1.00 16.88 191 VAL B C 1
ATOM 2671 O O . VAL B 1 171 ? 67.687 30.492 -27.185 1.00 15.98 191 VAL B O 1
ATOM 2678 N N . PHE B 1 172 ? 69.687 30.454 -28.221 1.00 18.35 192 PHE B N 1
ATOM 2679 C CA . PHE B 1 172 ? 69.483 29.149 -28.796 1.00 16.41 192 PHE B CA 1
ATOM 2680 C C . PHE B 1 172 ? 70.811 28.439 -28.920 1.00 17.97 192 PHE B C 1
ATOM 2681 O O . PHE B 1 172 ? 71.852 29.075 -28.887 1.00 16.95 192 PHE B O 1
ATOM 2689 N N . THR B 1 173 ? 70.751 27.116 -29.027 1.00 18.58 193 THR B N 1
ATOM 2690 C CA . THR B 1 173 ? 71.934 26.252 -29.145 1.00 18.51 193 THR B CA 1
ATOM 2691 C C . THR B 1 173 ? 71.873 25.515 -30.487 1.00 17.15 193 THR B C 1
ATOM 2692 O O . THR B 1 173 ? 70.830 25.000 -30.863 1.00 17.85 193 THR B O 1
ATOM 2696 N N . LEU B 1 174 ? 72.979 25.474 -31.204 1.00 16.36 194 LEU B N 1
ATOM 2697 C CA . LEU B 1 174 ? 73.079 24.658 -32.405 1.00 15.82 194 LEU B CA 1
ATOM 2698 C C . LEU B 1 174 ? 74.197 23.644 -32.233 1.00 16.34 194 LEU B C 1
ATOM 2699 O O . LEU B 1 174 ? 75.186 23.902 -31.547 1.00 17.34 194 LEU B O 1
ATOM 2704 N N . LEU B 1 175 ? 74.055 22.501 -32.872 1.00 16.61 195 LEU B N 1
ATOM 2705 C CA . LEU B 1 175 ? 75.121 21.517 -32.915 1.00 17.12 195 LEU B CA 1
ATOM 2706 C C . LEU B 1 175 ? 75.903 21.797 -34.201 1.00 18.50 195 LEU B C 1
ATOM 2707 O O . LEU B 1 175 ? 75.340 22.051 -35.294 1.00 18.98 195 LEU B O 1
ATOM 2721 N N . ASP B 1 177 ? 77.580 21.403 -37.506 1.00 19.94 197 ASP B N 1
ATOM 2722 C CA . ASP B 1 177 ? 77.259 20.516 -38.646 1.00 20.68 197 ASP B CA 1
ATOM 2723 C C . ASP B 1 177 ? 75.787 20.081 -38.782 1.00 19.86 197 ASP B C 1
ATOM 2724 O O . ASP B 1 177 ? 75.447 19.334 -39.682 1.00 19.62 197 ASP B O 1
ATOM 2729 N N . GLU B 1 178 ? 74.918 20.525 -37.894 1.00 21.78 198 GLU B N 1
ATOM 2730 C CA . GLU B 1 178 ? 73.501 20.215 -38.018 1.00 21.99 198 GLU B CA 1
ATOM 2731 C C . GLU B 1 178 ? 72.919 21.235 -38.996 1.00 22.98 198 GLU B C 1
ATOM 2732 O O . GLU B 1 178 ? 73.326 22.417 -38.989 1.00 21.19 198 GLU B O 1
ATOM 2743 N N . GLU B 1 179 ? 72.014 20.770 -39.861 1.00 24.33 199 GLU B N 1
ATOM 2744 C CA . GLU B 1 179 ? 71.332 21.649 -40.781 1.00 24.95 199 GLU B CA 1
ATOM 2745 C C . GLU B 1 179 ? 70.427 22.607 -39.980 1.00 24.07 199 GLU B C 1
ATOM 2746 O O . GLU B 1 179 ? 69.780 22.212 -39.021 1.00 25.70 199 GLU B O 1
ATOM 2757 N N . ILE B 1 180 ? 70.440 23.880 -40.355 1.00 25.06 200 ILE B N 1
ATOM 2758 C CA . ILE B 1 180 ? 69.547 24.893 -39.780 1.00 25.64 200 ILE B CA 1
ATOM 2759 C C . ILE B 1 180 ? 68.106 24.580 -40.226 1.00 23.66 200 ILE B C 1
ATOM 2760 O O . ILE B 1 180 ? 67.835 24.494 -41.429 1.00 22.84 200 ILE B O 1
ATOM 2772 N N . TYR B 1 182 ? 64.034 25.757 -39.591 1.00 18.93 202 TYR B N 1
ATOM 2773 C CA . TYR B 1 182 ? 63.151 26.779 -39.076 1.00 18.68 202 TYR B CA 1
ATOM 2774 C C . TYR B 1 182 ? 61.778 26.203 -38.743 1.00 17.68 202 TYR B C 1
ATOM 2775 O O . TYR B 1 182 ? 61.360 25.212 -39.336 1.00 17.89 202 TYR B O 1
ATOM 2784 N N . PRO B 1 183 ? 61.061 26.809 -37.775 1.00 17.69 203 PRO B N 1
ATOM 2785 C CA . PRO B 1 183 ? 61.489 27.914 -36.897 1.00 16.33 203 PRO B CA 1
ATOM 2786 C C . PRO B 1 183 ? 62.538 27.482 -35.904 1.00 17.42 203 PRO B C 1
ATOM 2787 O O . PRO B 1 183 ? 62.450 26.385 -35.357 1.00 17.35 203 PRO B O 1
ATOM 2791 N N . ILE B 1 184 ? 63.505 28.357 -35.629 1.00 19.07 204 ILE B N 1
ATOM 2792 C CA . 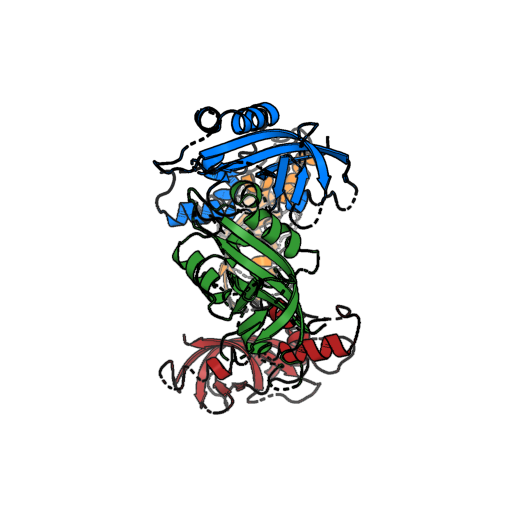ILE B 1 184 ? 64.479 28.086 -34.598 1.00 18.81 204 ILE B CA 1
ATOM 2793 C C . ILE B 1 184 ? 63.781 28.317 -33.269 1.00 19.79 204 ILE B C 1
ATOM 2794 O O . ILE B 1 184 ? 63.205 29.376 -33.034 1.00 18.29 204 ILE B O 1
ATOM 2799 N N . GLU B 1 185 ? 63.818 27.303 -32.417 1.00 20.58 205 GLU B N 1
ATOM 2800 C CA . GLU B 1 185 ? 63.274 27.397 -31.062 1.00 22.47 205 GLU B CA 1
ATOM 2801 C C . GLU B 1 185 ? 64.304 28.042 -30.138 1.00 19.52 205 GLU B C 1
ATOM 2802 O O . GLU B 1 185 ? 65.461 27.641 -30.078 1.00 17.83 205 GLU B O 1
ATOM 2808 N N . ALA B 1 186 ? 63.893 29.134 -29.504 1.00 18.59 206 ALA B N 1
ATOM 2809 C CA . ALA B 1 186 ? 64.818 29.934 -28.713 1.00 18.08 206 ALA B CA 1
ATOM 2810 C C . ALA B 1 186 ? 64.187 30.223 -27.354 1.00 18.05 206 ALA B C 1
ATOM 2811 O O . ALA B 1 186 ? 62.958 30.274 -27.219 1.00 18.35 206 ALA B O 1
ATOM 2813 N N . ILE B 1 187 ? 65.042 30.390 -26.353 1.00 18.37 207 ILE B N 1
ATOM 2814 C CA . ILE B 1 187 ? 64.630 30.741 -25.023 1.00 18.12 207 ILE B CA 1
ATOM 2815 C C . ILE B 1 187 ? 64.633 32.242 -24.913 1.00 16.90 207 ILE B C 1
ATOM 2816 O O . ILE B 1 187 ? 65.676 32.860 -25.008 1.00 15.83 207 ILE B O 1
ATOM 2821 N N . PRO B 1 188 ? 63.468 32.843 -24.639 1.00 17.71 208 PRO B N 1
ATOM 2822 C CA . PRO B 1 188 ? 63.443 34.295 -24.476 1.00 16.57 208 PRO B CA 1
ATOM 2823 C C . PRO B 1 188 ? 63.835 34.757 -23.065 1.00 17.66 208 PRO B C 1
ATOM 2824 O O . PRO B 1 188 ? 63.281 34.315 -22.069 1.00 19.21 208 PRO B O 1
ATOM 2828 N N . LEU B 1 189 ? 64.792 35.648 -23.002 1.00 17.20 209 LEU B N 1
ATOM 2829 C CA . LEU B 1 189 ? 65.235 36.255 -21.760 1.00 17.81 209 LEU B CA 1
ATOM 2830 C C . LEU B 1 189 ? 64.594 37.641 -21.550 1.00 18.06 209 LEU B C 1
ATOM 2831 O O . LEU B 1 189 ? 64.587 38.151 -20.440 1.00 16.48 209 LEU B O 1
ATOM 2836 N N . TYR B 1 190 ? 64.075 38.215 -22.635 1.00 18.20 210 TYR B N 1
ATOM 2837 C CA . TYR B 1 190 ? 63.403 39.491 -22.624 1.00 19.39 210 TYR B CA 1
ATOM 2838 C C . TYR B 1 190 ? 62.304 39.464 -23.701 1.00 18.79 210 TYR B C 1
ATOM 2839 O O . TYR B 1 190 ? 62.511 38.943 -24.804 1.00 16.92 210 TYR B O 1
ATOM 2848 N N . LEU B 1 191 ? 61.126 39.967 -23.345 1.00 19.10 211 LEU B N 1
ATOM 2849 C CA . LEU B 1 191 ? 59.954 40.001 -24.240 1.00 20.61 211 LEU B CA 1
ATOM 2850 C C . LEU B 1 191 ? 59.113 41.203 -23.884 1.00 21.38 211 LEU B C 1
ATOM 2851 O O . LEU B 1 191 ? 58.592 41.254 -22.792 1.00 24.91 211 LEU B O 1
ATOM 2856 N N . GLU B 1 192 ? 58.942 42.132 -24.809 1.00 22.57 212 GLU B N 1
ATOM 2857 C CA . GLU B 1 192 ? 58.143 43.303 -24.572 1.00 25.86 212 GLU B CA 1
ATOM 2858 C C . GLU B 1 192 ? 57.447 43.731 -25.877 1.00 24.75 212 GLU B C 1
ATOM 2859 O O . GLU B 1 192 ? 58.099 43.819 -26.927 1.00 24.65 212 GLU B O 1
ATOM 2865 N N . ILE B 1 193 ? 56.145 44.021 -25.802 1.00 22.03 213 ILE B N 1
ATOM 2866 C CA . ILE B 1 193 ? 55.426 44.583 -26.936 1.00 22.96 213 ILE B CA 1
ATOM 2867 C C . ILE B 1 193 ? 56.001 45.965 -27.229 1.00 23.96 213 ILE B C 1
ATOM 2868 O O . ILE B 1 193 ? 56.194 46.746 -26.312 1.00 21.99 213 ILE B O 1
ATOM 2873 N N . GLN B 1 194 ? 56.300 46.231 -28.508 1.00 26.37 214 GLN B N 1
ATOM 2874 C CA . GLN B 1 194 ? 56.772 47.551 -28.963 1.00 29.10 214 GLN B CA 1
ATOM 2875 C C . GLN B 1 194 ? 55.630 48.443 -29.427 1.00 27.42 214 GLN B C 1
ATOM 2876 O O . GLN B 1 194 ? 54.719 47.969 -30.083 1.00 27.89 214 GLN B O 1
ATOM 2882 N N . GLY C 1 18 ? 44.384 51.420 -3.379 1.00 25.97 38 GLY C N 1
ATOM 2883 C CA . GLY C 1 18 ? 44.731 52.076 -2.072 1.00 27.33 38 GLY C CA 1
ATOM 2884 C C . GLY C 1 18 ? 44.257 51.296 -0.848 1.00 27.25 38 GLY C C 1
ATOM 2885 O O . GLY C 1 18 ? 43.752 50.169 -0.967 1.00 28.27 38 GLY C O 1
ATOM 2886 N N . PHE C 1 19 ? 44.410 51.873 0.345 1.00 25.18 39 PHE C N 1
ATOM 2887 C CA . PHE C 1 19 ? 44.001 51.141 1.555 1.00 23.87 39 PHE C CA 1
ATOM 2888 C C . PHE C 1 19 ? 42.487 51.217 1.716 1.00 22.91 39 PHE C C 1
ATOM 2889 O O . PHE C 1 19 ? 41.903 52.302 1.635 1.00 23.95 39 PHE C O 1
ATOM 2897 N N . ASP C 1 20 ? 41.874 50.061 1.974 1.00 22.09 40 ASP C N 1
ATOM 2898 C CA . ASP C 1 20 ? 40.423 49.914 2.109 1.00 20.53 40 ASP C CA 1
ATOM 2899 C C . ASP C 1 20 ? 40.054 49.628 3.581 1.00 19.01 40 ASP C C 1
ATOM 2900 O O . ASP C 1 20 ? 40.121 48.489 4.022 1.00 18.02 40 ASP C O 1
ATOM 2905 N N . PRO C 1 21 ? 39.637 50.661 4.336 1.00 18.96 41 PRO C N 1
ATOM 2906 C CA . PRO C 1 21 ? 39.313 50.467 5.742 1.00 18.18 41 PRO C CA 1
ATOM 2907 C C . PRO C 1 21 ? 38.017 49.707 5.989 1.00 17.40 41 PRO C C 1
ATOM 2908 O O . PRO C 1 21 ? 37.903 49.045 6.997 1.00 16.50 41 PRO C O 1
ATOM 2923 N N . ARG C 1 23 ? 36.764 47.140 4.054 1.00 19.07 43 ARG C N 1
ATOM 2924 C CA . ARG C 1 23 ? 37.190 45.741 3.925 1.00 16.89 43 ARG C CA 1
ATOM 2925 C C . ARG C 1 23 ? 38.017 45.284 5.098 1.00 16.58 43 ARG C C 1
ATOM 2926 O O . ARG C 1 23 ? 37.788 44.201 5.620 1.00 16.63 43 ARG C O 1
ATOM 2934 N N . TYR C 1 24 ? 38.982 46.102 5.515 1.00 17.31 44 TYR C N 1
ATOM 2935 C CA . TYR C 1 24 ? 39.857 45.737 6.634 1.00 17.39 44 TYR C CA 1
ATOM 2936 C C . TYR C 1 24 ? 39.049 45.511 7.917 1.00 16.23 44 TYR C C 1
ATOM 2937 O O . TYR C 1 24 ? 39.247 44.532 8.612 1.00 15.32 44 TYR C O 1
ATOM 2946 N N . ALA C 1 25 ? 38.108 46.417 8.187 1.00 16.12 45 ALA C N 1
ATOM 2947 C CA . ALA C 1 25 ? 37.197 46.321 9.319 1.00 16.06 45 ALA C CA 1
ATOM 2948 C C . ALA C 1 25 ? 36.308 45.042 9.272 1.00 15.40 45 ALA C C 1
ATOM 2949 O O . ALA C 1 25 ? 36.069 44.379 10.279 1.00 14.54 45 ALA C O 1
ATOM 2951 N N . ARG C 1 26 ? 35.831 44.692 8.091 1.00 15.38 46 ARG C N 1
ATOM 2952 C CA . ARG C 1 26 ? 35.021 43.477 7.932 1.00 15.92 46 ARG C CA 1
ATOM 2953 C C . ARG C 1 26 ? 35.856 42.227 8.241 1.00 16.35 46 ARG C C 1
ATOM 2954 O O . ARG C 1 26 ? 35.427 41.319 8.942 1.00 14.35 46 ARG C O 1
ATOM 2962 N N . GLU C 1 27 ? 37.070 42.203 7.733 1.00 17.02 47 GLU C N 1
ATOM 2963 C CA . GLU C 1 27 ? 37.979 41.098 8.022 1.00 17.94 47 GLU C CA 1
ATOM 2964 C C . GLU C 1 27 ? 38.305 40.988 9.509 1.00 15.73 47 GLU C C 1
ATOM 2965 O O . GLU C 1 27 ? 38.358 39.891 10.039 1.00 15.81 47 GLU C O 1
ATOM 2971 N N . LEU C 1 28 ? 38.538 42.110 10.172 1.00 15.23 48 LEU C N 1
ATOM 2972 C CA . LEU C 1 28 ? 38.776 42.084 11.614 1.00 16.51 48 LEU C CA 1
ATOM 2973 C C . LEU C 1 28 ? 37.547 41.567 12.388 1.00 17.11 48 LEU C C 1
ATOM 2974 O O . LEU C 1 28 ? 37.677 40.843 13.383 1.00 15.92 48 LEU C O 1
ATOM 2979 N N . TRP C 1 29 ? 36.357 41.919 11.891 1.00 15.46 49 TRP C N 1
ATOM 2980 C CA . TRP C 1 29 ? 35.100 41.467 12.484 1.00 16.43 49 TRP C CA 1
ATOM 2981 C C . TRP C 1 29 ? 34.898 39.953 12.413 1.00 17.08 49 TRP C C 1
ATOM 2982 O O . TRP C 1 29 ? 34.504 39.359 13.402 1.00 18.59 49 TRP C O 1
ATOM 2993 N N . PHE C 1 30 ? 35.156 39.356 11.246 1.00 16.63 50 PHE C N 1
ATOM 2994 C CA . PHE C 1 30 ? 35.207 37.924 11.076 1.00 16.10 50 PHE C CA 1
ATOM 2995 C C . PHE C 1 30 ? 36.202 37.211 12.031 1.00 17.72 50 PHE C C 1
ATOM 2996 O O . PHE C 1 30 ? 35.892 36.151 12.595 1.00 15.99 50 PHE C O 1
ATOM 3013 N N . LEU C 1 32 ? 37.216 38.481 14.889 1.00 19.14 52 LEU C N 1
ATOM 3014 C CA . LEU C 1 32 ? 36.610 38.716 16.188 1.00 19.50 52 LEU C CA 1
ATOM 3015 C C . LEU C 1 32 ? 35.510 37.715 16.474 1.00 19.37 52 LEU C C 1
ATOM 3016 O O . LEU C 1 32 ? 35.424 37.175 17.576 1.00 16.72 52 LEU C O 1
ATOM 3021 N N . GLN C 1 33 ? 34.675 37.458 15.479 1.00 18.89 53 GLN C N 1
ATOM 3022 C CA . GLN C 1 33 ? 33.619 36.473 15.622 1.00 18.51 53 GLN C CA 1
ATOM 3023 C C . GLN C 1 33 ? 34.181 35.105 15.929 1.00 18.71 53 GLN C C 1
ATOM 3024 O O . GLN C 1 33 ? 33.654 34.400 16.784 1.00 19.31 53 GLN C O 1
ATOM 3030 N N . ASP C 1 34 ? 35.235 34.706 15.239 1.00 18.02 54 ASP C N 1
ATOM 3031 C CA . ASP C 1 34 ? 35.863 33.412 15.505 1.00 16.66 54 ASP C CA 1
ATOM 3032 C C . ASP C 1 34 ? 36.421 33.326 16.916 1.00 16.90 54 ASP C C 1
ATOM 3033 O O . ASP C 1 34 ? 36.324 32.303 17.546 1.00 15.95 54 ASP C O 1
ATOM 3058 N N . ASN C 1 37 ? 33.492 32.823 19.289 1.00 21.79 57 ASN C N 1
ATOM 3059 C CA . ASN C 1 37 ? 33.095 31.426 19.222 1.00 25.70 57 ASN C CA 1
ATOM 3060 C C . ASN C 1 37 ? 34.025 30.529 20.038 1.00 26.00 57 ASN C C 1
ATOM 3061 O O . ASN C 1 37 ? 33.562 29.553 20.652 1.00 25.47 57 ASN C O 1
ATOM 3066 N N . GLU C 1 38 ? 35.323 30.849 20.028 1.00 25.94 58 GLU C N 1
ATOM 3067 C CA . GLU C 1 38 ? 36.335 30.059 20.751 1.00 27.62 58 GLU C CA 1
ATOM 3068 C C . GLU C 1 38 ? 36.368 30.351 22.261 1.00 27.48 58 GLU C C 1
ATOM 3069 O O . GLU C 1 38 ? 37.036 29.630 22.993 1.00 30.54 58 GLU C O 1
ATOM 3072 N N . GLY C 1 39 ? 35.667 31.396 22.715 1.00 27.05 59 GLY C N 1
ATOM 3073 C CA . GLY C 1 39 ? 35.627 31.802 24.126 1.00 25.12 59 GLY C CA 1
ATOM 3074 C C . GLY C 1 39 ? 36.387 33.106 24.221 1.00 24.94 59 GLY C C 1
ATOM 3075 O O . GLY C 1 39 ? 37.593 33.125 24.005 1.00 27.07 59 GLY C O 1
ATOM 3076 N N . LEU C 1 40 ? 35.684 34.205 24.494 1.00 23.82 60 LEU C N 1
ATOM 3077 C CA . LEU C 1 40 ? 36.319 35.507 24.681 1.00 22.71 60 LEU C CA 1
ATOM 3078 C C . LEU C 1 40 ? 35.562 36.261 25.770 1.00 21.78 60 LEU C C 1
ATOM 3079 O O . LEU C 1 40 ? 34.331 36.227 25.836 1.00 22.49 60 LEU C O 1
ATOM 3084 N N . GLY C 1 41 ? 36.321 36.929 26.626 1.00 18.54 61 GLY C N 1
ATOM 3085 C CA . GLY C 1 41 ? 35.741 37.703 27.671 1.00 17.38 61 GLY C CA 1
ATOM 3086 C C . GLY C 1 41 ? 35.923 36.974 28.977 1.00 17.19 61 GLY C C 1
ATOM 3087 O O . GLY C 1 41 ? 35.834 35.740 29.049 1.00 18.44 61 GLY C O 1
ATOM 3088 N N . TYR C 1 42 ? 36.161 37.745 30.021 1.00 16.06 62 TYR C N 1
ATOM 3089 C CA . TYR C 1 42 ? 36.148 37.197 31.357 1.00 16.88 62 TYR C CA 1
ATOM 3090 C C . TYR C 1 42 ? 34.714 37.163 31.883 1.00 16.36 62 TYR C C 1
ATOM 3091 O O . TYR C 1 42 ? 33.827 37.864 31.386 1.00 15.73 62 TYR C O 1
ATOM 3100 N N . ASP C 1 43 ? 34.492 36.329 32.885 1.00 17.49 63 ASP C N 1
ATOM 3101 C CA . ASP C 1 43 ? 33.198 36.269 33.548 1.00 17.15 63 ASP C CA 1
ATOM 3102 C C . ASP C 1 43 ? 32.819 37.624 34.111 1.00 16.65 63 ASP C C 1
ATOM 3103 O O . ASP C 1 43 ? 33.532 38.171 34.941 1.00 16.00 63 ASP C O 1
ATOM 3108 N N . ALA C 1 44 ? 31.690 38.153 33.649 1.00 16.40 64 ALA C N 1
ATOM 3109 C CA . ALA C 1 44 ? 31.167 39.439 34.096 1.00 16.25 64 ALA C CA 1
ATOM 3110 C C . ALA C 1 44 ? 31.067 39.590 35.628 1.00 16.70 64 ALA C C 1
ATOM 3111 O O . ALA C 1 44 ? 31.496 40.592 36.186 1.00 15.63 64 ALA C O 1
ATOM 3113 N N . VAL C 1 45 ? 30.486 38.604 36.307 1.00 17.34 65 VAL C N 1
ATOM 3114 C CA . VAL C 1 45 ? 30.263 38.706 37.762 1.00 16.74 65 VAL C CA 1
ATOM 3115 C C . VAL C 1 45 ? 31.602 38.815 38.484 1.00 18.19 65 VAL C C 1
ATOM 3116 O O . VAL C 1 45 ? 31.777 39.711 39.302 1.00 18.88 65 VAL C O 1
ATOM 3120 N N . GLU C 1 46 ? 32.556 37.947 38.142 1.00 19.98 66 GLU C N 1
ATOM 3121 C CA . GLU C 1 46 ? 33.902 37.955 38.764 1.00 21.01 66 GLU C CA 1
ATOM 3122 C C . GLU C 1 46 ? 34.647 39.280 38.546 1.00 20.15 66 GLU C C 1
ATOM 3123 O O . GLU C 1 46 ? 35.240 39.829 39.490 1.00 19.34 66 GLU C O 1
ATOM 3129 N N . VAL C 1 47 ? 34.615 39.784 37.311 1.00 17.50 67 VAL C N 1
ATOM 3130 C CA . VAL C 1 47 ? 35.246 41.047 36.988 1.00 16.07 67 VAL C CA 1
ATOM 3131 C C . VAL C 1 47 ? 34.655 42.190 37.809 1.00 16.49 67 VAL C C 1
ATOM 3132 O O . VAL C 1 47 ? 35.398 42.937 38.442 1.00 15.40 67 VAL C O 1
ATOM 3136 N N . LEU C 1 48 ? 33.332 42.327 37.791 1.00 15.87 68 LEU C N 1
ATOM 3137 C CA . LEU C 1 48 ? 32.657 43.429 38.489 1.00 16.39 68 LEU C CA 1
ATOM 3138 C C . LEU C 1 48 ? 32.847 43.346 39.997 1.00 16.43 68 LEU C C 1
ATOM 3139 O O . LEU C 1 48 ? 33.081 44.354 40.619 1.00 16.15 68 LEU C O 1
ATOM 3144 N N . ASN C 1 49 ? 32.753 42.151 40.577 1.00 17.22 69 ASN C N 1
ATOM 3145 C CA . ASN C 1 49 ? 33.014 41.955 41.996 1.00 16.70 69 ASN C CA 1
ATOM 3146 C C . ASN C 1 49 ? 34.424 42.367 42.373 1.00 16.78 69 ASN C C 1
ATOM 3147 O O . ASN C 1 49 ? 34.623 42.943 43.440 1.00 16.69 69 ASN C O 1
ATOM 3152 N N . THR C 1 50 ? 35.398 42.048 41.524 1.00 16.90 70 THR C N 1
ATOM 3153 C CA . THR C 1 50 ? 36.790 42.391 41.763 1.00 16.29 70 THR C CA 1
ATOM 3154 C C . THR C 1 50 ? 36.972 43.905 41.670 1.00 17.41 70 THR C C 1
ATOM 3155 O O . THR C 1 50 ? 37.739 44.488 42.451 1.00 17.39 70 THR C O 1
ATOM 3159 N N . LEU C 1 51 ? 36.283 44.540 40.711 1.00 17.19 71 LEU C N 1
ATOM 3160 C CA . LEU C 1 51 ? 36.317 46.000 40.558 1.00 17.80 71 LEU C CA 1
ATOM 3161 C C . LEU C 1 51 ? 35.757 46.708 41.802 1.00 17.48 71 LEU C C 1
ATOM 3162 O O . LEU C 1 51 ? 36.245 47.763 42.188 1.00 19.12 71 LEU C O 1
ATOM 3167 N N . ASP C 1 52 ? 34.728 46.115 42.411 1.00 19.64 72 ASP C N 1
ATOM 3168 C CA . ASP C 1 52 ? 34.143 46.635 43.647 1.00 19.98 72 ASP C CA 1
ATOM 3169 C C . ASP C 1 52 ? 35.069 46.461 44.874 1.00 21.22 72 ASP C C 1
ATOM 3170 O O . ASP C 1 52 ? 35.091 47.321 45.755 1.00 21.39 72 ASP C O 1
ATOM 3175 N N . GLU C 1 53 ? 35.817 45.355 44.917 1.00 22.63 73 GLU C N 1
ATOM 3176 C CA . GLU C 1 53 ? 36.764 45.057 46.023 1.00 24.08 73 GLU C CA 1
ATOM 3177 C C . GLU C 1 53 ? 38.078 45.809 45.859 1.00 22.91 73 GLU C C 1
ATOM 3178 O O . GLU C 1 53 ? 38.580 46.410 46.802 1.00 22.55 73 GLU C O 1
ATOM 3184 N N . ASN C 1 54 ? 38.647 45.739 44.655 1.00 22.83 74 ASN C N 1
ATOM 3185 C CA . ASN C 1 54 ? 40.037 46.144 44.415 1.00 22.35 74 ASN C CA 1
ATOM 3186 C C . ASN C 1 54 ? 40.286 46.460 42.941 1.00 20.87 74 ASN C C 1
ATOM 3187 O O . ASN C 1 54 ? 40.749 45.591 42.183 1.00 19.82 74 ASN C O 1
ATOM 3192 N N . PRO C 1 55 ? 39.978 47.710 42.528 1.00 20.34 75 PRO C N 1
ATOM 3193 C CA . PRO C 1 55 ? 40.076 48.117 41.116 1.00 19.97 75 PRO C CA 1
ATOM 3194 C C . PRO C 1 55 ? 41.435 47.837 40.475 1.00 20.52 75 PRO C C 1
ATOM 3195 O O . PRO C 1 55 ? 41.488 47.410 39.322 1.00 19.64 75 PRO C O 1
ATOM 3199 N N . GLU C 1 56 ? 42.516 48.053 41.225 1.00 21.59 76 GLU C N 1
ATOM 3200 C CA . GLU C 1 56 ? 43.857 47.821 40.709 1.00 22.15 76 GLU C CA 1
ATOM 3201 C C . GLU C 1 56 ? 44.096 46.350 40.434 1.00 19.20 76 GLU C C 1
ATOM 3202 O O . GLU C 1 56 ? 44.709 45.997 39.415 1.00 18.56 76 GLU C O 1
ATOM 3208 N N . LEU C 1 57 ? 43.620 45.484 41.330 1.00 17.90 77 LEU C N 1
ATOM 3209 C CA . LEU C 1 57 ? 43.711 44.040 41.082 1.00 18.24 77 LEU C CA 1
ATOM 3210 C C . LEU C 1 57 ? 42.901 43.658 39.842 1.00 18.39 77 LEU C C 1
ATOM 3211 O O . LEU C 1 57 ? 43.344 42.872 39.017 1.00 19.68 77 LEU C O 1
ATOM 3216 N N . ALA C 1 58 ? 41.716 44.233 39.707 1.00 18.48 78 ALA C N 1
ATOM 3217 C CA . ALA C 1 58 ? 40.895 44.026 38.519 1.00 17.91 78 ALA C CA 1
ATOM 3218 C C . ALA C 1 58 ? 41.624 44.460 37.242 1.00 17.75 78 ALA C C 1
ATOM 3219 O O . ALA C 1 58 ? 41.675 43.705 36.291 1.00 18.35 78 ALA C O 1
ATOM 3221 N N . HIS C 1 59 ? 42.218 45.663 37.238 1.00 19.78 79 HIS C N 1
ATOM 3222 C CA . HIS C 1 59 ? 42.995 46.129 36.071 1.00 20.01 79 HIS C CA 1
ATOM 3223 C C . HIS C 1 59 ? 44.067 45.069 35.745 1.00 20.15 79 HIS C C 1
ATOM 3224 O O . HIS C 1 59 ? 44.110 44.571 34.631 1.00 21.64 79 HIS C O 1
ATOM 3231 N N . GLN C 1 60 ? 44.880 44.687 36.724 1.00 21.36 80 GLN C N 1
ATOM 3232 C CA . GLN C 1 60 ? 45.988 43.722 36.515 1.00 22.34 80 GLN C CA 1
ATOM 3233 C C . GLN C 1 60 ? 45.495 42.364 36.014 1.00 20.69 80 GLN C C 1
ATOM 3234 O O . GLN C 1 60 ? 46.069 41.783 35.090 1.00 20.21 80 GLN C O 1
ATOM 3249 N N . PHE C 1 62 ? 42.365 41.482 34.695 1.00 17.18 82 PHE C N 1
ATOM 3250 C CA . PHE C 1 62 ? 41.382 41.362 33.648 1.00 17.06 82 PHE C CA 1
ATOM 3251 C C . PHE C 1 62 ? 41.480 42.364 32.486 1.00 17.44 82 PHE C C 1
ATOM 3252 O O . PHE C 1 62 ? 40.773 42.188 31.519 1.00 18.31 82 PHE C O 1
ATOM 3260 N N . ALA C 1 63 ? 42.322 43.401 32.584 1.00 18.89 83 ALA C N 1
ATOM 3261 C CA . ALA C 1 63 ? 42.337 44.505 31.604 1.00 17.48 83 ALA C CA 1
ATOM 3262 C C . ALA C 1 63 ? 43.534 44.469 30.695 1.00 17.53 83 ALA C C 1
ATOM 3263 O O . ALA C 1 63 ? 44.585 43.929 31.060 1.00 13.47 83 ALA C O 1
ATOM 3274 N N . VAL C 1 65 ? 46.099 47.191 28.421 1.00 19.77 85 VAL C N 1
ATOM 3275 C CA . VAL C 1 65 ? 46.636 48.550 28.341 1.00 20.15 85 VAL C CA 1
ATOM 3276 C C . VAL C 1 65 ? 47.175 48.713 26.934 1.00 18.35 85 VAL C C 1
ATOM 3277 O O . VAL C 1 65 ? 47.684 47.769 26.374 1.00 18.22 85 VAL C O 1
ATOM 3281 N N . VAL C 1 66 ? 46.986 49.885 26.340 1.00 18.88 86 VAL C N 1
ATOM 3282 C CA . VAL C 1 66 ? 47.523 50.197 24.993 1.00 18.09 86 VAL C CA 1
ATOM 3283 C C . VAL C 1 66 ? 48.400 51.446 25.103 1.00 17.43 86 VAL C C 1
ATOM 3284 O O . VAL C 1 66 ? 47.957 52.479 25.583 1.00 18.86 86 VAL C O 1
ATOM 3288 N N . GLY C 1 67 ? 49.669 51.363 24.730 1.00 18.34 87 GLY C N 1
ATOM 3289 C CA . GLY C 1 67 ? 50.543 52.534 24.864 1.00 18.46 87 GLY C CA 1
ATOM 3290 C C . GLY C 1 67 ? 50.831 52.916 26.311 1.00 18.70 87 GLY C C 1
ATOM 3291 O O . GLY C 1 67 ? 50.878 52.061 27.198 1.00 21.77 87 GLY C O 1
ATOM 3292 N N . VAL C 1 68 ? 51.044 54.206 26.541 1.00 16.46 88 VAL C N 1
ATOM 3293 C CA . VAL C 1 68 ? 51.485 54.706 27.828 1.00 13.44 88 VAL C CA 1
ATOM 3294 C C . VAL C 1 68 ? 50.385 55.602 28.368 1.00 11.75 88 VAL C C 1
ATOM 3295 O O . VAL C 1 68 ? 50.446 56.850 28.278 1.00 10.02 88 VAL C O 1
ATOM 3299 N N . SER C 1 69 ? 49.348 54.949 28.881 1.00 15.32 89 SER C N 1
ATOM 3300 C CA . SER C 1 69 ? 48.171 55.636 29.429 1.00 17.54 89 SER C CA 1
ATOM 3301 C C . SER C 1 69 ? 47.544 54.921 30.631 1.00 16.44 89 SER C C 1
ATOM 3302 O O . SER C 1 69 ? 47.929 53.814 30.986 1.00 15.68 89 SER C O 1
ATOM 3305 N N . ASN C 1 70 ? 46.604 55.622 31.251 1.00 15.07 90 ASN C N 1
ATOM 3306 C CA . ASN C 1 70 ? 45.879 55.181 32.441 1.00 16.41 90 ASN C CA 1
ATOM 3307 C C . ASN C 1 70 ? 44.484 54.609 32.111 1.00 16.52 90 ASN C C 1
ATOM 3308 O O . ASN C 1 70 ? 43.738 54.258 33.000 1.00 14.50 90 ASN C O 1
ATOM 3313 N N . TYR C 1 71 ? 44.168 54.468 30.820 1.00 17.07 91 TYR C N 1
ATOM 3314 C CA . TYR C 1 71 ? 42.988 53.748 30.402 1.00 17.76 91 TYR C CA 1
ATOM 3315 C C . TYR C 1 71 ? 43.210 52.243 30.466 1.00 17.73 91 TYR C C 1
ATOM 3316 O O . TYR C 1 71 ? 44.308 51.747 30.225 1.00 17.91 91 TYR C O 1
ATOM 3325 N N . ARG C 1 72 ? 42.142 51.523 30.783 1.00 17.26 92 ARG C N 1
ATOM 3326 C CA . ARG C 1 72 ? 42.160 50.079 30.962 1.00 17.33 92 ARG C CA 1
ATOM 3327 C C . ARG C 1 72 ? 40.993 49.528 30.192 1.00 15.35 92 ARG C C 1
ATOM 3328 O O . ARG C 1 72 ? 39.880 49.975 30.377 1.00 14.10 92 ARG C O 1
ATOM 3336 N N . TYR C 1 73 ? 41.250 48.552 29.343 1.00 16.49 93 TYR C N 1
ATOM 3337 C CA . TYR C 1 73 ? 40.241 47.975 28.450 1.00 17.07 93 TYR C CA 1
ATOM 3338 C C . TYR C 1 73 ? 39.861 46.569 28.890 1.00 16.42 93 TYR C C 1
ATOM 3339 O O . TYR C 1 73 ? 40.706 45.684 28.916 1.00 16.55 93 TYR C O 1
ATOM 3348 N N . TYR C 1 74 ? 38.567 46.389 29.155 1.00 16.12 94 TYR C N 1
ATOM 3349 C CA . TYR C 1 74 ? 37.976 45.138 29.653 1.00 16.96 94 TYR C CA 1
ATOM 3350 C C . TYR C 1 74 ? 37.064 44.476 28.601 1.00 17.16 94 TYR C C 1
ATOM 3351 O O . TYR C 1 74 ? 36.407 45.157 27.804 1.00 17.94 94 TYR C O 1
ATOM 3360 N N . ILE C 1 75 ? 37.067 43.150 28.578 1.00 17.77 95 ILE C N 1
ATOM 3361 C CA . ILE C 1 75 ? 36.098 42.381 27.826 1.00 18.40 95 ILE C CA 1
ATOM 3362 C C . ILE C 1 75 ? 35.449 41.377 28.793 1.00 16.52 95 ILE C C 1
ATOM 3363 O O . ILE C 1 75 ? 36.106 40.584 29.452 1.00 13.89 95 ILE C O 1
ATOM 3368 N N . ILE C 1 76 ? 34.133 41.459 28.892 1.00 17.35 96 ILE C N 1
ATOM 3369 C CA . ILE C 1 76 ? 33.386 40.578 29.766 1.00 17.70 96 ILE C CA 1
ATOM 3370 C C . ILE C 1 76 ? 32.357 39.792 28.980 1.00 18.51 96 ILE C C 1
ATOM 3371 O O . ILE C 1 76 ? 31.937 40.204 27.908 1.00 17.13 96 ILE C O 1
ATOM 3376 N N . GLN C 1 77 ? 32.023 38.617 29.505 1.00 18.69 97 GLN C N 1
ATOM 3377 C CA . GLN C 1 77 ? 30.936 37.820 28.983 1.00 21.19 97 GLN C CA 1
ATOM 3378 C C . GLN C 1 77 ? 30.064 37.318 30.140 1.00 18.52 97 GLN C C 1
ATOM 3379 O O . GLN C 1 77 ? 30.525 37.120 31.269 1.00 16.53 97 GLN C O 1
ATOM 3385 N N . GLY C 1 78 ? 28.807 37.102 29.840 1.00 17.15 98 GLY C N 1
ATOM 3386 C CA . GLY C 1 78 ? 27.906 36.587 30.817 1.00 18.39 98 GLY C CA 1
ATOM 3387 C C . GLY C 1 78 ? 26.488 36.497 30.305 1.00 18.06 98 GLY C C 1
ATOM 3388 O O . GLY C 1 78 ? 26.239 36.625 29.129 1.00 14.97 98 GLY C O 1
ATOM 3389 N N . VAL C 1 79 ? 25.559 36.288 31.232 1.00 19.29 99 VAL C N 1
ATOM 3390 C CA . VAL C 1 79 ? 24.146 36.327 30.931 1.00 19.90 99 VAL C CA 1
ATOM 3391 C C . VAL C 1 79 ? 23.505 37.336 31.861 1.00 20.39 99 VAL C C 1
ATOM 3392 O O . VAL C 1 79 ? 23.768 37.355 33.050 1.00 23.26 99 VAL C O 1
ATOM 3396 N N . GLY C 1 80 ? 22.689 38.212 31.305 1.00 20.21 100 GLY C N 1
ATOM 3397 C CA . GLY C 1 80 ? 22.041 39.247 32.087 1.00 21.03 100 GLY C CA 1
ATOM 3398 C C . GLY C 1 80 ? 20.538 39.251 31.879 1.00 20.43 100 GLY C C 1
ATOM 3399 O O . GLY C 1 80 ? 20.033 38.757 30.883 1.00 20.94 100 GLY C O 1
ATOM 3400 N N . GLU C 1 81 ? 19.831 39.824 32.841 1.00 18.54 101 GLU C N 1
ATOM 3401 C CA . GLU C 1 81 ? 18.393 40.010 32.719 1.00 19.05 101 GLU C CA 1
ATOM 3402 C C . GLU C 1 81 ? 18.100 41.445 32.301 1.00 16.96 101 GLU C C 1
ATOM 3403 O O . GLU C 1 81 ? 18.593 42.396 32.916 1.00 16.34 101 GLU C O 1
ATOM 3409 N N . ILE C 1 82 ? 17.303 41.592 31.256 1.00 16.67 102 ILE C N 1
ATOM 3410 C CA . ILE C 1 82 ? 16.877 42.898 30.801 1.00 16.44 102 ILE C CA 1
ATOM 3411 C C . ILE C 1 82 ? 15.988 43.546 31.871 1.00 17.71 102 ILE C C 1
ATOM 3412 O O . ILE C 1 82 ? 14.987 42.976 32.285 1.00 17.47 102 ILE C O 1
ATOM 3417 N N . VAL C 1 83 ? 16.407 44.719 32.332 1.00 19.07 103 VAL C N 1
ATOM 3418 C CA . VAL C 1 83 ? 15.687 45.488 33.330 1.00 18.86 103 VAL C CA 1
ATOM 3419 C C . VAL C 1 83 ? 14.930 46.656 32.659 1.00 19.23 103 VAL C C 1
ATOM 3420 O O . VAL C 1 83 ? 13.848 47.020 33.086 1.00 19.42 103 VAL C O 1
ATOM 3424 N N . GLU C 1 84 ? 15.524 47.236 31.619 1.00 20.20 104 GLU C N 1
ATOM 3425 C CA . GLU C 1 84 ? 14.929 48.335 30.860 1.00 19.55 104 GLU C CA 1
ATOM 3426 C C . GLU C 1 84 ? 15.413 48.301 29.409 1.00 17.75 104 GLU C C 1
ATOM 3427 O O . GLU C 1 84 ? 16.606 48.075 29.143 1.00 16.01 104 GLU C O 1
ATOM 3433 N N . ILE C 1 85 ? 14.486 48.543 28.483 1.00 17.59 105 ILE C N 1
ATOM 3434 C CA . ILE C 1 85 ? 14.798 48.700 27.074 1.00 15.88 105 ILE C CA 1
ATOM 3435 C C . ILE C 1 85 ? 14.705 50.190 26.689 1.00 17.45 105 ILE C C 1
ATOM 3436 O O . ILE C 1 85 ? 13.683 50.854 26.906 1.00 18.34 105 ILE C O 1
ATOM 3452 N N . ASP C 1 87 ? 15.918 53.318 23.530 1.00 20.60 107 ASP C N 1
ATOM 3453 C CA . ASP C 1 87 ? 16.119 53.509 22.073 1.00 22.25 107 ASP C CA 1
ATOM 3454 C C . ASP C 1 87 ? 17.512 53.125 21.613 1.00 22.07 107 ASP C C 1
ATOM 3455 O O . ASP C 1 87 ? 17.703 52.678 20.473 1.00 23.38 107 ASP C O 1
ATOM 3460 N N . ASP C 1 88 ? 18.469 53.319 22.521 1.00 20.86 108 ASP C N 1
ATOM 3461 C CA . ASP C 1 88 ? 19.890 53.192 22.250 1.00 21.47 108 ASP C CA 1
ATOM 3462 C C . ASP C 1 88 ? 20.585 52.031 23.000 1.00 19.19 108 ASP C C 1
ATOM 3463 O O . ASP C 1 88 ? 21.782 51.944 22.998 1.00 19.01 108 ASP C O 1
ATOM 3468 N N . GLY C 1 89 ? 19.820 51.149 23.633 1.00 17.52 109 GLY C N 1
ATOM 3469 C CA . GLY C 1 89 ? 20.378 49.976 24.283 1.00 16.11 109 GLY C CA 1
ATOM 3470 C C . GLY C 1 89 ? 19.499 49.336 25.337 1.00 16.29 109 GLY C C 1
ATOM 3471 O O . GLY C 1 89 ? 18.335 49.695 25.510 1.00 15.02 109 GLY C O 1
ATOM 3472 N N . ILE C 1 90 ? 20.112 48.409 26.076 1.00 17.68 110 ILE C N 1
ATOM 3473 C CA . ILE C 1 90 ? 19.473 47.708 27.197 1.00 17.13 110 ILE C CA 1
ATOM 3474 C C . ILE C 1 90 ? 20.212 47.871 28.525 1.00 16.17 110 ILE C C 1
ATOM 3475 O O . ILE C 1 90 ? 21.423 47.864 28.574 1.00 16.62 110 ILE C O 1
ATOM 3480 N N . LEU C 1 91 ? 19.451 48.068 29.596 1.00 16.59 111 LEU C N 1
ATOM 3481 C CA . LEU C 1 91 ? 19.992 48.004 30.945 1.00 17.92 111 LEU C CA 1
ATOM 3482 C C . LEU C 1 91 ? 19.807 46.569 31.445 1.00 17.85 111 LEU C C 1
ATOM 3483 O O . LEU C 1 91 ? 18.705 45.977 31.332 1.00 15.77 111 LEU C O 1
ATOM 3488 N N . VAL C 1 92 ? 20.890 46.010 31.980 1.00 18.10 112 VAL C 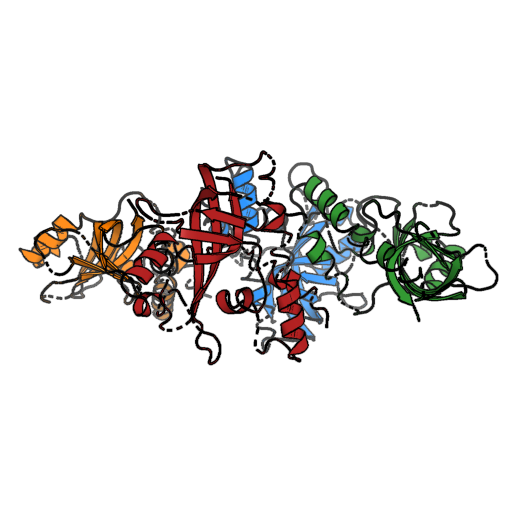N 1
ATOM 3489 C CA . VAL C 1 92 ? 20.966 44.596 32.291 1.00 19.19 112 VAL C CA 1
ATOM 3490 C C . VAL C 1 92 ? 21.471 44.402 33.706 1.00 19.02 112 VAL C C 1
ATOM 3491 O O . VAL C 1 92 ? 22.354 45.124 34.176 1.00 18.26 112 VAL C O 1
ATOM 3504 N N . VAL C 1 94 ? 23.290 41.670 36.156 1.00 18.63 114 VAL C N 1
ATOM 3505 C CA . VAL C 1 94 ? 24.136 40.474 36.227 1.00 18.22 114 VAL C CA 1
ATOM 3506 C C . VAL C 1 94 ? 24.269 39.977 37.676 1.00 17.71 114 VAL C C 1
ATOM 3507 O O . VAL C 1 94 ? 24.625 38.830 37.915 1.00 18.63 114 VAL C O 1
ATOM 3511 N N . ARG C 1 95 ? 23.946 40.835 38.638 1.00 17.43 115 ARG C N 1
ATOM 3512 C CA . ARG C 1 95 ? 24.009 40.496 40.041 1.00 16.54 115 ARG C CA 1
ATOM 3513 C C . ARG C 1 95 ? 22.749 40.937 40.746 1.00 17.46 115 ARG C C 1
ATOM 3514 O O . ARG C 1 95 ? 22.086 41.881 40.308 1.00 17.59 115 ARG C O 1
ATOM 3522 N N . GLU C 1 96 ? 22.430 40.242 41.838 1.00 19.27 116 GLU C N 1
ATOM 3523 C CA . GLU C 1 96 ? 21.252 40.538 42.677 1.00 20.93 116 GLU C CA 1
ATOM 3524 C C . GLU C 1 96 ? 21.566 41.631 43.713 1.00 17.42 116 GLU C C 1
ATOM 3525 O O . GLU C 1 96 ? 22.710 41.924 43.924 1.00 14.65 116 GLU C O 1
ATOM 3531 N N . ASN C 1 97 ? 20.531 42.223 44.322 1.00 16.57 117 ASN C N 1
ATOM 3532 C CA . ASN C 1 97 ? 20.670 43.142 45.469 1.00 16.37 117 ASN C CA 1
ATOM 3533 C C . ASN C 1 97 ? 21.474 44.409 45.163 1.00 16.77 117 ASN C C 1
ATOM 3534 O O . ASN C 1 97 ? 21.993 45.012 46.076 1.00 18.53 117 ASN C O 1
ATOM 3543 N N . ARG C 1 98 ? 21.552 44.828 43.905 1.00 17.35 118 ARG C N 1
ATOM 3544 C CA . ARG C 1 98 ? 22.267 46.067 43.566 1.00 18.82 118 ARG C CA 1
ATOM 3545 C C . ARG C 1 98 ? 21.257 47.224 43.391 1.00 17.96 118 ARG C C 1
ATOM 3546 O O . ARG C 1 98 ? 20.082 46.988 43.118 1.00 18.48 118 ARG C O 1
ATOM 3568 N N . VAL C 1 100 ? 21.329 49.889 41.212 1.00 17.18 120 VAL C N 1
ATOM 3569 C CA . VAL C 1 100 ? 21.082 50.211 39.796 1.00 17.32 120 VAL C CA 1
ATOM 3570 C C . VAL C 1 100 ? 21.556 49.040 38.940 1.00 17.59 120 VAL C C 1
ATOM 3571 O O . VAL C 1 100 ? 22.352 48.214 39.386 1.00 18.83 120 VAL C O 1
ATOM 3575 N N . PRO C 1 101 ? 21.057 48.935 37.704 1.00 18.59 121 PRO C N 1
ATOM 3576 C CA . PRO C 1 101 ? 21.592 47.861 36.834 1.00 17.51 121 PRO C CA 1
ATOM 3577 C C . PRO C 1 101 ? 23.124 47.881 36.695 1.00 17.05 121 PRO C C 1
ATOM 3578 O O . PRO C 1 101 ? 23.738 48.933 36.780 1.00 18.23 121 PRO C O 1
ATOM 3582 N N . ASP C 1 102 ? 23.719 46.716 36.490 1.00 16.91 122 ASP C N 1
ATOM 3583 C CA . ASP C 1 102 ? 25.165 46.583 36.396 1.00 17.42 122 ASP C CA 1
ATOM 3584 C C . ASP C 1 102 ? 25.698 47.192 35.110 1.00 18.40 122 ASP C C 1
ATOM 3585 O O . ASP C 1 102 ? 26.772 47.831 35.117 1.00 16.25 122 ASP C O 1
ATOM 3590 N N . LEU C 1 103 ? 24.965 46.959 34.014 1.00 16.71 123 LEU C N 1
ATOM 3591 C CA . LEU C 1 103 ? 25.460 47.278 32.682 1.00 18.07 123 LEU C CA 1
ATOM 3592 C C . LEU C 1 103 ? 24.420 47.988 31.832 1.00 17.46 123 LEU C C 1
ATOM 3593 O O . LEU C 1 103 ? 23.246 47.677 31.891 1.00 15.55 123 LEU C O 1
ATOM 3598 N N . PHE C 1 104 ? 24.886 48.980 31.073 1.00 18.75 124 PHE C N 1
ATOM 3599 C CA . PHE C 1 104 ? 24.130 49.592 29.980 1.00 17.49 124 PHE C CA 1
ATOM 3600 C C . PHE C 1 104 ? 24.800 49.190 28.669 1.00 16.64 124 PHE C C 1
ATOM 3601 O O . PHE C 1 104 ? 25.856 49.696 28.319 1.00 15.55 124 PHE C O 1
ATOM 3609 N N . LEU C 1 105 ? 24.178 48.244 27.969 1.00 16.60 125 LEU C N 1
ATOM 3610 C CA . LEU C 1 105 ? 24.709 47.739 26.739 1.00 16.22 125 LEU C CA 1
ATOM 3611 C C . LEU C 1 105 ? 24.089 48.581 25.611 1.00 17.00 125 LEU C C 1
ATOM 3612 O O . LEU C 1 105 ? 22.927 48.355 25.233 1.00 16.18 125 LEU C O 1
ATOM 3617 N N . SER C 1 106 ? 24.878 49.515 25.064 1.00 17.45 126 SER C N 1
ATOM 3618 C CA . SER C 1 106 ? 24.363 50.580 24.168 1.00 19.42 126 SER C CA 1
ATOM 3619 C C . SER C 1 106 ? 25.010 50.664 22.784 1.00 18.28 126 SER C C 1
ATOM 3620 O O . SER C 1 106 ? 26.051 50.089 22.534 1.00 18.22 126 SER C O 1
ATOM 3623 N N . ASN C 1 107 ? 24.386 51.449 21.915 1.00 19.14 127 ASN C N 1
ATOM 3624 C CA . ASN C 1 107 ? 24.859 51.691 20.523 1.00 20.00 127 ASN C CA 1
ATOM 3625 C C . ASN C 1 107 ? 25.703 52.949 20.372 1.00 21.94 127 ASN C C 1
ATOM 3626 O O . ASN C 1 107 ? 25.998 53.377 19.232 1.00 22.84 127 ASN C O 1
ATOM 3631 N N . HIS C 1 108 ? 26.137 53.480 21.525 1.00 22.40 128 HIS C N 1
ATOM 3632 C CA . HIS C 1 108 ? 27.051 54.616 21.633 1.00 23.46 128 HIS C CA 1
ATOM 3633 C C . HIS C 1 108 ? 28.434 54.040 21.462 1.00 24.04 128 HIS C C 1
ATOM 3634 O O . HIS C 1 108 ? 29.162 53.846 22.426 1.00 24.86 128 HIS C O 1
ATOM 3647 N N . ILE C 1 109 ? 28.779 53.684 20.231 1.00 27.06 129 ILE C N 1
ATOM 3648 C CA . ILE C 1 109 ? 30.047 52.990 19.964 1.00 30.19 129 ILE C CA 1
ATOM 3649 C C . ILE C 1 109 ? 30.980 53.987 19.262 1.00 32.92 129 ILE C C 1
ATOM 3650 O O . ILE C 1 109 ? 30.828 54.299 18.042 1.00 30.27 129 ILE C O 1
ATOM 3655 N N . PHE C 1 110 ? 31.912 54.503 20.072 1.00 33.72 130 PHE C N 1
ATOM 3656 C CA . PHE C 1 110 ? 32.934 55.434 19.623 1.00 39.20 130 PHE C CA 1
ATOM 3657 C C . PHE C 1 110 ? 34.330 54.988 20.111 1.00 34.97 130 PHE C C 1
ATOM 3658 O O . PHE C 1 110 ? 34.486 54.240 21.093 1.00 33.57 130 PHE C O 1
ATOM 3666 N N . GLY C 1 111 ? 35.340 55.437 19.391 1.00 32.33 131 GLY C N 1
ATOM 3667 C CA . GLY C 1 111 ? 36.705 55.269 19.823 1.00 29.80 131 GLY C CA 1
ATOM 3668 C C . GLY C 1 111 ? 37.308 53.897 19.564 1.00 27.24 131 GLY C C 1
ATOM 3669 O O . GLY C 1 111 ? 36.849 53.138 18.690 1.00 25.97 131 GLY C O 1
ATOM 3670 N N . ASN C 1 112 ? 38.348 53.597 20.341 1.00 20.89 132 ASN C N 1
ATOM 3671 C CA . ASN C 1 112 ? 39.223 52.467 20.085 1.00 21.50 132 ASN C CA 1
ATOM 3672 C C . ASN C 1 112 ? 38.996 51.346 21.061 1.00 19.50 132 ASN C C 1
ATOM 3673 O O . ASN C 1 112 ? 39.793 50.400 21.107 1.00 22.39 132 ASN C O 1
ATOM 3678 N N . GLY C 1 113 ? 37.896 51.419 21.805 1.00 17.86 133 GLY C N 1
ATOM 3679 C CA . GLY C 1 113 ? 37.574 50.401 22.788 1.00 17.37 133 GLY C CA 1
ATOM 3680 C C . GLY C 1 113 ? 37.611 48.971 22.272 1.00 16.53 133 GLY C C 1
ATOM 3681 O O . GLY C 1 113 ? 38.140 48.098 22.936 1.00 19.21 133 GLY C O 1
ATOM 3682 N N . ILE C 1 114 ? 37.074 48.711 21.094 1.00 17.36 134 ILE C N 1
ATOM 3683 C CA . ILE C 1 114 ? 37.006 47.349 20.590 1.00 18.43 134 ILE C CA 1
ATOM 3684 C C . ILE C 1 114 ? 38.399 46.833 20.246 1.00 18.29 134 ILE C C 1
ATOM 3685 O O . ILE C 1 114 ? 38.798 45.751 20.692 1.00 18.28 134 ILE C O 1
ATOM 3690 N N . VAL C 1 115 ? 39.127 47.609 19.448 1.00 17.38 135 VAL C N 1
ATOM 3691 C CA . VAL C 1 115 ? 40.443 47.175 19.010 1.00 18.17 135 VAL C CA 1
ATOM 3692 C C . VAL C 1 115 ? 41.403 47.101 20.183 1.00 16.87 135 VAL C C 1
ATOM 3693 O O . VAL C 1 115 ? 42.219 46.216 20.220 1.00 17.15 135 VAL C O 1
ATOM 3697 N N . ASN C 1 116 ? 41.283 48.017 21.142 1.00 17.77 136 ASN C N 1
ATOM 3698 C CA . ASN C 1 116 ? 42.189 48.027 22.288 1.00 17.79 136 ASN C CA 1
ATOM 3699 C C . ASN C 1 116 ? 41.894 46.936 23.319 1.00 16.86 136 ASN C C 1
ATOM 3700 O O . ASN C 1 116 ? 42.806 46.371 23.920 1.00 16.92 136 ASN C O 1
ATOM 3705 N N . ALA C 1 117 ? 40.621 46.661 23.522 1.00 16.40 137 ALA C N 1
ATOM 3706 C CA . ALA C 1 117 ? 40.180 45.618 24.429 1.00 16.79 137 ALA C CA 1
ATOM 3707 C C . ALA C 1 117 ? 40.463 44.220 23.907 1.00 18.27 137 ALA C C 1
ATOM 3708 O O . ALA C 1 117 ? 40.754 43.280 24.676 1.00 18.38 137 ALA C O 1
ATOM 3710 N N . THR C 1 118 ? 40.351 44.064 22.595 1.00 18.31 138 THR C N 1
ATOM 3711 C CA . THR C 1 118 ? 40.484 42.748 21.996 1.00 18.25 138 THR C CA 1
ATOM 3712 C C . THR C 1 118 ? 41.892 42.477 21.480 1.00 20.10 138 THR C C 1
ATOM 3713 O O . THR C 1 118 ? 42.267 41.323 21.331 1.00 20.06 138 THR C O 1
ATOM 3717 N N . GLY C 1 119 ? 42.651 43.542 21.193 1.00 20.20 139 GLY C N 1
ATOM 3718 C CA . GLY C 1 119 ? 43.956 43.407 20.591 1.00 20.19 139 GLY C CA 1
ATOM 3719 C C . GLY C 1 119 ? 43.967 42.994 19.125 1.00 20.58 139 GLY C C 1
ATOM 3720 O O . GLY C 1 119 ? 45.019 42.629 18.601 1.00 21.29 139 GLY C O 1
ATOM 3721 N N . ILE C 1 120 ? 42.829 43.076 18.444 1.00 20.30 140 ILE C N 1
ATOM 3722 C CA . ILE C 1 120 ? 42.783 42.610 17.029 1.00 19.43 140 ILE C CA 1
ATOM 3723 C C . ILE C 1 120 ? 43.483 43.555 16.038 1.00 20.57 140 ILE C C 1
ATOM 3724 O O . ILE C 1 120 ? 43.890 43.116 14.958 1.00 21.75 140 ILE C O 1
ATOM 3729 N N . ALA C 1 121 ? 43.588 44.846 16.369 1.00 19.04 141 ALA C N 1
ATOM 3730 C CA . ALA C 1 121 ? 44.337 45.784 15.527 1.00 18.29 141 ALA C CA 1
ATOM 3731 C C . ALA C 1 121 ? 45.073 46.771 16.388 1.00 18.27 141 ALA C C 1
ATOM 3732 O O . ALA C 1 121 ? 44.586 47.150 17.448 1.00 20.82 141 ALA C O 1
ATOM 3753 N N . GLU C 1 124 ? 50.386 50.341 15.044 1.00 21.10 144 GLU C N 1
ATOM 3754 C CA . GLU C 1 124 ? 51.592 49.853 14.373 1.00 22.51 144 GLU C CA 1
ATOM 3755 C C . GLU C 1 124 ? 51.309 48.964 13.166 1.00 21.17 144 GLU C C 1
ATOM 3756 O O . GLU C 1 124 ? 52.164 48.784 12.339 1.00 23.70 144 GLU C O 1
ATOM 3762 N N . ASP C 1 125 ? 50.097 48.457 13.045 1.00 19.79 145 ASP C N 1
ATOM 3763 C CA . ASP C 1 125 ? 49.682 47.648 11.904 1.00 20.55 145 ASP C CA 1
ATOM 3764 C C . ASP C 1 125 ? 49.458 48.468 10.627 1.00 19.55 145 ASP C C 1
ATOM 3765 O O . ASP C 1 125 ? 49.362 47.879 9.549 1.00 20.14 145 ASP C O 1
ATOM 3770 N N . PHE C 1 126 ? 49.384 49.797 10.753 1.00 19.04 146 PHE C N 1
ATOM 3771 C CA . PHE C 1 126 ? 48.972 50.697 9.658 1.00 18.22 146 PHE C CA 1
ATOM 3772 C C . PHE C 1 126 ? 50.089 51.679 9.262 1.00 19.66 146 PHE C C 1
ATOM 3773 O O . PHE C 1 126 ? 50.922 52.058 10.070 1.00 18.69 146 PHE C O 1
ATOM 3781 N N . ASP C 1 127 ? 50.095 52.086 8.002 1.00 19.74 147 ASP C N 1
ATOM 3782 C CA . ASP C 1 127 ? 51.091 53.025 7.531 1.00 21.14 147 ASP C CA 1
ATOM 3783 C C . ASP C 1 127 ? 50.684 54.455 7.885 1.00 19.72 147 ASP C C 1
ATOM 3784 O O . ASP C 1 127 ? 51.526 55.319 8.009 1.00 18.49 147 ASP C O 1
ATOM 3789 N N . ARG C 1 128 ? 49.387 54.707 8.021 1.00 19.37 148 ARG C N 1
ATOM 3790 C CA . ARG C 1 128 ? 48.915 56.055 8.325 1.00 18.32 148 ARG C CA 1
ATOM 3791 C C . ARG C 1 128 ? 47.926 56.033 9.483 1.00 17.76 148 ARG C C 1
ATOM 3792 O O . ARG C 1 128 ? 47.215 55.062 9.670 1.00 18.20 148 ARG C O 1
ATOM 3807 N N . ILE C 1 129 ? 47.936 57.072 10.296 1.00 17.51 149 ILE C N 1
ATOM 3808 C CA . ILE C 1 129 ? 47.024 57.150 11.433 1.00 20.33 149 ILE C CA 1
ATOM 3809 C C . ILE C 1 129 ? 45.551 57.166 10.932 1.00 18.86 149 ILE C C 1
ATOM 3810 O O . ILE C 1 129 ? 44.691 56.548 11.527 1.00 17.91 149 ILE C O 1
ATOM 3815 N N . ILE C 1 130 ? 45.290 57.834 9.814 1.00 18.73 150 ILE C N 1
ATOM 3816 C CA . ILE C 1 130 ? 43.934 57.895 9.276 1.00 20.06 150 ILE C CA 1
ATOM 3817 C C . ILE C 1 130 ? 43.404 56.494 8.894 1.00 19.39 150 ILE C C 1
ATOM 3818 O O . ILE C 1 130 ? 42.215 56.227 9.013 1.00 18.96 150 ILE C O 1
ATOM 3823 N N . ASP C 1 131 ? 44.296 55.608 8.442 1.00 18.87 151 ASP C N 1
ATOM 3824 C CA . ASP C 1 131 ? 43.914 54.223 8.126 1.00 18.28 151 ASP C CA 1
ATOM 3825 C C . ASP C 1 131 ? 43.441 53.455 9.386 1.00 17.43 151 ASP C C 1
ATOM 3826 O O . ASP C 1 131 ? 42.452 52.711 9.349 1.00 16.32 151 ASP C O 1
ATOM 3831 N N . PHE C 1 132 ? 44.162 53.625 10.486 1.00 17.96 152 PHE C N 1
ATOM 3832 C CA . PHE C 1 132 ? 43.770 53.060 11.776 1.00 17.72 152 PHE C CA 1
ATOM 3833 C C . PHE C 1 132 ? 42.397 53.629 12.221 1.00 18.63 152 PHE C C 1
ATOM 3834 O O . PHE C 1 132 ? 41.491 52.865 12.531 1.00 18.83 152 PHE C O 1
ATOM 3842 N N . ASN C 1 133 ? 42.250 54.955 12.217 1.00 17.58 153 ASN C N 1
ATOM 3843 C CA . ASN C 1 133 ? 41.031 55.624 12.614 1.00 18.94 153 ASN C CA 1
ATOM 3844 C C . ASN C 1 133 ? 39.830 55.176 11.713 1.00 18.13 153 ASN C C 1
ATOM 3845 O O . ASN C 1 133 ? 38.785 54.776 12.236 1.00 18.62 153 ASN C O 1
ATOM 3854 N N . LEU C 1 134 ? 39.970 55.200 10.391 1.00 18.18 154 LEU C N 1
ATOM 3855 C CA . LEU C 1 134 ? 38.842 54.792 9.531 1.00 17.84 154 LEU C CA 1
ATOM 3856 C C . LEU C 1 134 ? 38.476 53.324 9.736 1.00 17.29 154 LEU C C 1
ATOM 3857 O O . LEU C 1 134 ? 37.320 52.989 9.696 1.00 15.55 154 LEU C O 1
ATOM 3862 N N . THR C 1 135 ? 39.478 52.455 9.943 1.00 16.37 155 THR C N 1
ATOM 3863 C CA . THR C 1 135 ? 39.241 51.049 10.218 1.00 15.91 155 THR C CA 1
ATOM 3864 C C . THR C 1 135 ? 38.450 50.862 11.507 1.00 17.27 155 THR C C 1
ATOM 3865 O O . THR C 1 135 ? 37.451 50.117 11.546 1.00 17.28 155 THR C O 1
ATOM 3869 N N . ALA C 1 136 ? 38.873 51.565 12.558 1.00 16.73 156 ALA C N 1
ATOM 3870 C CA . ALA C 1 136 ? 38.133 51.529 13.837 1.00 18.57 156 ALA C CA 1
ATOM 3871 C C . ALA C 1 136 ? 36.690 52.024 13.667 1.00 17.20 156 ALA C C 1
ATOM 3872 O O . ALA C 1 136 ? 35.770 51.413 14.193 1.00 15.88 156 ALA C O 1
ATOM 3874 N N . THR C 1 137 ? 36.529 53.130 12.937 1.00 18.32 157 THR C N 1
ATOM 3875 C CA . THR C 1 137 ? 35.217 53.718 12.632 1.00 18.21 157 THR C CA 1
ATOM 3876 C C . THR C 1 137 ? 34.307 52.738 11.888 1.00 16.91 157 THR C C 1
ATOM 3877 O O . THR C 1 137 ? 33.171 52.532 12.281 1.00 17.14 157 THR C O 1
ATOM 3881 N N . GLU C 1 138 ? 34.830 52.096 10.851 1.00 17.23 158 GLU C N 1
ATOM 3882 C CA . GLU C 1 138 ? 34.050 51.082 10.111 1.00 17.38 158 GLU C CA 1
ATOM 3883 C C . GLU C 1 138 ? 33.690 49.859 10.990 1.00 16.82 158 GLU C C 1
ATOM 3884 O O . GLU C 1 138 ? 32.576 49.338 10.884 1.00 16.18 158 GLU C O 1
ATOM 3890 N N . LEU C 1 139 ? 34.620 49.397 11.825 1.00 14.24 159 LEU C N 1
ATOM 3891 C CA . LEU C 1 139 ? 34.323 48.297 12.725 1.00 16.48 159 LEU C CA 1
ATOM 3892 C C . LEU C 1 139 ? 33.218 48.679 13.747 1.00 17.24 159 LEU C C 1
ATOM 3893 O O . LEU C 1 139 ? 32.297 47.901 13.995 1.00 16.99 159 LEU C O 1
ATOM 3898 N N . ASN C 1 140 ? 33.310 49.883 14.305 1.00 17.16 160 ASN C N 1
ATOM 3899 C CA . ASN C 1 140 ? 32.273 50.413 15.190 1.00 18.39 160 ASN C CA 1
ATOM 3900 C C . ASN C 1 140 ? 30.895 50.444 14.501 1.00 17.79 160 ASN C C 1
ATOM 3901 O O . ASN C 1 140 ? 29.873 50.125 15.118 1.00 16.03 160 ASN C O 1
ATOM 3915 N N . ILE C 1 142 ? 29.902 48.446 12.095 1.00 15.45 162 ILE C N 1
ATOM 3916 C CA . ILE C 1 142 ? 29.443 47.059 11.981 1.00 15.12 162 ILE C CA 1
ATOM 3917 C C . ILE C 1 142 ? 28.755 46.631 13.273 1.00 15.30 162 ILE C C 1
ATOM 3918 O O . ILE C 1 142 ? 27.641 46.124 13.259 1.00 16.41 162 ILE C O 1
ATOM 3923 N N . VAL C 1 143 ? 29.385 46.928 14.400 1.00 16.70 163 VAL C N 1
ATOM 3924 C CA . VAL C 1 143 ? 28.864 46.525 15.696 1.00 16.35 163 VAL C CA 1
ATOM 3925 C C . VAL C 1 143 ? 27.566 47.308 16.023 1.00 16.70 163 VAL C C 1
ATOM 3926 O O . VAL C 1 143 ? 26.578 46.708 16.416 1.00 17.78 163 VAL C O 1
ATOM 3948 N N . GLU C 1 145 ? 25.337 48.570 14.037 1.00 19.10 165 GLU C N 1
ATOM 3949 C CA . GLU C 1 145 ? 24.249 48.219 13.146 1.00 19.33 165 GLU C CA 1
ATOM 3950 C C . GLU C 1 145 ? 23.896 46.735 13.228 1.00 18.86 165 GLU C C 1
ATOM 3951 O O . GLU C 1 145 ? 22.735 46.383 13.360 1.00 19.12 165 GLU C O 1
ATOM 3957 N N . GLU C 1 146 ? 24.909 45.870 13.197 1.00 19.46 166 GLU C N 1
ATOM 3958 C CA . GLU C 1 146 ? 24.685 44.438 13.020 1.00 19.42 166 GLU C CA 1
ATOM 3959 C C . GLU C 1 146 ? 24.705 43.634 14.310 1.00 18.52 166 GLU C C 1
ATOM 3960 O O . GLU C 1 146 ? 24.405 42.431 14.271 1.00 19.79 166 GLU C O 1
ATOM 3966 N N . VAL C 1 147 ? 25.060 44.274 15.438 1.00 17.97 167 VAL C N 1
ATOM 3967 C CA . VAL C 1 147 ? 24.899 43.669 16.743 1.00 17.24 167 VAL C CA 1
ATOM 3968 C C . VAL C 1 147 ? 23.818 44.408 17.521 1.00 18.30 167 VAL C C 1
ATOM 3969 O O . VAL C 1 147 ? 22.782 43.826 17.860 1.00 17.87 167 VAL C O 1
ATOM 3973 N N . VAL C 1 148 ? 24.029 45.687 17.792 1.00 19.43 168 VAL C N 1
ATOM 3974 C CA . VAL C 1 148 ? 23.151 46.403 18.715 1.00 19.80 168 VAL C CA 1
ATOM 3975 C C . VAL C 1 148 ? 21.783 46.762 18.117 1.00 18.99 168 VAL C C 1
ATOM 3976 O O . VAL C 1 148 ? 20.742 46.361 18.650 1.00 17.99 168 VAL C O 1
ATOM 3980 N N . ASN C 1 149 ? 21.781 47.533 17.036 1.00 17.95 169 ASN C N 1
ATOM 3981 C CA . ASN C 1 149 ? 20.534 48.034 16.450 1.00 18.54 169 ASN C CA 1
ATOM 3982 C C . ASN C 1 149 ? 19.671 46.889 15.949 1.00 18.24 169 ASN C C 1
ATOM 3983 O O . ASN C 1 149 ? 18.465 46.856 16.116 1.00 17.20 169 ASN C O 1
ATOM 3988 N N . SER C 1 150 ? 20.343 45.929 15.353 1.00 19.65 170 SER C N 1
ATOM 3989 C CA . SER C 1 150 ? 19.748 44.680 14.952 1.00 19.76 170 SER C CA 1
ATOM 3990 C C . SER C 1 150 ? 19.006 43.946 16.103 1.00 17.05 170 SER C C 1
ATOM 3991 O O . SER C 1 150 ? 17.896 43.474 15.945 1.00 18.69 170 SER C O 1
ATOM 3994 N N . PHE C 1 151 ? 19.621 43.863 17.255 1.00 16.43 171 PHE C N 1
ATOM 3995 C CA . PHE C 1 151 ? 19.044 43.221 18.429 1.00 16.37 171 PHE C CA 1
ATOM 3996 C C . PHE C 1 151 ? 17.857 43.984 18.974 1.00 16.93 171 PHE C C 1
ATOM 3997 O O . PHE C 1 151 ? 16.845 43.401 19.335 1.00 17.30 171 PHE C O 1
ATOM 4005 N N . LEU C 1 152 ? 17.978 45.301 19.026 1.00 17.92 172 LEU C N 1
ATOM 4006 C CA . LEU C 1 152 ? 16.895 46.164 19.494 1.00 15.85 172 LEU C CA 1
ATOM 4007 C C . LEU C 1 152 ? 15.695 46.017 18.575 1.00 17.51 172 LEU C C 1
ATOM 4008 O O . LEU C 1 152 ? 14.545 45.998 19.040 1.00 14.09 172 LEU C O 1
ATOM 4024 N N . GLN C 1 154 ? 14.984 43.237 16.783 1.00 18.95 174 GLN C N 1
ATOM 4025 C CA . GLN C 1 154 ? 14.400 41.928 17.064 1.00 19.84 174 GLN C CA 1
ATOM 4026 C C . GLN C 1 154 ? 13.580 41.915 18.363 1.00 17.90 174 GLN C C 1
ATOM 4027 O O . GLN C 1 154 ? 12.583 41.255 18.449 1.00 17.16 174 GLN C O 1
ATOM 4033 N N . LEU C 1 155 ? 13.989 42.670 19.364 1.00 17.71 175 LEU C N 1
ATOM 4034 C CA . LEU C 1 155 ? 13.164 42.826 20.578 1.00 17.36 175 LEU C CA 1
ATOM 4035 C C . LEU C 1 155 ? 11.765 43.406 20.249 1.00 17.63 175 LEU C C 1
ATOM 4036 O O . LEU C 1 155 ? 10.763 42.902 20.745 1.00 17.55 175 LEU C O 1
ATOM 4041 N N . SER C 1 156 ? 11.725 44.416 19.390 1.00 17.41 176 SER C N 1
ATOM 4042 C CA . SER C 1 156 ? 10.496 45.100 19.022 1.00 17.99 176 SER C CA 1
ATOM 4043 C C . SER C 1 156 ? 9.551 44.184 18.224 1.00 18.33 176 SER C C 1
ATOM 4044 O O . SER C 1 156 ? 8.346 44.383 18.205 1.00 18.95 176 SER C O 1
ATOM 4056 N N . GLY C 1 158 ? 9.243 41.014 18.969 1.00 19.73 178 GLY C N 1
ATOM 4057 C CA . GLY C 1 158 ? 8.787 39.978 19.889 1.00 18.44 178 GLY C CA 1
ATOM 4058 C C . GLY C 1 158 ? 9.843 39.038 20.420 1.00 18.75 178 GLY C C 1
ATOM 4059 O O . GLY C 1 158 ? 9.497 38.129 21.158 1.00 18.92 178 GLY C O 1
ATOM 4060 N N . ALA C 1 159 ? 11.120 39.244 20.078 1.00 16.88 179 ALA C N 1
ATOM 4061 C CA . ALA C 1 159 ? 12.191 38.309 20.495 1.00 18.58 179 ALA C CA 1
ATOM 4062 C C . ALA C 1 159 ? 12.379 38.271 22.011 1.00 17.69 179 ALA C C 1
ATOM 4063 O O . ALA C 1 159 ? 12.802 37.284 22.566 1.00 18.85 179 ALA C O 1
ATOM 4065 N N . GLY C 1 160 ? 12.072 39.369 22.675 1.00 18.20 180 GLY C N 1
ATOM 4066 C CA . GLY C 1 160 ? 12.209 39.433 24.108 1.00 17.35 180 GLY C CA 1
ATOM 4067 C C . GLY C 1 160 ? 11.728 40.748 24.669 1.00 18.33 180 GLY C C 1
ATOM 4068 O O . GLY C 1 160 ? 11.345 41.646 23.929 1.00 17.47 180 GLY C O 1
ATOM 4069 N N . SER C 1 161 ? 11.755 40.865 25.993 1.00 17.67 181 SER C N 1
ATOM 4070 C CA . SER C 1 161 ? 11.324 42.081 26.668 1.00 18.93 181 SER C CA 1
ATOM 4071 C C . SER C 1 161 ? 11.999 42.228 28.020 1.00 18.83 181 SER C C 1
ATOM 4072 O O . SER C 1 161 ? 12.890 41.478 28.340 1.00 17.86 181 SER C O 1
ATOM 4075 N N . VAL C 1 162 ? 11.582 43.219 28.801 1.00 19.07 182 VAL C N 1
ATOM 4076 C CA . VAL C 1 162 ? 12.032 43.361 30.183 1.00 18.07 182 VAL C CA 1
ATOM 4077 C C . VAL C 1 162 ? 11.782 42.022 30.872 1.00 17.13 182 VAL C C 1
ATOM 4078 O O . VAL C 1 162 ? 10.739 41.414 30.713 1.00 17.64 182 VAL C O 1
ATOM 4082 N N . GLY C 1 163 ? 12.795 41.529 31.563 1.00 17.46 183 GLY C N 1
ATOM 4083 C CA . GLY C 1 163 ? 12.725 40.240 32.194 1.00 17.23 183 GLY C CA 1
ATOM 4084 C C . GLY C 1 163 ? 13.363 39.111 31.436 1.00 17.20 183 GLY C C 1
ATOM 4085 O O . GLY C 1 163 ? 13.635 38.090 32.037 1.00 18.03 183 GLY C O 1
ATOM 4086 N N . SER C 1 164 ? 13.604 39.274 30.140 1.00 17.53 184 SER C N 1
ATOM 4087 C CA . SER C 1 164 ? 14.282 38.235 29.352 1.00 18.44 184 SER C CA 1
ATOM 4088 C C . SER C 1 164 ? 15.737 38.149 29.697 1.00 16.84 184 SER C C 1
ATOM 4089 O O . SER C 1 164 ? 16.319 39.100 30.130 1.00 17.03 184 SER C O 1
ATOM 4092 N N . LEU C 1 165 ? 16.324 36.989 29.460 1.00 17.40 185 LEU C N 1
ATOM 4093 C CA . LEU C 1 165 ? 17.735 36.749 29.662 1.00 17.49 185 LEU C CA 1
ATOM 4094 C C . LEU C 1 165 ? 18.495 36.881 28.333 1.00 18.26 185 LEU C C 1
ATOM 4095 O O . LEU C 1 165 ? 18.050 36.389 27.279 1.00 16.56 185 LEU C O 1
ATOM 4100 N N . VAL C 1 166 ? 19.634 37.582 28.392 1.00 18.64 186 VAL C N 1
ATOM 4101 C CA . VAL C 1 166 ? 20.471 37.856 27.227 1.00 18.02 186 VAL C CA 1
ATOM 4102 C C . VAL C 1 166 ? 21.913 37.403 27.490 1.00 18.87 186 VAL C C 1
ATOM 4103 O O . VAL C 1 166 ? 22.544 37.887 28.422 1.00 20.56 186 VAL C O 1
ATOM 4110 N N . ARG C 1 167 ? 22.434 36.485 26.670 1.00 20.63 187 ARG C N 1
ATOM 4111 C CA . ARG C 1 167 ? 23.882 36.201 26.626 1.00 23.57 187 ARG C CA 1
ATOM 4112 C C . ARG C 1 167 ? 24.569 37.373 25.961 1.00 19.80 187 ARG C C 1
ATOM 4113 O O . ARG C 1 167 ? 24.094 37.865 24.950 1.00 18.23 187 ARG C O 1
ATOM 4121 N N . PHE C 1 168 ? 25.679 37.821 26.533 1.00 17.90 188 PHE C N 1
ATOM 4122 C CA . PHE C 1 168 ? 26.440 38.925 25.982 1.00 16.46 188 PHE C CA 1
ATOM 4123 C C . PHE C 1 168 ? 27.964 38.730 26.074 1.00 15.94 188 PHE C C 1
ATOM 4124 O O . PHE C 1 168 ? 28.473 37.998 26.917 1.00 14.17 188 PHE C O 1
ATOM 4132 N N . ILE C 1 169 ? 28.667 39.396 25.166 1.00 17.27 189 ILE C N 1
ATOM 4133 C CA . ILE C 1 169 ? 30.103 39.683 25.252 1.00 15.99 189 ILE C CA 1
ATOM 4134 C C . ILE C 1 169 ? 30.171 41.186 25.040 1.00 15.96 189 ILE C C 1
ATOM 4135 O O . ILE C 1 169 ? 29.544 41.669 24.133 1.00 16.95 189 ILE C O 1
ATOM 4140 N N . ALA C 1 170 ? 30.847 41.916 25.928 1.00 15.50 190 ALA C N 1
ATOM 4141 C CA . ALA C 1 170 ? 30.879 43.365 25.888 1.00 16.24 190 ALA C CA 1
ATOM 4142 C C . ALA C 1 170 ? 32.249 43.917 26.331 1.00 16.42 190 ALA C C 1
ATOM 4143 O O . ALA C 1 170 ? 33.035 43.255 27.007 1.00 14.50 190 ALA C O 1
ATOM 4145 N N . VAL C 1 171 ? 32.517 45.124 25.878 1.00 16.58 191 VAL C N 1
ATOM 4146 C CA . VAL C 1 171 ? 33.780 45.818 26.093 1.00 16.70 191 VAL C CA 1
ATOM 4147 C C . VAL C 1 171 ? 33.480 47.083 26.852 1.00 16.72 191 VAL C C 1
ATOM 4148 O O . VAL C 1 171 ? 32.488 47.729 26.577 1.00 16.19 191 VAL C O 1
ATOM 4152 N N . PHE C 1 172 ? 34.323 47.434 27.810 1.00 18.24 192 PHE C N 1
ATOM 4153 C CA . PHE C 1 172 ? 34.275 48.739 28.432 1.00 16.40 192 PHE C CA 1
ATOM 4154 C C . PHE C 1 172 ? 35.687 49.236 28.811 1.00 18.05 192 PHE C C 1
ATOM 4155 O O . PHE C 1 172 ? 36.628 48.455 28.882 1.00 16.33 192 PHE C O 1
ATOM 4163 N N . THR C 1 173 ? 35.798 50.551 28.986 1.00 18.75 193 THR C N 1
ATOM 4164 C CA . THR C 1 173 ? 37.032 51.252 29.234 1.00 18.48 193 THR C CA 1
ATOM 4165 C C . THR C 1 173 ? 36.883 51.986 30.556 1.00 17.44 193 THR C C 1
ATOM 4166 O O . THR C 1 173 ? 35.895 52.678 30.787 1.00 17.38 193 THR C O 1
ATOM 4170 N N . LEU C 1 174 ? 37.872 51.833 31.420 1.00 16.66 194 LEU C N 1
ATOM 4171 C CA . LEU C 1 174 ? 37.944 52.579 32.649 1.00 16.36 194 LEU C CA 1
ATOM 4172 C C . LEU C 1 174 ? 39.198 53.422 32.676 1.00 16.31 194 LEU C C 1
ATOM 4173 O O . LEU C 1 174 ? 40.179 53.062 32.120 1.00 16.75 194 LEU C O 1
ATOM 4178 N N . LEU C 1 175 ? 39.147 54.545 33.379 1.00 16.99 195 LEU C N 1
ATOM 4179 C CA . LEU C 1 175 ? 40.328 55.332 33.637 1.00 17.44 195 LEU C CA 1
ATOM 4180 C C . LEU C 1 175 ? 40.845 54.890 34.990 1.00 18.42 195 LEU C C 1
ATOM 4181 O O . LEU C 1 175 ? 40.075 54.813 35.937 1.00 18.74 195 LEU C O 1
ATOM 4195 N N . ASP C 1 177 ? 42.092 54.938 38.547 1.00 19.84 197 ASP C N 1
ATOM 4196 C CA . ASP C 1 177 ? 41.757 55.812 39.690 1.00 20.57 197 ASP C CA 1
ATOM 4197 C C . ASP C 1 177 ? 40.424 56.592 39.566 1.00 20.01 197 ASP C C 1
ATOM 4198 O O . ASP C 1 177 ? 40.102 57.400 40.415 1.00 19.95 197 ASP C O 1
ATOM 4203 N N . GLU C 1 178 ? 39.639 56.325 38.535 1.00 21.81 198 GLU C N 1
ATOM 4204 C CA . GLU C 1 178 ? 38.305 56.875 38.454 1.00 22.74 198 GLU C CA 1
ATOM 4205 C C . GLU C 1 178 ? 37.373 55.972 39.274 1.00 23.11 198 GLU C C 1
ATOM 4206 O O . GLU C 1 178 ? 37.515 54.745 39.277 1.00 21.16 198 GLU C O 1
ATOM 4212 N N . GLU C 1 179 ? 36.450 56.582 40.020 1.00 24.64 199 GLU C N 1
ATOM 4213 C CA . GLU C 1 179 ? 35.483 55.792 40.795 1.00 25.38 199 GLU C CA 1
ATOM 4214 C C . GLU C 1 179 ? 34.599 55.030 39.835 1.00 24.10 199 GLU C C 1
ATOM 4215 O O . GLU C 1 179 ? 34.224 55.547 38.790 1.00 25.89 199 GLU C O 1
ATOM 4221 N N . ILE C 1 180 ? 34.326 53.773 40.159 1.00 25.14 200 ILE C N 1
ATOM 4222 C CA . ILE C 1 180 ? 33.392 52.956 39.375 1.00 25.36 200 ILE C CA 1
ATOM 4223 C C . ILE C 1 180 ? 31.964 53.466 39.625 1.00 23.75 200 ILE C C 1
ATOM 4224 O O . ILE C 1 180 ? 31.514 53.597 40.781 1.00 23.25 200 ILE C O 1
ATOM 4236 N N . TYR C 1 182 ? 27.954 52.910 38.385 1.00 18.80 202 TYR C N 1
ATOM 4237 C CA . TYR C 1 182 ? 27.009 52.037 37.746 1.00 18.65 202 TYR C CA 1
ATOM 4238 C C . TYR C 1 182 ? 25.808 52.869 37.271 1.00 17.21 202 TYR C C 1
ATOM 4239 O O . TYR C 1 182 ? 25.502 53.912 37.858 1.00 17.76 202 TYR C O 1
ATOM 4248 N N . PRO C 1 183 ? 25.138 52.423 36.201 1.00 17.06 203 PRO C N 1
ATOM 4249 C CA . PRO C 1 183 ? 25.530 51.292 35.346 1.00 16.34 203 PRO C CA 1
ATOM 4250 C C . PRO C 1 183 ? 26.796 51.539 34.532 1.00 17.01 203 PRO C C 1
ATOM 4251 O O . PRO C 1 183 ? 27.023 52.627 34.060 1.00 17.73 203 PRO C O 1
ATOM 4255 N N . ILE C 1 184 ? 27.609 50.518 34.347 1.00 18.55 204 ILE C N 1
ATOM 4256 C CA . ILE C 1 184 ? 28.745 50.624 33.467 1.00 18.85 204 ILE C CA 1
ATOM 4257 C C . ILE C 1 184 ? 28.264 50.520 32.016 1.00 19.93 204 ILE C C 1
ATOM 4258 O O . ILE C 1 184 ? 27.559 49.591 31.653 1.00 18.96 204 ILE C O 1
ATOM 4263 N N . GLU C 1 185 ? 28.593 51.523 31.201 1.00 21.07 205 GLU C N 1
ATOM 4264 C CA . GLU C 1 185 ? 28.210 51.511 29.800 1.00 22.45 205 GLU C CA 1
ATOM 4265 C C . GLU C 1 185 ? 29.239 50.705 29.047 1.00 19.78 205 GLU C C 1
ATOM 4266 O O . GLU C 1 185 ? 30.415 50.937 29.175 1.00 18.50 205 GLU C O 1
ATOM 4272 N N . ALA C 1 186 ? 28.771 49.741 28.278 1.00 18.94 206 ALA C N 1
ATOM 4273 C CA . ALA C 1 186 ? 29.644 48.803 27.627 1.00 18.31 206 ALA C CA 1
ATOM 4274 C C . ALA C 1 186 ? 29.155 48.660 26.181 1.00 18.05 206 ALA C C 1
ATOM 4275 O O . ALA C 1 186 ? 27.972 48.842 25.901 1.00 18.28 206 ALA C O 1
ATOM 4277 N N . ILE C 1 187 ? 30.085 48.343 25.293 1.00 18.50 207 ILE C N 1
ATOM 4278 C CA . ILE C 1 187 ? 29.846 48.101 23.874 1.00 18.29 207 ILE C CA 1
ATOM 4279 C C . ILE C 1 187 ? 29.642 46.610 23.680 1.00 16.98 207 ILE C C 1
ATOM 4280 O O . ILE C 1 187 ? 30.596 45.836 23.828 1.00 16.66 207 ILE C O 1
ATOM 4285 N N . PRO C 1 188 ? 28.427 46.197 23.289 1.00 17.61 208 PRO C N 1
ATOM 4286 C CA . PRO C 1 188 ? 28.183 44.799 23.086 1.00 16.39 208 PRO C CA 1
ATOM 4287 C C . PRO C 1 188 ? 28.689 44.299 21.731 1.00 17.97 208 PRO C C 1
ATOM 4288 O O . PRO C 1 188 ? 28.428 44.919 20.681 1.00 18.89 208 PRO C O 1
ATOM 4292 N N . LEU C 1 189 ? 29.451 43.192 21.783 1.00 17.48 209 LEU C N 1
ATOM 4293 C CA . LEU C 1 189 ? 29.983 42.526 20.608 1.00 17.83 209 LEU C CA 1
ATOM 4294 C C . LEU C 1 189 ? 29.119 41.314 20.246 1.00 18.59 209 LEU C C 1
ATOM 4295 O O . LEU C 1 189 ? 29.191 40.783 19.119 1.00 16.64 209 LEU C O 1
ATOM 4300 N N . TYR C 1 190 ? 28.337 40.870 21.227 1.00 18.68 210 TYR C N 1
ATOM 4301 C CA . TYR C 1 190 ? 27.500 39.722 21.101 1.00 18.98 210 TYR C CA 1
ATOM 4302 C C . TYR C 1 190 ? 26.281 39.898 22.010 1.00 18.72 210 TYR C C 1
ATOM 4303 O O . TYR C 1 190 ? 26.409 40.272 23.160 1.00 16.19 210 TYR C O 1
ATOM 4312 N N . LEU C 1 191 ? 25.099 39.623 21.461 1.00 19.46 211 LEU C N 1
ATOM 4313 C CA . LEU C 1 191 ? 23.842 39.796 22.160 1.00 20.30 211 LEU C CA 1
ATOM 4314 C C . LEU C 1 191 ? 22.836 38.802 21.639 1.00 21.20 211 LEU C C 1
ATOM 4315 O O . LEU C 1 191 ? 22.475 38.897 20.496 1.00 25.27 211 LEU C O 1
ATOM 4320 N N . GLU C 1 192 ? 22.377 37.868 22.467 1.00 22.55 212 GLU C N 1
ATOM 4321 C CA . GLU C 1 192 ? 21.341 36.925 22.061 1.00 25.70 212 GLU C CA 1
ATOM 4322 C C . GLU C 1 192 ? 20.451 36.580 23.237 1.00 24.57 212 GLU C C 1
ATOM 4323 O O . GLU C 1 192 ? 20.915 36.402 24.351 1.00 24.91 212 GLU C O 1
ATOM 4329 N N . ILE C 1 193 ? 19.164 36.455 22.963 1.00 22.19 213 ILE C N 1
ATOM 4330 C CA . ILE C 1 193 ? 18.208 36.013 23.962 1.00 22.93 213 ILE C CA 1
ATOM 4331 C C . ILE C 1 193 ? 18.509 34.576 24.329 1.00 23.87 213 ILE C C 1
ATOM 4332 O O . ILE C 1 193 ? 18.732 33.756 23.455 1.00 22.30 213 ILE C O 1
ATOM 4337 N N . GLN C 1 194 ? 18.529 34.276 25.627 1.00 26.56 214 GLN C N 1
ATOM 4338 C CA . GLN C 1 194 ? 18.508 32.876 26.104 1.00 29.14 214 GLN C CA 1
ATOM 4339 C C A GLN C 1 194 ? 17.052 32.401 26.193 0.50 27.23 214 GLN C C 1
ATOM 4340 C C B GLN C 1 194 ? 17.047 32.436 26.221 0.50 28.12 214 GLN C C 1
ATOM 4341 O O A GLN C 1 194 ? 16.731 31.254 25.879 0.50 24.63 214 GLN C O 1
ATOM 4342 O O B GLN C 1 194 ? 16.263 33.057 26.951 0.50 27.26 214 GLN C O 1
ATOM 4348 N N . PHE D 1 19 ? 25.896 27.826 9.865 1.00 24.94 39 PHE D N 1
ATOM 4349 C CA . PHE D 1 19 ? 26.580 28.339 8.633 1.00 24.03 39 PHE D CA 1
ATOM 4350 C C . PHE D 1 19 ? 26.104 29.761 8.321 1.00 22.94 39 PHE D C 1
ATOM 4351 O O . PHE D 1 19 ? 24.897 30.046 8.331 1.00 23.87 39 PHE D O 1
ATOM 4359 N N . ASP D 1 20 ? 27.056 30.650 8.061 1.00 22.09 40 ASP D N 1
ATOM 4360 C CA . ASP D 1 20 ? 26.747 32.051 7.767 1.00 20.72 40 ASP D CA 1
ATOM 4361 C C . ASP D 1 20 ? 27.028 32.361 6.302 1.00 18.98 40 ASP D C 1
ATOM 4362 O O . ASP D 1 20 ? 28.174 32.528 5.915 1.00 17.91 40 ASP D O 1
ATOM 4367 N N . PRO D 1 21 ? 25.968 32.424 5.486 1.00 19.14 41 PRO D N 1
ATOM 4368 C CA . PRO D 1 21 ? 26.173 32.663 4.055 1.00 18.60 41 PRO D CA 1
ATOM 4369 C C . PRO D 1 21 ? 26.522 34.111 3.745 1.00 17.10 41 PRO D C 1
ATOM 4370 O O . PRO D 1 21 ? 27.173 34.361 2.751 1.00 16.41 41 PRO D O 1
ATOM 4385 N N . ARG D 1 23 ? 28.436 36.194 5.662 1.00 18.82 43 ARG D N 1
ATOM 4386 C CA . ARG D 1 23 ? 29.880 36.206 5.881 1.00 17.14 43 ARG D CA 1
ATOM 4387 C C . ARG D 1 23 ? 30.633 35.481 4.758 1.00 16.80 43 ARG D C 1
ATOM 4388 O O . ARG D 1 23 ? 31.611 35.989 4.227 1.00 16.81 43 ARG D O 1
ATOM 4396 N N . TYR D 1 24 ? 30.188 34.282 4.419 1.00 17.47 44 TYR D N 1
ATOM 4397 C CA . TYR D 1 24 ? 30.870 33.482 3.398 1.00 17.52 44 TYR D CA 1
ATOM 4398 C C . TYR D 1 24 ? 30.915 34.227 2.074 1.00 16.67 44 TYR D C 1
ATOM 4399 O O . TYR D 1 24 ? 31.949 34.274 1.426 1.00 16.10 44 TYR D O 1
ATOM 4408 N N . ALA D 1 25 ? 29.798 34.832 1.691 1.00 15.88 45 ALA D N 1
ATOM 4409 C CA . ALA D 1 25 ? 29.742 35.613 0.449 1.00 16.22 45 ALA D CA 1
ATOM 4410 C C . ALA D 1 25 ? 30.661 36.833 0.456 1.00 15.01 45 ALA D C 1
ATOM 4411 O O . ALA D 1 25 ? 31.167 37.208 -0.576 1.00 13.99 45 ALA D O 1
ATOM 4413 N N . ARG D 1 26 ? 30.825 37.479 1.607 1.00 15.62 46 ARG D N 1
ATOM 4414 C CA . ARG D 1 26 ? 31.765 38.610 1.732 1.00 16.10 46 ARG D CA 1
ATOM 4415 C C . ARG D 1 26 ? 33.204 38.196 1.524 1.00 16.97 46 ARG D C 1
ATOM 4416 O O . ARG D 1 26 ? 34.007 38.917 0.921 1.00 15.27 46 ARG D O 1
ATOM 4424 N N . GLU D 1 27 ? 33.545 37.074 2.142 1.00 17.03 47 GLU D N 1
ATOM 4425 C CA . GLU D 1 27 ? 34.869 36.531 2.044 1.00 17.54 47 GLU D CA 1
ATOM 4426 C C . GLU D 1 27 ? 35.182 36.142 0.602 1.00 15.97 47 GLU D C 1
ATOM 4427 O O . GLU D 1 27 ? 36.275 36.359 0.123 1.00 15.72 47 GLU D O 1
ATOM 4433 N N . LEU D 1 28 ? 34.221 35.543 -0.073 1.00 15.73 48 LEU D N 1
ATOM 4434 C CA . LEU D 1 28 ? 34.367 35.224 -1.495 1.00 16.99 48 LEU D CA 1
ATOM 4435 C C . LEU D 1 28 ? 34.537 36.497 -2.336 1.00 17.18 48 LEU D C 1
ATOM 4436 O O . LEU D 1 28 ? 35.295 36.507 -3.310 1.00 16.84 48 LEU D O 1
ATOM 4441 N N . TRP D 1 29 ? 33.835 37.565 -1.957 1.00 15.51 49 TRP D N 1
ATOM 4442 C CA . TRP D 1 29 ? 33.943 38.860 -2.662 1.00 16.13 49 TRP D CA 1
ATOM 4443 C C . TRP D 1 29 ? 35.350 39.525 -2.516 1.00 17.57 49 TRP D C 1
ATOM 4444 O O . TRP D 1 29 ? 35.946 39.993 -3.487 1.00 18.63 49 TRP D O 1
ATOM 4455 N N . PHE D 1 30 ? 35.869 39.535 -1.297 1.00 16.38 50 PHE D N 1
ATOM 4456 C CA . PHE D 1 30 ? 37.253 39.918 -1.064 1.00 16.63 50 PHE D CA 1
ATOM 4457 C C . PHE D 1 30 ? 38.264 39.104 -1.904 1.00 17.35 50 PHE D C 1
ATOM 4458 O O . PHE D 1 30 ? 39.167 39.670 -2.478 1.00 15.80 50 PHE D O 1
ATOM 4474 N N . LEU D 1 32 ? 37.617 37.523 -4.736 1.00 18.86 52 LEU D N 1
ATOM 4475 C CA . LEU D 1 32 ? 37.332 37.903 -6.107 1.00 19.35 52 LEU D CA 1
ATOM 4476 C C . LEU D 1 32 ? 37.906 39.270 -6.466 1.00 19.42 52 LEU D C 1
ATOM 4477 O O . LEU D 1 32 ? 38.459 39.461 -7.540 1.00 16.88 52 LEU D O 1
ATOM 4482 N N . GLN D 1 33 ? 37.791 40.228 -5.567 1.00 19.38 53 GLN D N 1
ATOM 4483 C CA . GLN D 1 33 ? 38.403 41.524 -5.789 1.00 18.45 53 GLN D CA 1
ATOM 4484 C C . GLN D 1 33 ? 39.922 41.403 -5.953 1.00 18.68 53 GLN D C 1
ATOM 4485 O O . GLN D 1 33 ? 40.525 42.152 -6.714 1.00 18.82 53 GLN D O 1
ATOM 4491 N N . ASP D 1 34 ? 40.542 40.508 -5.194 1.00 18.47 54 ASP D N 1
ATOM 4492 C CA . ASP D 1 34 ? 41.976 40.259 -5.305 1.00 16.87 54 ASP D CA 1
ATOM 4493 C C . ASP D 1 34 ? 42.362 39.692 -6.653 1.00 16.89 54 ASP D C 1
ATOM 4494 O O . ASP D 1 34 ? 43.380 40.075 -7.211 1.00 15.95 54 ASP D O 1
ATOM 4515 N N . ASN D 1 37 ? 42.187 42.428 -9.247 1.00 22.42 57 ASN D N 1
ATOM 4516 C CA . ASN D 1 37 ? 43.449 43.162 -9.177 1.00 25.63 57 ASN D CA 1
ATOM 4517 C C . ASN D 1 37 ? 44.596 42.415 -9.878 1.00 25.97 57 ASN D C 1
ATOM 4518 O O . ASN D 1 37 ? 45.483 43.067 -10.442 1.00 25.51 57 ASN D O 1
ATOM 4523 N N A GLU D 1 38 ? 44.592 41.078 -9.828 0.50 24.81 58 GLU D N 1
ATOM 4524 N N B GLU D 1 38 ? 44.579 41.071 -9.778 0.50 26.51 58 GLU D N 1
ATOM 4525 C CA A GLU D 1 38 ? 45.668 40.264 -10.421 0.50 24.28 58 GLU D CA 1
ATOM 4526 C CA B GLU D 1 38 ? 45.581 40.165 -10.386 0.50 27.10 58 GLU D CA 1
ATOM 4527 C C A GLU D 1 38 ? 45.511 40.106 -11.925 0.50 25.96 58 GLU D C 1
ATOM 4528 C C B GLU D 1 38 ? 45.548 40.256 -11.909 0.50 27.54 58 GLU D C 1
ATOM 4529 O O A GLU D 1 38 ? 46.415 39.611 -12.604 0.50 28.21 58 GLU D O 1
ATOM 4530 O O B GLU D 1 38 ? 46.578 40.132 -12.578 0.50 29.19 58 GLU D O 1
ATOM 4541 N N . GLY D 1 39 ? 44.355 40.498 -12.441 1.00 27.05 59 GLY D N 1
ATOM 4542 C CA . GLY D 1 39 ? 44.068 40.372 -13.864 1.00 25.27 59 GLY D CA 1
ATOM 4543 C C . GLY D 1 39 ? 43.097 39.219 -13.947 1.00 25.01 59 GLY D C 1
ATOM 4544 O O . GLY D 1 39 ? 43.446 38.083 -13.624 1.00 27.84 59 GLY D O 1
ATOM 4545 N N . LEU D 1 40 ? 41.864 39.519 -14.302 1.00 24.08 60 LEU D N 1
ATOM 4546 C CA . LEU D 1 40 ? 40.810 38.541 -14.400 1.00 22.91 60 LEU D CA 1
ATOM 4547 C C . LEU D 1 40 ? 40.005 39.027 -15.532 1.00 21.53 60 LEU D C 1
ATOM 4548 O O . LEU D 1 40 ? 39.736 40.214 -15.637 1.00 22.30 60 LEU D O 1
ATOM 4553 N N . GLY D 1 41 ? 39.721 38.118 -16.421 1.00 18.47 61 GLY D N 1
ATOM 4554 C CA . GLY D 1 41 ? 38.967 38.410 -17.596 1.00 17.52 61 GLY D CA 1
ATOM 4555 C C . GLY D 1 41 ? 39.887 38.470 -18.797 1.00 16.68 61 GLY D C 1
ATOM 4556 O O . GLY D 1 41 ? 41.038 38.918 -18.726 1.00 17.83 61 GLY D O 1
ATOM 4557 N N . TYR D 1 42 ? 39.363 37.972 -19.891 1.00 16.01 62 TYR D N 1
ATOM 4558 C CA . TYR D 1 42 ? 40.025 38.075 -21.177 1.00 17.04 62 TYR D CA 1
ATOM 4559 C C . TYR D 1 42 ? 39.583 39.370 -21.823 1.00 16.19 62 TYR D C 1
ATOM 4560 O O . TYR D 1 42 ? 38.535 39.918 -21.514 1.00 15.49 62 TYR D O 1
ATOM 4569 N N . ASP D 1 43 ? 40.410 39.852 -22.735 1.00 17.72 63 ASP D N 1
ATOM 4570 C CA . ASP D 1 43 ? 40.103 41.040 -23.508 1.00 16.95 63 ASP D CA 1
ATOM 4571 C C . ASP D 1 43 ? 38.752 40.936 -24.225 1.00 16.70 63 ASP D C 1
ATOM 4572 O O . ASP D 1 43 ? 38.562 40.046 -25.079 1.00 15.63 63 ASP D O 1
ATOM 4577 N N . ALA D 1 44 ? 37.832 41.850 -23.890 1.00 16.43 64 ALA D N 1
ATOM 4578 C CA . ALA D 1 44 ? 36.463 41.848 -24.446 1.00 16.18 64 ALA D CA 1
ATOM 4579 C C . ALA D 1 44 ? 36.385 41.812 -25.987 1.00 16.72 64 ALA D C 1
ATOM 4580 O O . ALA D 1 44 ? 35.631 41.014 -26.530 1.00 16.01 64 ALA D O 1
ATOM 4582 N N . VAL D 1 45 ? 37.157 42.658 -26.679 1.00 17.31 65 VAL D N 1
ATOM 4583 C CA . VAL D 1 45 ? 37.134 42.717 -28.153 1.00 16.76 65 VAL D CA 1
ATOM 4584 C C . VAL D 1 45 ? 37.584 41.365 -28.760 1.00 18.30 65 VAL D C 1
ATOM 4585 O O . VAL D 1 45 ? 36.891 40.823 -29.617 1.00 18.93 65 VAL D O 1
ATOM 4589 N N . GLU D 1 46 ? 38.698 40.810 -28.291 1.00 19.74 66 GLU D N 1
ATOM 4590 C CA . GLU D 1 46 ? 39.171 39.503 -28.759 1.00 20.72 66 GLU D CA 1
ATOM 4591 C C . GLU D 1 46 ? 38.087 38.439 -28.607 1.00 20.21 66 GLU D C 1
ATOM 4592 O O . GLU D 1 46 ? 37.791 37.715 -29.562 1.00 19.45 66 GLU D O 1
ATOM 4598 N N . VAL D 1 47 ? 37.530 38.330 -27.396 1.00 17.28 67 VAL D N 1
ATOM 4599 C CA . VAL D 1 47 ? 36.546 37.302 -27.076 1.00 16.02 67 VAL D CA 1
ATOM 4600 C C . VAL D 1 47 ? 35.319 37.414 -27.986 1.00 16.43 67 VAL D C 1
ATOM 4601 O O . VAL D 1 47 ? 34.939 36.428 -28.634 1.00 14.92 67 VAL D O 1
ATOM 4605 N N . LEU D 1 48 ? 34.750 38.615 -28.083 1.00 15.39 68 LEU D N 1
ATOM 4606 C CA . LEU D 1 48 ? 33.593 38.855 -28.945 1.00 16.35 68 LEU D CA 1
ATOM 4607 C C . LEU D 1 48 ? 33.869 38.618 -30.447 1.00 16.18 68 LEU D C 1
ATOM 4608 O O . LEU D 1 48 ? 33.057 37.985 -31.136 1.00 15.28 68 LEU D O 1
ATOM 4613 N N . ASN D 1 49 ? 35.008 39.093 -30.945 1.00 16.85 69 ASN D N 1
ATOM 4614 C CA . ASN D 1 49 ? 35.436 38.781 -32.331 1.00 16.87 69 ASN D CA 1
ATOM 4615 C C . ASN D 1 49 ? 35.581 37.282 -32.584 1.00 16.54 69 ASN D C 1
ATOM 4616 O O . ASN D 1 49 ? 35.187 36.800 -33.633 1.00 16.47 69 ASN D O 1
ATOM 4621 N N . THR D 1 50 ? 36.126 36.550 -31.619 1.00 16.68 70 THR D N 1
ATOM 4622 C CA . THR D 1 50 ? 36.234 35.102 -31.729 1.00 16.63 70 THR D CA 1
ATOM 4623 C C . THR D 1 50 ? 34.878 34.398 -31.692 1.00 17.24 70 THR D C 1
ATOM 4624 O O . THR D 1 50 ? 34.666 33.436 -32.419 1.00 17.20 70 THR D O 1
ATOM 4628 N N . LEU D 1 51 ? 33.964 34.875 -30.849 1.00 17.40 71 LEU D N 1
ATOM 4629 C CA . LEU D 1 51 ? 32.599 34.353 -30.821 1.00 17.56 71 LEU D CA 1
ATOM 4630 C C . LEU D 1 51 ? 31.884 34.571 -32.145 1.00 17.21 71 LEU D C 1
ATOM 4631 O O . LEU D 1 51 ? 31.094 33.731 -32.555 1.00 19.42 71 LEU D O 1
ATOM 4636 N N . ASP D 1 52 ? 32.164 35.689 -32.809 1.00 19.63 72 ASP D N 1
ATOM 4637 C CA . ASP D 1 52 ? 31.562 35.994 -34.115 1.00 20.04 72 ASP D CA 1
ATOM 4638 C C . ASP D 1 52 ? 32.133 35.135 -35.237 1.00 21.17 72 ASP D C 1
ATOM 4639 O O . ASP D 1 52 ? 31.396 34.740 -36.124 1.00 21.96 72 ASP D O 1
ATOM 4644 N N . GLU D 1 53 ? 33.427 34.839 -35.183 1.00 22.24 73 GLU D N 1
ATOM 4645 C CA . GLU D 1 53 ? 34.083 34.018 -36.203 1.00 23.84 73 GLU D CA 1
ATOM 4646 C C . GLU D 1 53 ? 33.890 32.530 -35.963 1.00 22.84 73 GLU D C 1
ATOM 4647 O O . GLU D 1 53 ? 33.659 31.792 -36.918 1.00 22.89 73 GLU D O 1
ATOM 4650 N N . ASN D 1 54 ? 33.962 32.096 -34.705 1.00 22.78 74 ASN D N 1
ATOM 4651 C CA . ASN D 1 54 ? 34.172 30.700 -34.377 1.00 22.56 74 ASN D CA 1
ATOM 4652 C C . ASN D 1 54 ? 33.783 30.385 -32.922 1.00 21.15 74 ASN D C 1
ATOM 4653 O O . ASN D 1 54 ? 34.648 30.227 -32.060 1.00 20.47 74 ASN D O 1
ATOM 4658 N N . PRO D 1 55 ? 32.478 30.267 -32.646 1.00 20.76 75 PRO D N 1
ATOM 4659 C CA . PRO D 1 55 ? 31.966 30.119 -31.275 1.00 20.17 75 PRO D CA 1
ATOM 4660 C C . PRO D 1 55 ? 32.600 28.958 -30.476 1.00 20.78 75 PRO D C 1
ATOM 4661 O O . PRO D 1 55 ? 32.840 29.087 -29.257 1.00 19.91 75 PRO D O 1
ATOM 4665 N N . GLU D 1 56 ? 32.828 27.829 -31.156 1.00 21.57 76 GLU D N 1
ATOM 4666 C CA . GLU D 1 56 ? 33.477 26.659 -30.548 1.00 22.12 76 GLU D CA 1
ATOM 4667 C C . GLU D 1 56 ? 34.935 26.902 -30.159 1.00 19.38 76 GLU D C 1
ATOM 4668 O O . GLU D 1 56 ? 35.373 26.457 -29.099 1.00 19.12 76 GLU D O 1
ATOM 4674 N N . LEU D 1 57 ? 35.672 27.611 -31.013 1.00 18.20 77 LEU D N 1
ATOM 4675 C CA . LEU D 1 57 ? 37.020 28.081 -30.661 1.00 18.30 77 LEU D CA 1
ATOM 4676 C C . LEU D 1 57 ? 36.976 29.064 -29.475 1.00 18.50 77 LEU D C 1
ATOM 4677 O O . LEU D 1 57 ? 37.813 28.982 -28.575 1.00 19.97 77 LEU D O 1
ATOM 4682 N N . ALA D 1 58 ? 36.016 29.990 -29.466 1.00 18.27 78 ALA D N 1
ATOM 4683 C CA . ALA D 1 58 ? 35.834 30.869 -28.303 1.00 17.84 78 ALA D CA 1
ATOM 4684 C C . ALA D 1 58 ? 35.567 30.054 -27.011 1.00 17.79 78 ALA D C 1
ATOM 4685 O O . ALA D 1 58 ? 36.202 30.295 -25.988 1.00 18.44 78 ALA D O 1
ATOM 4687 N N . HIS D 1 59 ? 34.643 29.085 -27.052 1.00 19.27 79 HIS D N 1
ATOM 4688 C CA . HIS D 1 59 ? 34.347 28.288 -25.855 1.00 20.03 79 HIS D CA 1
ATOM 4689 C C . HIS D 1 59 ? 35.646 27.627 -25.360 1.00 20.37 79 HIS D C 1
ATOM 4690 O O . HIS D 1 59 ? 35.988 27.723 -24.179 1.00 21.72 79 HIS D O 1
ATOM 4697 N N . GLN D 1 60 ? 36.374 26.995 -26.277 1.00 21.30 80 GLN D N 1
ATOM 4698 C CA . GLN D 1 60 ? 37.625 26.309 -25.937 1.00 22.31 80 GLN D CA 1
ATOM 4699 C C . GLN D 1 60 ? 38.729 27.232 -25.401 1.00 20.50 80 GLN D C 1
ATOM 4700 O O . GLN D 1 60 ? 39.430 26.886 -24.460 1.00 20.02 80 GLN D O 1
ATOM 4714 N N . PHE D 1 62 ? 38.382 30.591 -24.228 1.00 17.49 82 PHE D N 1
ATOM 4715 C CA . PHE D 1 62 ? 38.029 31.617 -23.250 1.00 16.78 82 PHE D CA 1
ATOM 4716 C C . PHE D 1 62 ? 37.018 31.226 -22.163 1.00 17.43 82 PHE D C 1
ATOM 4717 O O . PHE D 1 62 ? 36.864 31.957 -21.200 1.00 18.58 82 PHE D O 1
ATOM 4725 N N . ALA D 1 63 ? 36.317 30.107 -22.317 1.00 18.63 83 ALA D N 1
ATOM 4726 C CA . ALA D 1 63 ? 35.179 29.780 -21.456 1.00 17.71 83 ALA D CA 1
ATOM 4727 C C . ALA D 1 63 ? 35.506 28.699 -20.438 1.00 17.39 83 ALA D C 1
ATOM 4728 O O . ALA D 1 63 ? 36.354 27.862 -20.686 1.00 14.34 83 ALA D O 1
ATOM 4741 N N . VAL D 1 65 ? 33.696 25.586 -18.000 1.00 19.73 85 VAL D N 1
ATOM 4742 C CA . VAL D 1 65 ? 32.612 24.620 -17.962 1.00 19.95 85 VAL D CA 1
ATOM 4743 C C . VAL D 1 65 ? 32.523 24.162 -16.507 1.00 18.67 85 VAL D C 1
ATOM 4744 O O . VAL D 1 65 ? 33.537 24.064 -15.814 1.00 18.53 85 VAL D O 1
ATOM 4748 N N . VAL D 1 66 ? 31.314 23.925 -16.019 1.00 18.72 86 VAL D N 1
ATOM 4749 C CA . VAL D 1 66 ? 31.151 23.416 -14.645 1.00 18.46 86 VAL D CA 1
ATOM 4750 C C . VAL D 1 66 ? 30.291 22.184 -14.640 1.00 17.32 86 VAL D C 1
ATOM 4751 O O . VAL D 1 66 ? 29.288 22.112 -15.340 1.00 18.47 86 VAL D O 1
ATOM 4755 N N . GLY D 1 67 ? 30.702 21.219 -13.826 1.00 17.33 87 GLY D N 1
ATOM 4756 C CA . GLY D 1 67 ? 30.055 19.922 -13.797 1.00 18.35 87 GLY D CA 1
ATOM 4757 C C . GLY D 1 67 ? 29.676 19.505 -15.210 1.00 18.15 87 GLY D C 1
ATOM 4758 O O . GLY D 1 67 ? 30.506 19.550 -16.142 1.00 17.70 87 GLY D O 1
ATOM 4759 N N . VAL D 1 68 ? 28.399 19.178 -15.371 1.00 17.05 88 VAL D N 1
ATOM 4760 C CA . VAL D 1 68 ? 27.872 18.597 -16.591 1.00 17.68 88 VAL D CA 1
ATOM 4761 C C . VAL D 1 68 ? 26.731 19.469 -17.167 1.00 19.34 88 VAL D C 1
ATOM 4762 O O . VAL D 1 68 ? 25.655 18.979 -17.472 1.00 25.18 88 VAL D O 1
ATOM 4766 N N . SER D 1 69 ? 26.978 20.761 -17.319 1.00 19.71 89 SER D N 1
ATOM 4767 C CA . SER D 1 69 ? 25.976 21.710 -17.844 1.00 18.36 89 SER D CA 1
ATOM 4768 C C . SER D 1 69 ? 26.188 21.993 -19.333 1.00 16.56 89 SER D C 1
ATOM 4769 O O . SER D 1 69 ? 27.243 21.700 -19.876 1.00 13.29 89 SER D O 1
ATOM 4774 N N . ASN D 1 70 ? 25.173 22.580 -19.963 1.00 15.15 90 ASN D N 1
ATOM 4775 C CA . ASN D 1 70 ? 25.260 23.028 -21.355 1.00 15.75 90 ASN D CA 1
ATOM 4776 C C . ASN D 1 70 ? 25.696 24.451 -21.477 1.00 16.49 90 ASN D C 1
ATOM 4777 O O . ASN D 1 70 ? 25.842 24.927 -22.588 1.00 15.29 90 ASN D O 1
ATOM 4782 N N . TYR D 1 71 ? 25.867 25.141 -20.344 1.00 19.41 91 TYR D N 1
ATOM 4783 C CA . TYR D 1 71 ? 26.294 26.540 -20.351 1.00 21.55 91 TYR D CA 1
ATOM 4784 C C . TYR D 1 71 ? 27.809 26.674 -20.371 1.00 17.85 91 TYR D C 1
ATOM 4785 O O . TYR D 1 71 ? 28.532 25.832 -19.846 1.00 13.53 91 TYR D O 1
ATOM 4794 N N . ARG D 1 72 ? 28.255 27.765 -20.978 1.00 17.50 92 ARG D N 1
ATOM 4795 C CA . ARG D 1 72 ? 29.666 28.155 -21.103 1.00 17.30 92 ARG D CA 1
ATOM 4796 C C . ARG D 1 72 ? 29.792 29.534 -20.464 1.00 15.44 92 ARG D C 1
ATOM 4797 O O . ARG D 1 72 ? 29.004 30.419 -20.776 1.00 13.83 92 ARG D O 1
ATOM 4805 N N . TYR D 1 73 ? 30.741 29.675 -19.536 1.00 15.98 93 TYR D N 1
ATOM 4806 C CA . TYR D 1 73 ? 30.890 30.903 -18.747 1.00 16.86 93 TYR D CA 1
ATOM 4807 C C . TYR D 1 73 ? 32.103 31.699 -19.175 1.00 16.49 93 TYR D C 1
ATOM 4808 O O . TYR D 1 73 ? 33.197 31.171 -19.245 1.00 17.26 93 TYR D O 1
ATOM 4817 N N . TYR D 1 74 ? 31.883 32.977 -19.451 1.00 16.58 94 TYR D N 1
ATOM 4818 C CA . TYR D 1 74 ? 32.919 33.887 -19.924 1.00 17.03 94 TYR D CA 1
ATOM 4819 C C . TYR D 1 74 ? 33.150 35.012 -18.940 1.00 16.91 94 TYR D C 1
ATOM 4820 O O . TYR D 1 74 ? 32.209 35.542 -18.369 1.00 18.14 94 TYR D O 1
ATOM 4829 N N . ILE D 1 75 ? 34.404 35.383 -18.750 1.00 17.38 95 ILE D N 1
ATOM 4830 C CA . ILE D 1 75 ? 34.723 36.613 -18.066 1.00 18.52 95 ILE D CA 1
ATOM 4831 C C . ILE D 1 75 ? 35.515 37.470 -19.032 1.00 16.63 95 ILE D C 1
ATOM 4832 O O . ILE D 1 75 ? 36.510 37.031 -19.582 1.00 14.69 95 ILE D O 1
ATOM 4837 N N . ILE D 1 76 ? 35.058 38.695 -19.236 1.00 17.43 96 ILE D N 1
ATOM 4838 C CA . ILE D 1 76 ? 35.744 39.647 -20.122 1.00 17.68 96 ILE D CA 1
ATOM 4839 C C . ILE D 1 76 ? 36.039 40.947 -19.389 1.00 18.42 96 ILE D C 1
ATOM 4840 O O . ILE D 1 76 ? 35.328 41.328 -18.440 1.00 17.02 96 ILE D O 1
ATOM 4845 N N . GLN D 1 77 ? 37.085 41.619 -19.845 1.00 18.78 97 GLN D N 1
ATOM 4846 C CA . GLN D 1 77 ? 37.481 42.915 -19.316 1.00 20.81 97 GLN D CA 1
ATOM 4847 C C . GLN D 1 77 ? 37.752 43.822 -20.487 1.00 18.15 97 GLN D C 1
ATOM 4848 O O . GLN D 1 77 ? 38.128 43.364 -21.572 1.00 16.63 97 GLN D O 1
ATOM 4854 N N . GLY D 1 78 ? 37.528 45.108 -20.282 1.00 17.39 98 GLY D N 1
ATOM 4855 C CA . GLY D 1 78 ? 37.819 46.094 -21.313 1.00 18.48 98 GLY D CA 1
ATOM 4856 C C . GLY D 1 78 ? 37.392 47.498 -20.934 1.00 17.95 98 GLY D C 1
ATOM 4857 O O . GLY D 1 78 ? 37.094 47.780 -19.773 1.00 15.26 98 GLY D O 1
ATOM 4858 N N . VAL D 1 79 ? 37.368 48.374 -21.927 1.00 18.76 99 VAL D N 1
ATOM 4859 C CA . VAL D 1 79 ? 36.890 49.733 -21.749 1.00 20.30 99 VAL D CA 1
ATOM 4860 C C . VAL D 1 79 ? 35.808 49.914 -22.783 1.00 20.70 99 VAL D C 1
ATOM 4861 O O . VAL D 1 79 ? 36.005 49.571 -23.935 1.00 23.02 99 VAL D O 1
ATOM 4865 N N . GLY D 1 80 ? 34.657 50.414 -22.368 1.00 20.44 100 GLY D N 1
ATOM 4866 C CA . GLY D 1 80 ? 33.579 50.681 -23.305 1.00 20.81 100 GLY D CA 1
ATOM 4867 C C . GLY D 1 80 ? 33.072 52.099 -23.146 1.00 20.67 100 GLY D C 1
ATOM 4868 O O . GLY D 1 80 ? 33.340 52.749 -22.121 1.00 21.03 100 GLY D O 1
ATOM 4869 N N . GLU D 1 81 ? 32.346 52.567 -24.157 1.00 18.18 101 GLU D N 1
ATOM 4870 C CA . GLU D 1 81 ? 31.714 53.868 -24.109 1.00 18.74 101 GLU D CA 1
ATOM 4871 C C . GLU D 1 81 ? 30.246 53.689 -23.805 1.00 17.26 101 GLU D C 1
ATOM 4872 O O . GLU D 1 81 ? 29.579 52.873 -24.443 1.00 17.34 101 GLU D O 1
ATOM 4878 N N . ILE D 1 82 ? 29.727 54.470 -22.861 1.00 16.47 102 ILE D N 1
ATOM 4879 C CA . ILE D 1 82 ? 28.312 54.422 -22.564 1.00 16.31 102 ILE D CA 1
ATOM 4880 C C . ILE D 1 82 ? 27.521 54.982 -23.730 1.00 17.83 102 ILE D C 1
ATOM 4881 O O . ILE D 1 82 ? 27.771 56.115 -24.166 1.00 17.95 102 ILE D O 1
ATOM 4886 N N . VAL D 1 83 ? 26.588 54.172 -24.238 1.00 19.16 103 VAL D N 1
ATOM 4887 C CA . VAL D 1 83 ? 25.703 54.536 -25.356 1.00 18.97 103 VAL D CA 1
ATOM 4888 C C . VAL D 1 83 ? 24.315 54.956 -24.833 1.00 19.55 103 VAL D C 1
ATOM 4889 O O . VAL D 1 83 ? 23.655 55.850 -25.383 1.00 19.38 103 VAL D O 1
ATOM 4893 N N . GLU D 1 84 ? 23.884 54.298 -23.758 1.00 20.54 104 GLU D N 1
ATOM 4894 C CA . GLU D 1 84 ? 22.607 54.583 -23.122 1.00 19.38 104 GLU D CA 1
ATOM 4895 C C . GLU D 1 84 ? 22.644 54.176 -21.654 1.00 17.92 104 GLU D C 1
ATOM 4896 O O . GLU D 1 84 ? 23.222 53.136 -21.291 1.00 16.14 104 GLU D O 1
ATOM 4902 N N . ILE D 1 85 ? 22.024 55.007 -20.816 1.00 17.83 105 ILE D N 1
ATOM 4903 C CA . ILE D 1 85 ? 21.854 54.734 -19.406 1.00 16.38 105 ILE D CA 1
ATOM 4904 C C . ILE D 1 85 ? 20.408 54.314 -19.161 1.00 17.50 105 ILE D C 1
ATOM 4905 O O . ILE D 1 85 ? 19.496 55.010 -19.556 1.00 18.78 105 ILE D O 1
ATOM 4919 N N . ASP D 1 87 ? 17.542 52.357 -16.114 1.00 21.00 107 ASP D N 1
ATOM 4920 C CA . ASP D 1 87 ? 17.314 52.200 -14.654 1.00 22.47 107 ASP D CA 1
ATOM 4921 C C . ASP D 1 87 ? 18.092 51.033 -14.071 1.00 22.09 107 ASP D C 1
ATOM 4922 O O . ASP D 1 87 ? 18.499 51.057 -12.908 1.00 23.98 107 ASP D O 1
ATOM 4927 N N . ASP D 1 88 ? 18.293 50.017 -14.898 1.00 20.88 108 ASP D N 1
ATOM 4928 C CA . ASP D 1 88 ? 18.834 48.743 -14.465 1.00 21.42 108 ASP D CA 1
ATOM 4929 C C . ASP D 1 88 ? 20.183 48.408 -15.112 1.00 19.49 108 ASP D C 1
ATOM 4930 O O . ASP D 1 88 ? 20.638 47.275 -15.007 1.00 19.57 108 ASP D O 1
ATOM 4935 N N . GLY D 1 89 ? 20.829 49.382 -15.755 1.00 17.26 109 GLY D N 1
ATOM 4936 C CA . GLY D 1 89 ? 22.135 49.151 -16.340 1.00 16.22 109 GLY D CA 1
ATOM 4937 C C . GLY D 1 89 ? 22.588 50.194 -17.325 1.00 16.54 109 GLY D C 1
ATOM 4938 O O . GLY D 1 89 ? 21.973 51.248 -17.447 1.00 15.50 109 GLY D O 1
ATOM 4939 N N . ILE D 1 90 ? 23.691 49.885 -18.017 1.00 17.73 110 ILE D N 1
ATOM 4940 C CA . ILE D 1 90 ? 24.203 50.704 -19.102 1.00 16.69 110 ILE D CA 1
ATOM 4941 C C . ILE D 1 90 ? 24.482 49.842 -20.358 1.00 16.56 110 ILE D C 1
ATOM 4942 O O . ILE D 1 90 ? 24.916 48.672 -20.274 1.00 16.61 110 ILE D O 1
ATOM 4947 N N . LEU D 1 91 ? 24.167 50.417 -21.512 1.00 16.30 111 LEU D N 1
ATOM 4948 C CA . LEU D 1 91 ? 24.509 49.834 -22.794 1.00 17.68 111 LEU D CA 1
ATOM 4949 C C . LEU D 1 91 ? 25.821 50.462 -23.201 1.00 17.63 111 LEU D C 1
ATOM 4950 O O . LEU D 1 91 ? 25.992 51.663 -23.110 1.00 15.38 111 LEU D O 1
ATOM 4955 N N . VAL D 1 92 ? 26.747 49.622 -23.637 1.00 18.08 112 VAL D N 1
ATOM 4956 C CA . VAL D 1 92 ? 28.122 50.011 -23.825 1.00 19.24 112 VAL D CA 1
ATOM 4957 C C . VAL D 1 92 ? 28.630 49.460 -25.152 1.00 19.06 112 VAL D C 1
ATOM 4958 O O . VAL D 1 92 ? 28.342 48.327 -25.511 1.00 18.60 112 VAL D O 1
ATOM 4973 N N . VAL D 1 94 ? 31.955 48.483 -27.354 1.00 18.41 114 VAL D N 1
ATOM 4974 C CA . VAL D 1 94 ? 33.349 48.086 -27.291 1.00 18.28 114 VAL D CA 1
ATOM 4975 C C . VAL D 1 94 ? 33.974 48.070 -28.669 1.00 17.57 114 VAL D C 1
ATOM 4976 O O . VAL D 1 94 ? 35.187 48.079 -28.798 1.00 18.73 114 VAL D O 1
ATOM 4980 N N . ARG D 1 95 ? 33.146 48.012 -29.697 1.00 16.95 115 ARG D N 1
ATOM 4981 C CA . ARG D 1 95 ? 33.617 47.984 -31.068 1.00 16.71 115 ARG D CA 1
ATOM 4982 C C . ARG D 1 95 ? 32.882 49.035 -31.904 1.00 17.60 115 ARG D C 1
ATOM 4983 O O . ARG D 1 95 ? 31.760 49.445 -31.577 1.00 17.37 115 ARG D O 1
ATOM 4991 N N . GLU D 1 96 ? 33.520 49.461 -32.995 1.00 19.37 116 GLU D N 1
ATOM 4992 C CA . GLU D 1 96 ? 32.898 50.419 -33.941 1.00 20.75 116 GLU D CA 1
ATOM 4993 C C . GLU D 1 96 ? 32.065 49.695 -34.973 1.00 17.19 116 GLU D C 1
ATOM 4994 O O . GLU D 1 96 ? 32.165 48.486 -35.074 1.00 14.52 116 GLU D O 1
ATOM 5000 N N . ASN D 1 97 ? 31.252 50.451 -35.720 1.00 16.04 117 ASN D N 1
ATOM 5001 C CA . ASN D 1 97 ? 30.483 49.967 -36.877 1.00 15.58 117 ASN D CA 1
ATOM 5002 C C . ASN D 1 97 ? 29.508 48.800 -36.530 1.00 16.11 117 ASN D C 1
ATOM 5003 O O . ASN D 1 97 ? 29.174 47.998 -37.352 1.00 17.95 117 ASN D O 1
ATOM 5012 N N . ARG D 1 98 ? 29.053 48.709 -35.297 1.00 17.58 118 ARG D N 1
ATOM 5013 C CA . ARG D 1 98 ? 28.063 47.678 -34.933 1.00 19.10 118 ARG D CA 1
ATOM 5014 C C . ARG D 1 98 ? 26.651 48.268 -34.940 1.00 17.77 118 ARG D C 1
ATOM 5015 O O . ARG D 1 98 ? 26.482 49.483 -34.781 1.00 17.77 118 ARG D O 1
ATOM 5030 N N . VAL D 1 100 ? 23.989 47.436 -32.998 1.00 17.66 120 VAL D N 1
ATOM 5031 C CA . VAL D 1 100 ? 23.527 47.674 -31.624 1.00 17.29 120 VAL D CA 1
ATOM 5032 C C . VAL D 1 100 ? 24.728 47.621 -30.699 1.00 17.43 120 VAL D C 1
ATOM 5033 O O . VAL D 1 100 ? 25.774 47.132 -31.089 1.00 18.62 120 VAL D O 1
ATOM 5037 N N . PRO D 1 101 ? 24.593 48.139 -29.467 1.00 18.41 121 PRO D N 1
ATOM 5038 C CA . PRO D 1 101 ? 25.722 48.039 -28.531 1.00 17.76 121 PRO D CA 1
ATOM 5039 C C . PRO D 1 101 ? 26.147 46.607 -28.231 1.00 17.01 121 PRO D C 1
ATOM 5040 O O . PRO D 1 101 ? 25.346 45.681 -28.290 1.00 17.97 121 PRO D O 1
ATOM 5044 N N . ASP D 1 102 ? 27.417 46.445 -27.899 1.00 16.94 122 ASP D N 1
ATOM 5045 C CA . ASP D 1 102 ? 27.983 45.132 -27.675 1.00 17.63 122 ASP D CA 1
ATOM 5046 C C . ASP D 1 102 ? 27.471 44.520 -26.397 1.00 18.08 122 ASP D C 1
ATOM 5047 O O . ASP D 1 102 ? 27.160 43.350 -26.375 1.00 17.13 122 ASP D O 1
ATOM 5052 N N . LEU D 1 103 ? 27.383 45.326 -25.344 1.00 17.04 123 LEU D N 1
ATOM 5053 C CA . LEU D 1 103 ? 27.109 44.848 -23.994 1.00 17.81 123 LEU D CA 1
ATOM 5054 C C . LEU D 1 103 ? 25.993 45.633 -23.315 1.00 17.84 123 LEU D C 1
ATOM 5055 O O . LEU D 1 103 ? 25.876 46.849 -23.458 1.00 15.99 123 LEU D O 1
ATOM 5060 N N . PHE D 1 104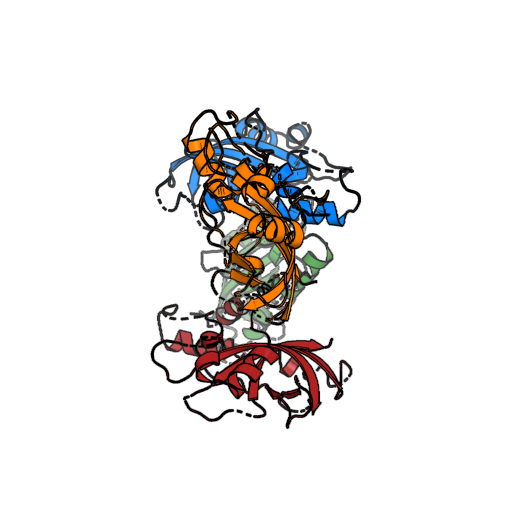 ? 25.153 44.902 -22.588 1.00 18.98 124 PHE D N 1
ATOM 5061 C CA . PHE D 1 104 ? 24.256 45.488 -21.602 1.00 17.84 124 PHE D CA 1
ATOM 5062 C C . PHE D 1 104 ? 24.716 45.069 -20.207 1.00 17.01 124 PHE D C 1
ATOM 5063 O O . PHE D 1 104 ? 24.468 43.950 -19.774 1.00 16.32 124 PHE D O 1
ATOM 5071 N N . LEU D 1 105 ? 25.379 45.982 -19.506 1.00 16.83 125 LEU D N 1
ATOM 5072 C CA . LEU D 1 105 ? 25.895 45.710 -18.177 1.00 16.21 125 LEU D CA 1
ATOM 5073 C C . LEU D 1 105 ? 24.770 46.067 -17.174 1.00 17.12 125 LEU D C 1
ATOM 5074 O O . LEU D 1 105 ? 24.458 47.245 -16.920 1.00 16.00 125 LEU D O 1
ATOM 5079 N N . SER D 1 106 ? 24.145 45.034 -16.617 1.00 17.76 126 SER D N 1
ATOM 5080 C CA . SER D 1 106 ? 22.931 45.216 -15.822 1.00 19.16 126 SER D CA 1
ATOM 5081 C C . SER D 1 106 ? 23.007 44.697 -14.394 1.00 18.21 126 SER D C 1
ATOM 5082 O O . SER D 1 106 ? 23.935 43.969 -14.008 1.00 18.04 126 SER D O 1
ATOM 5085 N N . ASN D 1 107 ? 21.989 45.074 -13.631 1.00 18.37 127 ASN D N 1
ATOM 5086 C CA . ASN D 1 107 ? 21.789 44.603 -12.264 1.00 19.79 127 ASN D CA 1
ATOM 5087 C C . ASN D 1 107 ? 20.925 43.327 -12.135 1.00 21.59 127 ASN D C 1
ATOM 5088 O O . ASN D 1 107 ? 20.527 42.955 -11.032 1.00 22.60 127 ASN D O 1
ATOM 5093 N N . HIS D 1 108 ? 20.624 42.702 -13.273 1.00 22.42 128 HIS D N 1
ATOM 5094 C CA . HIS D 1 108 ? 19.852 41.474 -13.336 1.00 23.71 128 HIS D CA 1
ATOM 5095 C C . HIS D 1 108 ? 20.795 40.326 -13.008 1.00 23.49 128 HIS D C 1
ATOM 5096 O O . HIS D 1 108 ? 21.320 39.666 -13.906 1.00 23.50 128 HIS D O 1
ATOM 5103 N N . ILE D 1 109 ? 21.011 40.110 -11.703 1.00 19.56 129 ILE D N 1
ATOM 5104 C CA . ILE D 1 109 ? 22.031 39.171 -11.189 1.00 17.71 129 ILE D CA 1
ATOM 5105 C C . ILE D 1 109 ? 21.323 38.171 -10.283 1.00 16.94 129 ILE D C 1
ATOM 5106 O O . ILE D 1 109 ? 20.966 38.495 -9.155 1.00 17.00 129 ILE D O 1
ATOM 5111 N N . PHE D 1 110 ? 21.117 36.966 -10.811 1.00 18.99 130 PHE D N 1
ATOM 5112 C CA . PHE D 1 110 ? 20.416 35.844 -10.136 1.00 19.69 130 PHE D CA 1
ATOM 5113 C C . PHE D 1 110 ? 21.196 34.590 -10.502 1.00 17.90 130 PHE D C 1
ATOM 5114 O O . PHE D 1 110 ? 21.827 34.560 -11.546 1.00 18.67 130 PHE D O 1
ATOM 5122 N N . GLY D 1 111 ? 21.180 33.574 -9.644 1.00 18.52 131 GLY D N 1
ATOM 5123 C CA . GLY D 1 111 ? 21.827 32.293 -9.962 1.00 18.11 131 GLY D CA 1
ATOM 5124 C C . GLY D 1 111 ? 23.314 32.179 -9.663 1.00 18.41 131 GLY D C 1
ATOM 5125 O O . GLY D 1 111 ? 23.831 32.875 -8.780 1.00 16.93 131 GLY D O 1
ATOM 5126 N N . ASN D 1 112 ? 23.986 31.310 -10.429 1.00 17.97 132 ASN D N 1
ATOM 5127 C CA . ASN D 1 112 ? 25.334 30.809 -10.124 1.00 19.48 132 ASN D CA 1
ATOM 5128 C C . ASN D 1 112 ? 26.384 31.192 -11.165 1.00 19.25 132 ASN D C 1
ATOM 5129 O O . ASN D 1 112 ? 27.509 30.692 -11.152 1.00 21.45 132 ASN D O 1
ATOM 5134 N N . GLY D 1 113 ? 26.011 32.086 -12.068 1.00 18.52 133 GLY D N 1
ATOM 5135 C CA . GLY D 1 113 ? 26.924 32.622 -13.081 1.00 17.61 133 GLY D CA 1
ATOM 5136 C C . GLY D 1 113 ? 28.219 33.198 -12.549 1.00 17.02 133 GLY D C 1
ATOM 5137 O O . GLY D 1 113 ? 29.261 32.989 -13.159 1.00 18.92 133 GLY D O 1
ATOM 5138 N N . ILE D 1 114 ? 28.171 33.912 -11.417 1.00 18.05 134 ILE D N 1
ATOM 5139 C CA . ILE D 1 114 ? 29.383 34.521 -10.870 1.00 18.04 134 ILE D CA 1
ATOM 5140 C C . ILE D 1 114 ? 30.318 33.448 -10.315 1.00 18.30 134 ILE D C 1
ATOM 5141 O O . ILE D 1 114 ? 31.518 33.441 -10.638 1.00 18.50 134 ILE D O 1
ATOM 5146 N N . VAL D 1 115 ? 29.782 32.546 -9.486 1.00 17.19 135 VAL D N 1
ATOM 5147 C CA . VAL D 1 115 ? 30.638 31.521 -8.892 1.00 18.24 135 VAL D CA 1
ATOM 5148 C C . VAL D 1 115 ? 31.141 30.541 -9.953 1.00 17.12 135 VAL D C 1
ATOM 5149 O O . VAL D 1 115 ? 32.278 30.071 -9.868 1.00 17.60 135 VAL D O 1
ATOM 5153 N N . ASN D 1 116 ? 30.307 30.247 -10.950 1.00 17.64 136 ASN D N 1
ATOM 5154 C CA . ASN D 1 116 ? 30.663 29.286 -11.976 1.00 17.79 136 ASN D CA 1
ATOM 5155 C C . ASN D 1 116 ? 31.674 29.853 -12.959 1.00 16.66 136 ASN D C 1
ATOM 5156 O O . ASN D 1 116 ? 32.595 29.151 -13.349 1.00 17.38 136 ASN D O 1
ATOM 5161 N N . ALA D 1 117 ? 31.506 31.113 -13.351 1.00 16.51 137 ALA D N 1
ATOM 5162 C CA . ALA D 1 117 ? 32.438 31.782 -14.278 1.00 16.89 137 ALA D CA 1
ATOM 5163 C C . ALA D 1 117 ? 33.818 31.970 -13.674 1.00 18.04 137 ALA D C 1
ATOM 5164 O O . ALA D 1 117 ? 34.836 31.800 -14.344 1.00 19.10 137 ALA D O 1
ATOM 5166 N N . THR D 1 118 ? 33.845 32.344 -12.407 1.00 17.99 138 THR D N 1
ATOM 5167 C CA . THR D 1 118 ? 35.072 32.745 -11.753 1.00 18.62 138 THR D CA 1
ATOM 5168 C C . THR D 1 118 ? 35.776 31.562 -11.058 1.00 20.11 138 THR D C 1
ATOM 5169 O O . THR D 1 118 ? 36.998 31.586 -10.858 1.00 20.45 138 THR D O 1
ATOM 5173 N N . GLY D 1 119 ? 34.998 30.543 -10.690 1.00 20.14 139 GLY D N 1
ATOM 5174 C CA . GLY D 1 119 ? 35.488 29.413 -9.929 1.00 19.74 139 GLY D CA 1
ATOM 5175 C C . GLY D 1 119 ? 35.742 29.697 -8.451 1.00 20.92 139 GLY D C 1
ATOM 5176 O O . GLY D 1 119 ? 36.392 28.887 -7.765 1.00 21.82 139 GLY D O 1
ATOM 5177 N N . ILE D 1 120 ? 35.241 30.820 -7.932 1.00 20.49 140 ILE D N 1
ATOM 5178 C CA . ILE D 1 120 ? 35.561 31.207 -6.556 1.00 19.26 140 ILE D CA 1
ATOM 5179 C C . ILE D 1 120 ? 34.896 30.313 -5.501 1.00 20.38 140 ILE D C 1
ATOM 5180 O O . ILE D 1 120 ? 35.410 30.172 -4.385 1.00 21.52 140 ILE D O 1
ATOM 5185 N N . ALA D 1 121 ? 33.772 29.697 -5.855 1.00 19.24 141 ALA D N 1
ATOM 5186 C CA . ALA D 1 121 ? 33.128 28.720 -4.976 1.00 18.35 141 ALA D CA 1
ATOM 5187 C C . ALA D 1 121 ? 32.560 27.600 -5.818 1.00 18.75 141 ALA D C 1
ATOM 5188 O O . ALA D 1 121 ? 32.113 27.834 -6.942 1.00 20.36 141 ALA D O 1
ATOM 5204 N N . GLU D 1 124 ? 31.158 21.540 -3.928 1.00 21.48 144 GLU D N 1
ATOM 5205 C CA . GLU D 1 124 ? 32.006 20.671 -3.087 1.00 22.94 144 GLU D CA 1
ATOM 5206 C C . GLU D 1 124 ? 32.493 21.352 -1.820 1.00 21.69 144 GLU D C 1
ATOM 5207 O O . GLU D 1 124 ? 32.798 20.679 -0.837 1.00 23.23 144 GLU D O 1
ATOM 5213 N N . ASP D 1 125 ? 32.590 22.681 -1.864 1.00 20.56 145 ASP D N 1
ATOM 5214 C CA . ASP D 1 125 ? 33.071 23.477 -0.742 1.00 20.52 145 ASP D CA 1
ATOM 5215 C C . ASP D 1 125 ? 32.071 23.543 0.434 1.00 19.53 145 ASP D C 1
ATOM 5216 O O . ASP D 1 125 ? 32.423 24.030 1.517 1.00 19.99 145 ASP D O 1
ATOM 5221 N N . PHE D 1 126 ? 30.840 23.063 0.222 1.00 19.19 146 PHE D N 1
ATOM 5222 C CA . PHE D 1 126 ? 29.742 23.217 1.191 1.00 18.67 146 PHE D CA 1
ATOM 5223 C C . PHE D 1 126 ? 29.215 21.862 1.692 1.00 19.63 146 PHE D C 1
ATOM 5224 O O . PHE D 1 126 ? 29.198 20.861 0.954 1.00 19.20 146 PHE D O 1
ATOM 5232 N N . ASP D 1 127 ? 28.780 21.821 2.949 1.00 20.02 147 ASP D N 1
ATOM 5233 C CA . ASP D 1 127 ? 28.196 20.577 3.477 1.00 20.90 147 ASP D CA 1
ATOM 5234 C C . ASP D 1 127 ? 26.742 20.401 3.029 1.00 19.74 147 ASP D C 1
ATOM 5235 O O . ASP D 1 127 ? 26.293 19.282 2.939 1.00 19.05 147 ASP D O 1
ATOM 5240 N N . ARG D 1 128 ? 26.024 21.490 2.733 1.00 19.61 148 ARG D N 1
ATOM 5241 C CA . ARG D 1 128 ? 24.638 21.410 2.270 1.00 18.88 148 ARG D CA 1
ATOM 5242 C C . ARG D 1 128 ? 24.427 22.226 1.009 1.00 18.04 148 ARG D C 1
ATOM 5243 O O . ARG D 1 128 ? 25.084 23.230 0.787 1.00 17.90 148 ARG D O 1
ATOM 5251 N N . ILE D 1 129 ? 23.509 21.779 0.165 1.00 17.99 149 ILE D N 1
ATOM 5252 C CA . ILE D 1 129 ? 23.197 22.499 -1.075 1.00 19.84 149 ILE D CA 1
ATOM 5253 C C . ILE D 1 129 ? 22.602 23.876 -0.774 1.00 18.75 149 ILE D C 1
ATOM 5254 O O . ILE D 1 129 ? 22.855 24.818 -1.502 1.00 18.33 149 ILE D O 1
ATOM 5256 N N . ILE D 1 130 ? 21.822 23.984 0.296 1.00 18.70 150 ILE D N 1
ATOM 5257 C CA . ILE D 1 130 ? 21.210 25.243 0.697 1.00 19.92 150 ILE D CA 1
ATOM 5258 C C . ILE D 1 130 ? 22.267 26.286 1.105 1.00 19.38 150 ILE D C 1
ATOM 5259 O O . ILE D 1 130 ? 22.080 27.493 0.892 1.00 19.19 150 ILE D O 1
ATOM 5264 N N . ASP D 1 131 ? 23.378 25.822 1.667 1.00 18.76 151 ASP D N 1
ATOM 5265 C CA . ASP D 1 131 ? 24.507 26.701 1.976 1.00 17.97 151 ASP D CA 1
ATOM 5266 C C . ASP D 1 131 ? 25.105 27.321 0.718 1.00 17.58 151 ASP D C 1
ATOM 5267 O O . ASP D 1 131 ? 25.420 28.504 0.695 1.00 16.70 151 ASP D O 1
ATOM 5272 N N . PHE D 1 132 ? 25.290 26.502 -0.309 1.00 17.79 152 PHE D N 1
ATOM 5273 C CA . PHE D 1 132 ? 25.771 26.971 -1.602 1.00 18.24 152 PHE D CA 1
ATOM 5274 C C . PHE D 1 132 ? 24.831 28.041 -2.172 1.00 18.55 152 PHE D C 1
ATOM 5275 O O . PHE D 1 132 ? 25.268 29.129 -2.542 1.00 19.06 152 PHE D O 1
ATOM 5283 N N . ASN D 1 133 ? 23.547 27.714 -2.230 1.00 17.74 153 ASN D N 1
ATOM 5284 C CA . ASN D 1 133 ? 22.528 28.572 -2.819 1.00 18.59 153 ASN D CA 1
ATOM 5285 C C . ASN D 1 133 ? 22.383 29.891 -2.091 1.00 17.96 153 ASN D C 1
ATOM 5286 O O . ASN D 1 133 ? 22.292 30.934 -2.736 1.00 18.35 153 ASN D O 1
ATOM 5291 N N . LEU D 1 134 ? 22.321 29.847 -0.760 1.00 17.91 154 LEU D N 1
ATOM 5292 C CA . LEU D 1 134 ? 22.221 31.077 0.033 1.00 18.08 154 LEU D CA 1
ATOM 5293 C C . LEU D 1 134 ? 23.458 31.971 -0.124 1.00 17.38 154 LEU D C 1
ATOM 5294 O O . LEU D 1 134 ? 23.317 33.207 -0.179 1.00 15.64 154 LEU D O 1
ATOM 5299 N N . THR D 1 135 ? 24.645 31.346 -0.207 1.00 16.74 155 THR D N 1
ATOM 5300 C CA . THR D 1 135 ? 25.913 32.061 -0.460 1.00 16.21 155 THR D CA 1
ATOM 5301 C C . THR D 1 135 ? 25.923 32.747 -1.838 1.00 16.92 155 THR D C 1
ATOM 5302 O O . THR D 1 135 ? 26.256 33.924 -1.958 1.00 17.45 155 THR D O 1
ATOM 5306 N N . ALA D 1 136 ? 25.539 32.008 -2.868 1.00 16.66 156 ALA D N 1
ATOM 5307 C CA . ALA D 1 136 ? 25.421 32.578 -4.214 1.00 18.46 156 ALA D CA 1
ATOM 5308 C C . ALA D 1 136 ? 24.465 33.778 -4.222 1.00 17.43 156 ALA D C 1
ATOM 5309 O O . ALA D 1 136 ? 24.799 34.842 -4.734 1.00 16.23 156 ALA D O 1
ATOM 5311 N N . THR D 1 137 ? 23.301 33.624 -3.619 1.00 18.11 157 THR D N 1
ATOM 5312 C CA . THR D 1 137 ? 22.361 34.755 -3.492 1.00 17.96 157 THR D CA 1
ATOM 5313 C C . THR D 1 137 ? 22.998 35.969 -2.782 1.00 17.07 157 THR D C 1
ATOM 5314 O O . THR D 1 137 ? 22.849 37.110 -3.232 1.00 17.52 157 THR D O 1
ATOM 5318 N N . GLU D 1 138 ? 23.726 35.722 -1.697 1.00 17.01 158 GLU D N 1
ATOM 5319 C CA . GLU D 1 138 ? 24.378 36.826 -0.958 1.00 17.71 158 GLU D CA 1
ATOM 5320 C C . GLU D 1 138 ? 25.532 37.512 -1.735 1.00 16.56 158 GLU D C 1
ATOM 5321 O O . GLU D 1 138 ? 25.722 38.715 -1.617 1.00 15.86 158 GLU D O 1
ATOM 5327 N N . LEU D 1 139 ? 26.299 36.752 -2.506 1.00 14.35 159 LEU D N 1
ATOM 5328 C CA . LEU D 1 139 ? 27.289 37.353 -3.366 1.00 16.19 159 LEU D CA 1
ATOM 5329 C C . LEU D 1 139 ? 26.639 38.209 -4.476 1.00 17.03 159 LEU D C 1
ATOM 5330 O O . LEU D 1 139 ? 27.113 39.318 -4.764 1.00 17.10 159 LEU D O 1
ATOM 5335 N N . ASN D 1 140 ? 25.573 37.709 -5.076 1.00 16.84 160 ASN D N 1
ATOM 5336 C CA . ASN D 1 140 ? 24.834 38.454 -6.092 1.00 18.03 160 ASN D CA 1
ATOM 5337 C C . ASN D 1 140 ? 24.302 39.793 -5.560 1.00 18.05 160 ASN D C 1
ATOM 5338 O O . ASN D 1 140 ? 24.328 40.818 -6.246 1.00 16.15 160 ASN D O 1
ATOM 5352 N N . ILE D 1 142 ? 25.688 41.547 -3.160 1.00 15.75 162 ILE D N 1
ATOM 5353 C CA . ILE D 1 142 ? 26.832 42.440 -2.993 1.00 15.22 162 ILE D CA 1
ATOM 5354 C C . ILE D 1 142 ? 27.133 43.113 -4.324 1.00 15.35 162 ILE D C 1
ATOM 5355 O O . ILE D 1 142 ? 27.274 44.341 -4.391 1.00 15.86 162 ILE D O 1
ATOM 5360 N N . VAL D 1 143 ? 27.202 42.318 -5.394 1.00 17.02 163 VAL D N 1
ATOM 5361 C CA . VAL D 1 143 ? 27.521 42.861 -6.700 1.00 16.13 163 VAL D CA 1
ATOM 5362 C C . VAL D 1 143 ? 26.428 43.799 -7.200 1.00 16.39 163 VAL D C 1
ATOM 5363 O O . VAL D 1 143 ? 26.736 44.860 -7.715 1.00 17.62 163 VAL D O 1
ATOM 5376 N N . GLU D 1 145 ? 24.284 45.604 -5.470 1.00 19.10 165 GLU D N 1
ATOM 5377 C CA . GLU D 1 145 ? 24.230 46.823 -4.693 1.00 19.20 165 GLU D CA 1
ATOM 5378 C C . GLU D 1 145 ? 25.510 47.642 -4.737 1.00 18.87 165 GLU D C 1
ATOM 5379 O O . GLU D 1 145 ? 25.484 48.854 -4.942 1.00 18.80 165 GLU D O 1
ATOM 5385 N N . GLU D 1 146 ? 26.637 46.971 -4.573 1.00 19.42 166 GLU D N 1
ATOM 5386 C CA . GLU D 1 146 ? 27.889 47.672 -4.322 1.00 19.36 166 GLU D CA 1
ATOM 5387 C C . GLU D 1 146 ? 28.746 47.817 -5.564 1.00 18.40 166 GLU D C 1
ATOM 5388 O O . GLU D 1 146 ? 29.732 48.557 -5.541 1.00 19.38 166 GLU D O 1
ATOM 5394 N N . VAL D 1 147 ? 28.362 47.165 -6.656 1.00 18.13 167 VAL D N 1
ATOM 5395 C CA . VAL D 1 147 ? 28.983 47.438 -7.952 1.00 17.69 167 VAL D CA 1
ATOM 5396 C C . VAL D 1 147 ? 28.010 48.158 -8.888 1.00 18.01 167 VAL D C 1
ATOM 5397 O O . VAL D 1 147 ? 28.282 49.270 -9.293 1.00 17.94 167 VAL D O 1
ATOM 5401 N N . VAL D 1 148 ? 26.879 47.542 -9.206 1.00 19.21 168 VAL D N 1
ATOM 5402 C CA . VAL D 1 148 ? 26.025 48.049 -10.275 1.00 19.34 168 VAL D CA 1
ATOM 5403 C C . VAL D 1 148 ? 25.207 49.247 -9.813 1.00 19.13 168 VAL D C 1
ATOM 5404 O O . VAL D 1 148 ? 25.348 50.323 -10.377 1.00 18.00 168 VAL D O 1
ATOM 5408 N N . ASN D 1 149 ? 24.372 49.061 -8.792 1.00 18.02 169 ASN D N 1
ATOM 5409 C CA . ASN D 1 149 ? 23.451 50.119 -8.350 1.00 18.78 169 ASN D CA 1
ATOM 5410 C C . ASN D 1 149 ? 24.189 51.360 -7.838 1.00 18.44 169 ASN D C 1
ATOM 5411 O O . ASN D 1 149 ? 23.772 52.503 -8.077 1.00 18.01 169 ASN D O 1
ATOM 5416 N N . SER D 1 150 ? 25.291 51.119 -7.137 1.00 19.43 170 SER D N 1
ATOM 5417 C CA . SER D 1 150 ? 26.166 52.198 -6.664 1.00 19.80 170 SER D CA 1
ATOM 5418 C C . SER D 1 150 ? 26.733 53.029 -7.818 1.00 17.36 170 SER D C 1
ATOM 5419 O O . SER D 1 150 ? 26.775 54.255 -7.729 1.00 18.14 170 SER D O 1
ATOM 5422 N N . PHE D 1 151 ? 27.123 52.359 -8.901 1.00 17.11 171 PHE D N 1
ATOM 5423 C CA . PHE D 1 151 ? 27.644 52.999 -10.106 1.00 16.73 171 PHE D CA 1
ATOM 5424 C C . PHE D 1 151 ? 26.562 53.803 -10.847 1.00 17.21 171 PHE D C 1
ATOM 5425 O O . PHE D 1 151 ? 26.823 54.910 -11.303 1.00 17.73 171 PHE D O 1
ATOM 5433 N N . LEU D 1 152 ? 25.359 53.249 -10.953 1.00 17.51 172 LEU D N 1
ATOM 5434 C CA . LEU D 1 152 ? 24.233 53.956 -11.568 1.00 16.35 172 LEU D CA 1
ATOM 5435 C C . LEU D 1 152 ? 23.890 55.211 -10.777 1.00 17.62 172 LEU D C 1
ATOM 5436 O O . LEU D 1 152 ? 23.516 56.246 -11.356 1.00 14.19 172 LEU D O 1
ATOM 5450 N N . GLN D 1 154 ? 26.091 56.967 -8.899 1.00 19.32 174 GLN D N 1
ATOM 5451 C CA . GLN D 1 154 ? 27.133 57.967 -9.122 1.00 19.50 174 GLN D CA 1
ATOM 5452 C C . GLN D 1 154 ? 27.014 58.626 -10.498 1.00 18.43 174 GLN D C 1
ATOM 5453 O O . GLN D 1 154 ? 27.362 59.801 -10.656 1.00 17.99 174 GLN D O 1
ATOM 5464 N N . LEU D 1 155 ? 26.529 57.893 -11.497 1.00 17.79 175 LEU D N 1
ATOM 5465 C CA . LEU D 1 155 ? 26.233 58.520 -12.798 1.00 17.60 175 LEU D CA 1
ATOM 5466 C C . LEU D 1 155 ? 25.189 59.622 -12.658 1.00 17.72 175 LEU D C 1
ATOM 5467 O O . LEU D 1 155 ? 25.319 60.671 -13.306 1.00 18.53 175 LEU D O 1
ATOM 5472 N N . SER D 1 156 ? 24.157 59.391 -11.833 1.00 17.94 176 SER D N 1
ATOM 5473 C CA . SER D 1 156 ? 23.098 60.406 -11.577 1.00 17.90 176 SER D CA 1
ATOM 5474 C C . SER D 1 156 ? 23.636 61.661 -10.952 1.00 18.24 176 SER D C 1
ATOM 5475 O O . SER D 1 156 ? 23.095 62.741 -11.148 1.00 19.01 176 SER D O 1
ATOM 5484 N N . GLY D 1 158 ? 26.535 62.931 -11.424 1.00 19.81 178 GLY D N 1
ATOM 5485 C CA . GLY D 1 158 ? 27.420 63.673 -12.329 1.00 19.03 178 GLY D CA 1
ATOM 5486 C C . GLY D 1 158 ? 28.764 63.028 -12.620 1.00 19.07 178 GLY D C 1
ATOM 5487 O O . GLY D 1 158 ? 29.624 63.679 -13.224 1.00 19.09 178 GLY D O 1
ATOM 5488 N N . ALA D 1 159 ? 28.946 61.763 -12.216 1.00 17.73 179 ALA D N 1
ATOM 5489 C CA . ALA D 1 159 ? 30.222 61.040 -12.442 1.00 18.72 179 ALA D CA 1
ATOM 5490 C C . ALA D 1 159 ? 30.511 60.768 -13.916 1.00 18.49 179 ALA D C 1
ATOM 5491 O O . ALA D 1 159 ? 31.675 60.716 -14.309 1.00 19.68 179 ALA D O 1
ATOM 5493 N N . GLY D 1 160 ? 29.453 60.608 -14.716 1.00 18.77 180 GLY D N 1
ATOM 5494 C CA . GLY D 1 160 ? 29.569 60.347 -16.138 1.00 17.42 180 GLY D CA 1
ATOM 5495 C C . GLY D 1 160 ? 28.208 60.419 -16.805 1.00 18.47 180 GLY D C 1
ATOM 5496 O O . GLY D 1 160 ? 27.182 60.663 -16.138 1.00 17.91 180 GLY D O 1
ATOM 5497 N N . SER D 1 161 ? 28.200 60.208 -18.123 1.00 18.24 181 SER D N 1
ATOM 5498 C CA . SER D 1 161 ? 26.973 60.233 -18.906 1.00 19.11 181 SER D CA 1
ATOM 5499 C C . SER D 1 161 ? 27.170 59.475 -20.220 1.00 19.00 181 SER D C 1
ATOM 5500 O O . SER D 1 161 ? 28.214 58.845 -20.422 1.00 18.24 181 SER D O 1
ATOM 5503 N N . VAL D 1 162 ? 26.161 59.501 -21.094 1.00 18.80 182 VAL D N 1
ATOM 5504 C CA . VAL D 1 162 ? 26.277 58.895 -22.410 1.00 18.11 182 VAL D CA 1
ATOM 5505 C C . VAL D 1 162 ? 27.507 59.497 -23.062 1.00 17.30 182 VAL D C 1
ATOM 5506 O O . VAL D 1 162 ? 27.707 60.694 -23.008 1.00 17.21 182 VAL D O 1
ATOM 5510 N N . GLY D 1 163 ? 28.359 58.655 -23.635 1.00 17.57 183 GLY D N 1
ATOM 5511 C CA . GLY D 1 163 ? 29.609 59.129 -24.216 1.00 17.13 183 GLY D CA 1
ATOM 5512 C C . GLY D 1 163 ? 30.832 58.956 -23.333 1.00 17.57 183 GLY D C 1
ATOM 5513 O O . GLY D 1 163 ? 31.954 59.011 -23.836 1.00 18.43 183 GLY D O 1
ATOM 5514 N N . SER D 1 164 ? 30.651 58.755 -22.029 1.00 17.95 184 SER D N 1
ATOM 5515 C CA . SER D 1 164 ? 31.808 58.569 -21.152 1.00 18.58 184 SER D CA 1
ATOM 5516 C C . SER D 1 164 ? 32.361 57.145 -21.293 1.00 16.95 184 SER D C 1
ATOM 5517 O O . SER D 1 164 ? 31.668 56.227 -21.752 1.00 16.95 184 SER D O 1
ATOM 5520 N N . LEU D 1 165 ? 33.636 56.985 -20.965 1.00 16.83 185 LEU D N 1
ATOM 5521 C CA . LEU D 1 165 ? 34.302 55.685 -21.036 1.00 17.51 185 LEU D CA 1
ATOM 5522 C C . LEU D 1 165 ? 34.245 55.001 -19.675 1.00 17.87 185 LEU D C 1
ATOM 5523 O O . LEU D 1 165 ? 34.365 55.651 -18.627 1.00 16.48 185 LEU D O 1
ATOM 5528 N N . VAL D 1 166 ? 34.034 53.687 -19.699 1.00 18.05 186 VAL D N 1
ATOM 5529 C CA . VAL D 1 166 ? 33.931 52.903 -18.484 1.00 18.37 186 VAL D CA 1
ATOM 5530 C C . VAL D 1 166 ? 34.801 51.644 -18.589 1.00 19.12 186 VAL D C 1
ATOM 5531 O O . VAL D 1 166 ? 34.660 50.875 -19.540 1.00 20.25 186 VAL D O 1
ATOM 5535 N N . ARG D 1 167 ? 35.729 51.479 -17.642 1.00 20.41 187 ARG D N 1
ATOM 5536 C CA . ARG D 1 167 ? 36.464 50.250 -17.485 1.00 22.97 187 ARG D CA 1
ATOM 5537 C C . ARG D 1 167 ? 35.529 49.251 -16.814 1.00 20.13 187 ARG D C 1
ATOM 5538 O O . ARG D 1 167 ? 34.810 49.617 -15.890 1.00 18.42 187 ARG D O 1
ATOM 5546 N N . PHE D 1 168 ? 35.500 48.010 -17.319 1.00 17.97 188 PHE D N 1
ATOM 5547 C CA . PHE D 1 168 ? 34.656 46.966 -16.754 1.00 16.27 188 PHE D CA 1
ATOM 5548 C C . PHE D 1 168 ? 35.354 45.603 -16.710 1.00 15.96 188 PHE D C 1
ATOM 5549 O O . PHE D 1 168 ? 36.299 45.347 -17.444 1.00 13.61 188 PHE D O 1
ATOM 5557 N 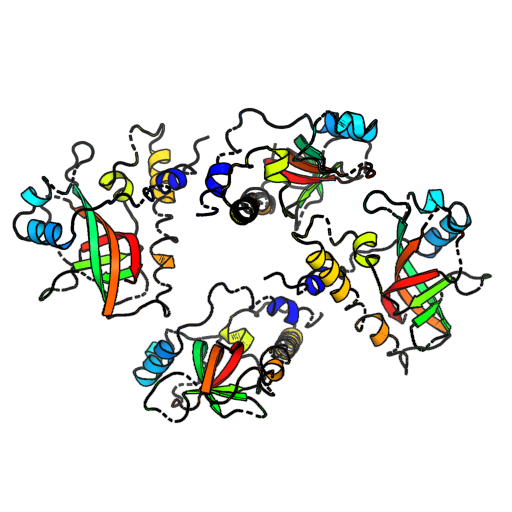N . ILE D 1 169 ? 34.900 44.772 -15.772 1.00 16.80 189 ILE D N 1
ATOM 5558 C CA . ILE D 1 169 ? 35.110 43.337 -15.770 1.00 15.57 189 ILE D CA 1
ATOM 5559 C C . ILE D 1 169 ? 33.713 42.767 -15.621 1.00 15.62 189 ILE D C 1
ATOM 5560 O O . ILE D 1 169 ? 32.981 43.147 -14.725 1.00 16.31 189 ILE D O 1
ATOM 5565 N N . ALA D 1 170 ? 33.330 41.871 -16.509 1.00 15.83 190 ALA D N 1
ATOM 5566 C CA . ALA D 1 170 ? 31.973 41.333 -16.537 1.00 15.76 190 ALA D CA 1
ATOM 5567 C C . ALA D 1 170 ? 31.924 39.860 -16.920 1.00 16.05 190 ALA D C 1
ATOM 5568 O O . ALA D 1 170 ? 32.790 39.351 -17.611 1.00 14.08 190 ALA D O 1
ATOM 5570 N N . VAL D 1 171 ? 30.859 39.206 -16.484 1.00 16.60 191 VAL D N 1
ATOM 5571 C CA . VAL D 1 171 ? 30.622 37.788 -16.720 1.00 16.83 191 VAL D CA 1
ATOM 5572 C C . VAL D 1 171 ? 29.350 37.575 -17.542 1.00 17.13 191 VAL D C 1
ATOM 5573 O O . VAL D 1 171 ? 28.352 38.261 -17.393 1.00 15.59 191 VAL D O 1
ATOM 5577 N N . PHE D 1 172 ? 29.405 36.606 -18.439 1.00 18.22 192 PHE D N 1
ATOM 5578 C CA . PHE D 1 172 ? 28.203 36.197 -19.141 1.00 16.77 192 PHE D CA 1
ATOM 5579 C C . PHE D 1 172 ? 28.243 34.702 -19.450 1.00 18.12 192 PHE D C 1
ATOM 5580 O O . PHE D 1 172 ? 29.284 34.049 -19.424 1.00 16.93 192 PHE D O 1
ATOM 5588 N N . THR D 1 173 ? 27.051 34.173 -19.659 1.00 19.22 193 THR D N 1
ATOM 5589 C CA . THR D 1 173 ? 26.823 32.748 -19.824 1.00 18.69 193 THR D CA 1
ATOM 5590 C C . THR D 1 173 ? 26.267 32.563 -21.207 1.00 17.66 193 THR D C 1
ATOM 5591 O O . THR D 1 173 ? 25.389 33.296 -21.617 1.00 17.89 193 THR D O 1
ATOM 5595 N N . LEU D 1 174 ? 26.809 31.606 -21.947 1.00 16.99 194 LEU D N 1
ATOM 5596 C CA . LEU D 1 174 ? 26.230 31.198 -23.215 1.00 16.33 194 LEU D CA 1
ATOM 5597 C C . LEU D 1 174 ? 25.852 29.750 -23.108 1.00 16.71 194 LEU D C 1
ATOM 5598 O O . LEU D 1 174 ? 26.474 28.987 -22.359 1.00 17.28 194 LEU D O 1
ATOM 5603 N N . LEU D 1 175 ? 24.825 29.384 -23.871 1.00 16.91 195 LEU D N 1
ATOM 5604 C CA . LEU D 1 175 ? 24.433 28.005 -24.051 1.00 17.37 195 LEU D CA 1
ATOM 5605 C C . LEU D 1 175 ? 25.142 27.529 -25.319 1.00 18.42 195 LEU D C 1
ATOM 5606 O O . LEU D 1 175 ? 25.158 28.243 -26.330 1.00 18.82 195 LEU D O 1
ATOM 5620 N N . ASP D 1 177 ? 25.813 26.116 -28.718 1.00 20.24 197 ASP D N 1
ATOM 5621 C CA . ASP D 1 177 ? 24.966 26.054 -29.914 1.00 20.53 197 ASP D CA 1
ATOM 5622 C C . ASP D 1 177 ? 23.885 27.157 -30.009 1.00 20.05 197 ASP D C 1
ATOM 5623 O O . ASP D 1 177 ? 23.161 27.200 -30.993 1.00 19.99 197 ASP D O 1
ATOM 5626 N N . GLU D 1 178 ? 23.755 28.036 -29.013 1.00 21.83 198 GLU D N 1
ATOM 5627 C CA . GLU D 1 178 ? 22.787 29.143 -29.127 1.00 22.52 198 GLU D CA 1
ATOM 5628 C C . GLU D 1 178 ? 23.418 30.218 -30.007 1.00 23.02 198 GLU D C 1
ATOM 5629 O O . GLU D 1 178 ? 24.627 30.466 -29.930 1.00 21.27 198 GLU D O 1
ATOM 5632 N N . GLU D 1 179 ? 22.603 30.849 -30.847 1.00 24.64 199 GLU D N 1
ATOM 5633 C CA . GLU D 1 179 ? 23.094 31.966 -31.669 1.00 25.06 199 GLU D CA 1
ATOM 5634 C C . GLU D 1 179 ? 23.424 33.147 -30.752 1.00 24.18 199 GLU D C 1
ATOM 5635 O O . GLU D 1 179 ? 22.649 33.466 -29.842 1.00 25.75 199 GLU D O 1
ATOM 5638 N N . ILE D 1 180 ? 24.584 33.774 -30.957 1.00 25.03 200 ILE D N 1
ATOM 5639 C CA . ILE D 1 180 ? 24.916 34.986 -30.185 1.00 25.38 200 ILE D CA 1
ATOM 5640 C C . ILE D 1 180 ? 24.004 36.116 -30.624 1.00 23.56 200 ILE D C 1
ATOM 5641 O O . ILE D 1 180 ? 23.894 36.397 -31.817 1.00 23.05 200 ILE D O 1
ATOM 5654 N N . TYR D 1 182 ? 23.101 40.207 -29.805 1.00 18.97 202 TYR D N 1
ATOM 5655 C CA . TYR D 1 182 ? 23.575 41.425 -29.190 1.00 18.64 202 TYR D CA 1
ATOM 5656 C C . TYR D 1 182 ? 22.363 42.324 -28.876 1.00 17.30 202 TYR D C 1
ATOM 5657 O O . TYR D 1 182 ? 21.327 42.224 -29.528 1.00 17.58 202 TYR D O 1
ATOM 5666 N N . PRO D 1 183 ? 22.475 43.167 -27.840 1.00 17.31 203 PRO D N 1
ATOM 5667 C CA . PRO D 1 183 ? 23.568 43.233 -26.870 1.00 16.62 203 PRO D CA 1
ATOM 5668 C C . PRO D 1 183 ? 23.671 42.004 -25.970 1.00 17.09 203 PRO D C 1
ATOM 5669 O O . PRO D 1 183 ? 22.657 41.423 -25.623 1.00 17.64 203 PRO D O 1
ATOM 5673 N N . ILE D 1 184 ? 24.893 41.608 -25.625 1.00 18.55 204 ILE D N 1
ATOM 5674 C CA . ILE D 1 184 ? 25.094 40.563 -24.635 1.00 19.13 204 ILE D CA 1
ATOM 5675 C C . ILE D 1 184 ? 24.836 41.176 -23.262 1.00 20.00 204 ILE D C 1
ATOM 5676 O O . ILE D 1 184 ? 25.391 42.210 -22.944 1.00 18.74 204 ILE D O 1
ATOM 5681 N N . GLU D 1 185 ? 23.942 40.556 -22.494 1.00 20.61 205 GLU D N 1
ATOM 5682 C CA . GLU D 1 185 ? 23.694 40.942 -21.127 1.00 22.40 205 GLU D CA 1
ATOM 5683 C C . GLU D 1 185 ? 24.749 40.271 -20.250 1.00 19.53 205 GLU D C 1
ATOM 5684 O O . GLU D 1 185 ? 24.919 39.038 -20.282 1.00 18.00 205 GLU D O 1
ATOM 5690 N N . ALA D 1 186 ? 25.469 41.105 -19.501 1.00 18.64 206 ALA D N 1
ATOM 5691 C CA . ALA D 1 186 ? 26.605 40.673 -18.684 1.00 18.37 206 ALA D CA 1
ATOM 5692 C C . ALA D 1 186 ? 26.431 41.214 -17.272 1.00 17.84 206 ALA D C 1
ATOM 5693 O O . ALA D 1 186 ? 25.805 42.252 -17.058 1.00 17.98 206 ALA D O 1
ATOM 5695 N N . ILE D 1 187 ? 26.977 40.479 -16.313 1.00 18.94 207 ILE D N 1
ATOM 5696 C CA . ILE D 1 187 ? 27.032 40.889 -14.899 1.00 18.50 207 ILE D CA 1
ATOM 5697 C C . ILE D 1 187 ? 28.353 41.631 -14.696 1.00 16.97 207 ILE D C 1
ATOM 5698 O O . ILE D 1 187 ? 29.409 41.022 -14.837 1.00 16.09 207 ILE D O 1
ATOM 5703 N N . PRO D 1 188 ? 28.313 42.924 -14.341 1.00 17.27 208 PRO D N 1
ATOM 5704 C CA . PRO D 1 188 ? 29.554 43.586 -14.051 1.00 16.40 208 PRO D CA 1
ATOM 5705 C C . PRO D 1 188 ? 30.090 43.323 -12.618 1.00 17.76 208 PRO D C 1
ATOM 5706 O O . PRO D 1 188 ? 29.397 43.496 -11.620 1.00 19.13 208 PRO D O 1
ATOM 5710 N N . LEU D 1 189 ? 31.341 42.913 -12.552 1.00 17.09 209 LEU D N 1
ATOM 5711 C CA . LEU D 1 189 ? 32.067 42.692 -11.318 1.00 17.66 209 LEU D CA 1
ATOM 5712 C C . LEU D 1 189 ? 32.894 43.917 -10.978 1.00 18.04 209 LEU D C 1
ATOM 5713 O O . LEU D 1 189 ? 33.313 44.058 -9.837 1.00 17.19 209 LEU D O 1
ATOM 5718 N N . TYR D 1 190 ? 33.135 44.779 -11.975 1.00 19.00 210 TYR D N 1
ATOM 5719 C CA . TYR D 1 190 ? 33.943 45.975 -11.826 1.00 19.15 210 TYR D CA 1
ATOM 5720 C C . TYR D 1 190 ? 33.431 47.010 -12.829 1.00 18.74 210 TYR D C 1
ATOM 5721 O O . TYR D 1 190 ? 33.263 46.687 -13.993 1.00 16.59 210 TYR D O 1
ATOM 5730 N N . LEU D 1 191 ? 33.193 48.242 -12.358 1.00 19.32 211 LEU D N 1
ATOM 5731 C CA . LEU D 1 191 ? 32.715 49.356 -13.193 1.00 20.43 211 LEU D CA 1
ATOM 5732 C C . LEU D 1 191 ? 33.322 50.637 -12.687 1.00 21.35 211 LEU D C 1
ATOM 5733 O O . LEU D 1 191 ? 33.066 50.994 -11.551 1.00 24.69 211 LEU D O 1
ATOM 5738 N N . GLU D 1 192 ? 34.108 51.340 -13.511 1.00 23.15 212 GLU D N 1
ATOM 5739 C CA . GLU D 1 192 ? 34.592 52.672 -13.130 1.00 25.53 212 GLU D CA 1
ATOM 5740 C C . GLU D 1 192 ? 34.752 53.526 -14.372 1.00 24.69 212 GLU D C 1
ATOM 5741 O O . GLU D 1 192 ? 35.178 53.018 -15.419 1.00 25.04 212 GLU D O 1
ATOM 5747 N N . ILE D 1 193 ? 34.417 54.813 -14.245 1.00 21.96 213 ILE D N 1
ATOM 5748 C CA . ILE D 1 193 ? 34.650 55.782 -15.288 1.00 23.01 213 ILE D CA 1
ATOM 5749 C C . ILE D 1 193 ? 36.153 55.970 -15.492 1.00 24.12 213 ILE D C 1
ATOM 5750 O O . ILE D 1 193 ? 36.926 56.088 -14.527 1.00 22.42 213 ILE D O 1
ATOM 5755 N N . GLN D 1 194 ? 36.547 55.966 -16.759 1.00 26.46 214 GLN D N 1
ATOM 5756 C CA . GLN D 1 194 ? 37.888 56.356 -17.163 1.00 29.28 214 GLN D CA 1
ATOM 5757 C C . GLN D 1 194 ? 37.873 57.864 -17.281 1.00 29.37 214 GLN D C 1
ATOM 5758 O O . GLN D 1 194 ? 37.257 58.382 -18.207 1.00 29.40 214 GLN D O 1
#

Radius of gyration: 31.55 Å; Cα contacts (8 Å, |Δi|>4): 1169; chains: 4; bounding box: 77×48×94 Å

Sequence (638 aa):
FDPRYARELWFLQDNEGLGYDAVEVLNTLDENPELAHQFAVVGVSNYRYYIIQGVGEIVEIDDGILVVRENRVPDLFLSNHIFGNGIVNATGIAEDFDRIIDFNLTATELNIVEEVVNSFLQLSGAGSVGSLVRFIAVFTLLDEEIYPIEAIPLYLEIQGFDPRYARELWFLQDNEGLGYDAVEVLNTLDENPELAHQFAVVGVSNYRYYIIQGVGEIVEIDDGILVVRENRVPDLFLSNHIFGNGIVNATGIAEDFDRIIDFNLTATELNIVEEVVNSFLQLSGAGSVGSLVRFIAVFTLLDEEIYPIEAIPLYLEIQGFDPRYARELWFLQDNEGLGYDAVEVLNTLDENPELAHQFAVVGVSNYRYYIIQGVGEIVEIDDGILVVRENRVPDLFLSNHIFGNGIVNATGIAEDFDRIIDFNLTATELNIVEEVVNSFLQLSGAGSVGSLVRFIAVFTLLDEEIYPIEAIPLYLEIQFDPRYARELWFLQDNEEGLGYDAVEVLNTLDENPELAHQFAVVGVSNYRYYIIQGVGEIVEIDDGILVVRENRVPDLFLSNHIFGNGIVNATGIAEDFDRIIDFNLTATELNIVEEVVNSFLQLSGAGSVGSLVRFIAVFTLLDEEIYPIEAIPLYLEIQ

Organism: Thermotoga maritima (strain ATCC 43589 / DSM 3109 / JCM 10099 / NBRC 100826 / MSB8) (NCBI:txid243274)

InterPro domains:
  IPR014582 Uncharacterised conserved protein UCP033535, periplasmic lipoprotein [PF10054] (18-212)
  IPR036215 TM0957-like superfamily [SSF141318] (39-214)

Foldseek 3Di:
DPLVVLVVLLCCVPVPDDFAAPVVLLVCCVVPVVVSLCCWDDDPAQKTKHKHWDKWFFADAQFFTFIHDPPDRGQETAGLPQDDDNVCRNSVSDVPDPDPVSVRSNSVVNSVLVVATNVVSVVVVQDGGGWMKIWIWMAMDGVPRDPPGYTHTSHIHTD/DADLVVLVVLLVCVPVPDDFAAPVVLVVCCVVPVVVSQCCWDDDPAQKTKHKHWDKWFFADAQFFTQIHDPPDRGQETAGLPLDDQRVCRGVVSDVNDPDPVSVVSNSVVNSCLVVATNVVSVVVVQDDGGWMKIWIWMAMDGVPRDPNGYTHTSHIDTD/DQDLVVLVVLLCCPPVPDDFAAPVVLVVCCVVPVVVSQCCWDDPDAQKTKHKHWDKWFFADDQFFTFIHDPPDRGQETAGLPQDDCRVCRGVVSDVPDPDPVSVRSNSVVNSVLVVATNVVSVVVVQDDGGWMKTWIWMAMDGVPRDPNGYTHTSHIHTD/DPLVVLVVLLCCVPVPDDFAAPVVLVVCCVVPVPVSLCCWDDDDDLKIKHKHWDKWFFADAQFFTFIHDPPDRGQETAGLPQADCNVCRGRVSDVPDPDPVSVRSNSVVNSVLVVATNVVSVVVVQDDGGWMKIWIWMAMDGVDRDPNGYTHTSHIDTD

B-factor: mean 20.68, std 5.93, range [6.89, 61.74]

Nearest PDB structures (foldseek):
  2f4i-assembly2_B  TM=1.003E+00  e=5.212E-28  Thermotoga maritima MSB8
  5gja-assembly1_B  TM=1.807E-01  e=5.546E-01  Arabidopsis thaliana
  7qng-assembly1_C  TM=2.540E-01  e=4.262E+00  Mus musculus
  8j07-assembly1_l7  TM=2.047E-01  e=3.329E+00  Homo sapiens
  8j07-assembly1_r7  TM=1.950E-01  e=6.176E+00  Homo sapiens

Secondary structure (DSSP, 8-state):
----HHHHHH--------SEEHHHHHHHHHH-HHHHH-----TT-S-EEEEEEEEEE--B---EEE---S----SEEEES---TTHHHHHH------SSHHHHHHHHHHH----TTHHHH--------TT-EEEEEEEEEE------PEEEEEEEEEE-/-----HHHHHH--------SEEHHHHHHHHHH-HHHHH-----TT-S-EEEEEEEEEE--B---EEE---S----SEEEES---SSHHHHHH------SSHHHHHHHHHHH----TTHHHH--------TT-EEEEEEEEEE------PEEEEEEEEEE-/-----HHHHHH--------SEEHHHHHHHHHH-HHHHH-----SSSS-EEEEEEEEEE--B---EEE---S----SEEEES---TTHHHHHH------SSHHHHHHHHHHH----TTHHHH--------TT-EEEEEEEEEE------PEEEEEEEEEE-/----HHHHHH--------SEEHHHHHHHHHH-HHHHH-----TT-S-EEEEEEEEEE--B---EEE---S----SEEEES---SSHHHHHH------SSHHHHHHHHHHH----TTHHHH--------TT-EEEEEEEEEE------PEEEEEEEEEE-

CATH classification: 1.10.10.1260 (+1 more: 2.40.50.420)